Protein 3VC5 (pdb70)

Nearest PDB structures (foldseek):
  3vc6-assembly1_A  TM=1.002E+00  e=4.530E-94  Thermobispora bispora DSM 43833
  4dhg-assembly1_A  TM=9.905E-01  e=1.743E-84  Thermobispora bispora DSM 43833
  4dhg-assembly2_D  TM=9.927E-01  e=7.323E-84  Thermobispora bispora DSM 43833
  3va8-assembly1_A-2  TM=9.831E-01  e=6.714E-67  Fusarium graminearum
  3vdg-assembly1_A-2  TM=9.641E-01  e=3.375E-66  Mycolicibacterium smegmatis MC2 155

Sequence (419 aa):
MLIREVRVTPVAFRDPPLLNAAGVHQPWALRTIVEVVTDEGITGLGETYGDLAHLEQVRAAAARLPGLDVYALHRIYRRVADVVGANIVTDMHGLTGSSSSRVKTVDRVFAAFEVACLDIQGKAAGRPVADLLGGKVRDAVPYSAYLFYKWAGHPGKPEDRFGPALDPDGIVAQARLLIGEYGFRSIKLKGGVFPPEQEAEAIQALRDAFPGLPLRLDPNAAWTVETSIRVGRALDGVLEYLEDPTPGIDGMARVAAEVPMPLATNMCVVTPEEHLPAAVERRPIGVLLIDHHYWGGLVRSAHIATLCATFGIELSMHSNSHLGISLAAMTHLAAATPAITHACDTHTPWQDGQDVVAAPPGGALRFVDGAVPVPDGPGLGVELDRDALAVMHEQYERCGIRTRDDEGYMRSFDPSFSTRRGFW

Radius of gyration: 20.25 Å; Cα contacts (8 Å, |Δi|>4): 1000; chains: 1; bounding box: 43×58×45 Å

Solvent-accessible surface area: 15043 Å² total; per-residue (Å²): 69,76,3,106,62,23,90,30,25,2,0,0,0,135,6,11,1,0,8,5,0,0,1,0,11,26,20,48,16,19,4,0,2,0,8,0,4,0,79,153,38,50,32,0,5,0,7,1,24,1,16,69,49,0,0,92,23,0,105,45,0,5,82,119,0,60,47,6,42,0,123,29,31,155,127,0,46,140,64,0,37,98,22,0,34,80,74,86,12,93,30,106,17,20,7,4,13,79,38,29,97,49,4,2,7,0,14,0,7,3,1,0,2,3,0,0,5,0,0,18,0,66,49,58,51,125,29,0,1,51,59,28,76,16,109,79,59,104,31,2,68,1,0,0,2,0,0,2,0,60,27,11,14,63,93,103,125,131,43,124,17,23,75,1,80,72,32,118,16,0,17,59,6,0,139,46,0,33,67,89,39,23,2,155,11,0,0,0,13,0,0,32,48,41,5,111,71,0,17,96,0,0,71,28,0,56,108,31,23,102,74,36,50,0,0,0,1,0,1,1,0,0,51,24,136,6,0,33,133,9,0,134,74,2,92,76,19,15,43,0,0,0,1,0,4,52,38,42,76,8,0,9,124,0,30,84,85,16,72,12,65,1,0,0,2,18,16,0,0,3,39,137,43,4,98,42,1,39,143,102,99,0,7,27,2,0,0,0,2,3,10,0,0,0,0,0,48,72,1,23,124,15,1,92,57,0,56,104,87,55,2,89,0,0,1,10,3,22,14,4,4,2,0,1,8,0,1,3,0,0,0,1,0,5,7,93,24,6,92,32,11,1,0,0,7,28,0,3,4,68,72,29,45,0,11,36,128,66,38,25,142,36,64,89,2,12,0,34,17,9,140,23,67,0,0,17,13,124,20,55,124,114,24,23,62,89,9,57,90,18,8,101,142,17,72,24,80,44,52,31,0,31,28,36,20,103,82,83,55,113,98,14,49,32,50,103,29,110,62

CATH classification: 3.30.390.10 (+1 more: 3.20.20.120)

Foldseek 3Di:
DFWAAKDKFKFWAAFFQFQFLFFTFDRIAIKIKMWTAHPVGQIFIFIAHQFQVLSVLLVQLRVVRGPDALVPLVVSLVSSLVSCPPPWDAAARQLQAGIDSQLSSLLSQARSNLRSLLRVQVVVFHESLVVLPHFPDQWFFAAAEFGAHAQGQVPDDGDPQGGADALVSRLSSVCVVCVFFQHQAYEYRALGDPLVRVLVNLVSNCVSRPPRAYEYANSALAFLVVLLVSLQVCAPRHQEYENPHDELQSLLSSQVRGRHWYEYSYHDPEVVSVVVCLVSVSGQEYAHESSRHRHLVSSLVVLVVCVVSNRAYEHDEDADAVSSVLRVTSSCRNRVRHDDRYYYPVVRSPPQHQWDPDQFGRDNRITGNGGGGRSNTHGNVVSSVVRSVCVVPVPDNGTRSNVSSCVVVVPDRRRHNND

Secondary structure (DSSP, 8-state):
-BEEEEEEEEEEEE---BEETTEE--SEEEEEEEEEEETT--EEEEEEE--HHHHHHHHHHHHT-TTSBTT-HHHHHHHHHHHHTT-----SS-TT----HHHHHHHHHHHHHHHHHHHHHHHHTSBHHHHTT--SSSEEEB-EEEE-B-SB-TTSPBPTT--B-SHHHHHHHHHHHHHHH--SSEEEE-SSS-HHHHHHHHHHHHHHSTT--EEEE-TT-S-HHHHHHHHHHTTTT-SEEE--SSSHHHHHHHHTTSSS-EEESSS--SGGGHHHHHHH---SEEEE-HHHHTSHHHHHHHHHHHHHTT-EEEE---S--HHHHHHHHHHHHT-TTB-SPBP--GGGGTT--SB-TTS---BTTEEEPP-SSBTS--B-HHHHHHHHHHHHHS---S--HHHHHHHH-TT----SS--

InterPro domains:
  IPR013341 Mandelate racemase, N-terminal domain [PF02746] (5-133)
  IPR013342 Mandelate racemase, C-terminal domain [PF13378] (170-383)
  IPR013342 Mandelate racemase, C-terminal domain [SM00922] (167-261)
  IPR029017 Enolase-like, N-terminal [G3DSA:3.30.390.10] (3-391)
  IPR029017 Enolase-like, N-terminal [SSF54826] (1-133)
  IPR034593 D-galactonate dehydratase DgoD-like [PTHR48080] (3-390)
  IPR034598 D-Glucarate dehydratase-like [cd03323] (3-394)
  IPR036849 Enolase-like, C-terminal domain superfamily [G3DSA:3.20.20.120] (134-378)
  IPR036849 Enolase-like, C-terminal domain superfamily [SSF51604] (133-392)

Structure (mmCIF, N/CA/C/O backbone):
data_3VC5
#
_entry.id   3VC5
#
_cell.length_a   78.092
_cell.length_b   78.092
_cell.length_c   165.691
_cell.angle_alpha   90.00
_cell.angle_beta   90.00
_cell.angle_gamma   90.00
#
_symmetry.space_group_name_H-M   'P 41 21 2'
#
loop_
_entity.id
_entity.type
_entity.pdbx_description
1 polymer 'Mandelate racemase/muconate lactonizing protein'
2 non-polymer 'PHOSPHATE ION'
3 water water
#
loop_
_atom_site.group_PDB
_atom_site.id
_atom_site.type_symbol
_atom_site.label_atom_id
_atom_site.label_alt_id
_atom_site.label_comp_id
_atom_site.label_asym_id
_atom_site.label_entity_id
_atom_site.label_seq_id
_atom_site.pdbx_PDB_ins_code
_atom_site.Cartn_x
_atom_site.Cartn_y
_atom_site.Cartn_z
_atom_site.occupancy
_atom_site.B_iso_or_equiv
_atom_site.auth_seq_id
_atom_site.auth_comp_id
_atom_site.auth_asym_id
_atom_site.auth_atom_id
_atom_site.pdbx_PDB_model_num
ATOM 1 N N . MET A 1 23 ? 3.545 -6.244 74.117 1.00 47.77 1 MET A N 1
ATOM 2 C CA . MET A 1 23 ? 3.043 -5.022 73.400 1.00 42.05 1 MET A CA 1
ATOM 3 C C . MET A 1 23 ? 3.999 -4.575 72.309 1.00 36.02 1 MET A C 1
ATOM 4 O O . MET A 1 23 ? 4.455 -3.402 72.244 1.00 33.72 1 MET A O 1
ATOM 9 N N . LEU A 1 24 ? 4.275 -5.511 71.423 1.00 34.12 2 LEU A N 1
ATOM 10 C CA . LEU A 1 24 ? 5.169 -5.293 70.304 1.00 31.26 2 LEU A CA 1
ATOM 11 C C . LEU A 1 24 ? 4.426 -4.546 69.213 1.00 29.93 2 LEU A C 1
ATOM 12 O O . LEU A 1 24 ? 3.211 -4.749 69.006 1.00 32.55 2 LEU A O 1
ATOM 17 N N . ILE A 1 25 ? 5.149 -3.669 68.527 1.00 31.69 3 ILE A N 1
ATOM 18 C CA . ILE A 1 25 ? 4.607 -2.969 67.384 1.00 30.07 3 ILE A CA 1
ATOM 19 C C . ILE A 1 25 ? 4.444 -3.963 66.227 1.00 33.00 3 ILE A C 1
ATOM 20 O O . ILE A 1 25 ? 5.390 -4.648 65.855 1.00 34.10 3 ILE A O 1
ATOM 25 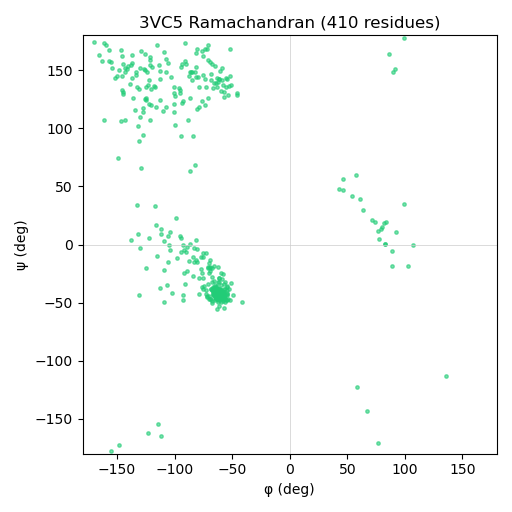N N . ARG A 1 26 ? 3.233 -4.029 65.670 1.00 30.08 4 ARG A N 1
ATOM 26 C CA . ARG A 1 26 ? 2.924 -4.860 64.504 1.00 30.20 4 ARG A CA 1
ATOM 27 C C . ARG A 1 26 ? 3.091 -4.059 63.216 1.00 30.21 4 ARG A C 1
ATOM 28 O O . ARG A 1 26 ? 3.656 -4.555 62.223 1.00 35.61 4 ARG A O 1
ATOM 36 N N . GLU A 1 27 ? 2.602 -2.815 63.219 1.00 32.04 5 GLU A N 1
ATOM 37 C CA . GLU A 1 27 ? 2.672 -1.998 62.004 1.00 32.12 5 GLU A CA 1
ATOM 38 C C . GLU A 1 27 ? 2.639 -0.517 62.374 1.00 28.37 5 GLU A C 1
ATOM 39 O O . GLU A 1 27 ? 2.168 -0.142 63.463 1.00 29.67 5 GLU A O 1
ATOM 45 N N . VAL A 1 28 ? 3.154 0.321 61.479 1.00 28.43 6 VAL A N 1
ATOM 46 C CA . VAL A 1 28 ? 3.180 1.761 61.720 1.00 26.22 6 VAL A CA 1
ATOM 47 C C . VAL A 1 28 ? 2.707 2.406 60.426 1.00 25.78 6 VAL A C 1
ATOM 48 O O . VAL A 1 28 ? 3.326 2.227 59.366 1.00 32.93 6 VAL A O 1
ATOM 52 N N . ARG A 1 29 ? 1.561 3.080 60.498 1.00 24.01 7 ARG A N 1
ATOM 53 C CA . ARG A 1 29 ? 0.958 3.689 59.326 1.00 23.54 7 ARG A CA 1
ATOM 54 C C . ARG A 1 29 ? 1.386 5.136 59.274 1.00 22.61 7 ARG A C 1
ATOM 55 O O . ARG A 1 29 ? 1.303 5.840 60.280 1.00 29.28 7 ARG A O 1
ATOM 63 N N . VAL A 1 30 ? 1.861 5.569 58.115 1.00 24.87 8 VAL A N 1
ATOM 64 C CA . VAL A 1 30 ? 2.357 6.925 57.955 1.00 21.50 8 VAL A CA 1
ATOM 65 C C . VAL A 1 30 ? 1.573 7.606 56.850 1.00 23.49 8 VAL A C 1
ATOM 66 O O . VAL A 1 30 ? 1.554 7.122 55.724 1.00 25.62 8 VAL A O 1
ATOM 70 N N . THR A 1 31 ? 0.910 8.721 57.188 1.00 23.06 9 THR A N 1
ATOM 71 C CA . THR A 1 31 ? 0.007 9.412 56.268 1.00 23.98 9 THR A CA 1
ATOM 72 C C . THR A 1 31 ? 0.277 10.908 56.167 1.00 23.83 9 THR A C 1
ATOM 73 O O . THR A 1 31 ? 0.002 11.652 57.118 1.00 24.10 9 THR A O 1
ATOM 77 N N . PRO A 1 32 ? 0.805 11.363 55.014 1.00 23.77 10 PRO A N 1
ATOM 78 C CA . PRO A 1 32 ? 0.982 12.812 54.890 1.00 23.44 10 PRO A CA 1
ATOM 79 C C . PRO A 1 32 ? -0.374 13.463 54.648 1.00 23.54 10 PRO A C 1
ATOM 80 O O . PRO A 1 32 ? -1.236 12.886 53.961 1.00 24.24 10 PRO A O 1
ATOM 84 N N . VAL A 1 33 ? -0.559 14.669 55.187 1.00 22.56 11 VAL A N 1
ATOM 85 C CA . VAL A 1 33 ? -1.841 15.395 55.069 1.00 22.52 11 VAL A CA 1
ATOM 86 C C . VAL A 1 33 ? -1.541 16.847 54.747 1.00 23.28 11 VAL A C 1
ATOM 87 O O . VAL A 1 33 ? -0.417 17.352 55.021 1.00 23.18 11 VAL A O 1
ATOM 91 N N . ALA A 1 34 ? -2.513 17.518 54.138 1.00 21.75 12 ALA A N 1
ATOM 92 C CA . ALA A 1 34 ? -2.406 18.969 53.920 1.00 21.54 12 ALA A CA 1
ATOM 93 C C . ALA A 1 34 ? -3.711 19.593 54.330 1.00 23.50 12 ALA A C 1
ATOM 94 O O . ALA A 1 34 ? -4.787 18.977 54.159 1.00 25.15 12 ALA A O 1
ATOM 96 N N . PHE A 1 35 ? -3.640 20.814 54.869 1.00 21.97 13 PHE A N 1
ATOM 97 C CA . PHE A 1 35 ? -4.869 21.509 55.273 1.00 23.54 13 PHE A CA 1
ATOM 98 C C . PHE A 1 35 ? -4.697 23.014 55.032 1.00 24.11 13 PHE A C 1
ATOM 99 O O . PHE A 1 35 ? -3.574 23.482 54.826 1.00 24.21 13 PHE A O 1
ATOM 107 N N . ARG A 1 36 ? -5.806 23.755 54.999 1.00 23.17 14 ARG A N 1
ATOM 108 C CA . ARG A 1 36 ? -5.792 25.162 54.601 1.00 22.42 14 ARG A CA 1
ATOM 109 C C . ARG A 1 36 ? -5.188 26.024 55.688 1.00 26.25 14 ARG A C 1
ATOM 110 O O . ARG A 1 36 ? -5.416 25.775 56.901 1.00 25.51 14 ARG A O 1
ATOM 118 N N . ASP A 1 37 ? -4.425 27.041 55.272 1.00 23.70 15 ASP A N 1
ATOM 119 C CA . ASP A 1 37 ? -3.799 27.961 56.206 1.00 22.21 15 ASP A CA 1
ATOM 120 C C . ASP A 1 37 ? -3.949 29.361 55.610 1.00 23.85 15 ASP A C 1
ATOM 121 O O . ASP A 1 37 ? -3.740 29.526 54.418 1.00 26.23 15 ASP A O 1
ATOM 126 N N . PRO A 1 38 ? -4.286 30.369 56.434 1.00 24.00 16 PRO A N 1
ATOM 127 C CA . PRO A 1 38 ? -4.367 31.751 55.896 1.00 25.27 16 PRO A CA 1
ATOM 128 C C . PRO A 1 38 ? -2.988 32.333 55.566 1.00 24.76 16 PRO A C 1
ATOM 129 O O . PRO A 1 38 ? -1.961 31.718 55.903 1.00 27.65 16 PRO A O 1
ATOM 133 N N . PRO A 1 39 ? -2.953 33.521 54.918 1.00 25.23 17 PRO A N 1
ATOM 134 C CA . PRO A 1 39 ? -1.691 34.161 54.496 1.00 25.98 17 PRO A CA 1
ATOM 135 C C . PRO A 1 39 ? -1.057 34.936 55.670 1.00 27.65 17 PRO A C 1
ATOM 136 O O . PRO A 1 39 ? -0.983 36.176 55.679 1.00 28.71 17 PRO A O 1
ATOM 140 N N . LEU A 1 40 ? -0.598 34.171 56.654 1.00 25.73 18 LEU A N 1
ATOM 141 C CA . LEU A 1 40 ? 0.034 34.702 57.843 1.00 23.54 18 LEU A CA 1
ATOM 142 C C . LEU A 1 40 ? 1.470 35.146 57.506 1.00 23.72 18 LEU A C 1
ATOM 143 O O . LEU A 1 40 ? 2.271 34.374 56.973 1.00 27.19 18 LEU A O 1
ATOM 148 N N . LEU A 1 41 ? 1.769 36.418 57.769 1.00 24.35 19 LEU A N 1
ATOM 149 C CA . LEU A 1 41 ? 3.060 36.992 57.427 1.00 24.27 19 LEU A CA 1
ATOM 150 C C . LEU A 1 41 ? 4.072 36.751 58.546 1.00 22.93 19 LEU A C 1
ATOM 151 O O . LEU A 1 41 ? 3.728 36.707 59.726 1.00 26.35 19 LEU A O 1
ATOM 156 N N . ASN A 1 42 ? 5.341 36.614 58.182 1.00 24.95 20 ASN A N 1
ATOM 157 C CA . ASN A 1 42 ? 6.366 36.444 59.195 1.00 24.92 20 ASN A CA 1
ATOM 158 C C . ASN A 1 42 ? 7.703 36.925 58.601 1.00 26.19 20 ASN A C 1
ATOM 159 O O . ASN A 1 42 ? 7.743 37.421 57.462 1.00 26.74 20 ASN A O 1
ATOM 164 N N . ALA A 1 43 ? 8.789 36.813 59.362 1.00 24.35 21 ALA A N 1
ATOM 165 C CA . ALA A 1 43 ? 10.089 37.260 58.873 1.00 25.04 21 ALA A CA 1
ATOM 166 C C . ALA A 1 43 ? 10.537 36.560 57.580 1.00 28.44 21 ALA A C 1
ATOM 167 O O . ALA A 1 43 ? 11.328 37.115 56.808 1.00 31.63 21 ALA A O 1
ATOM 169 N N . ALA A 1 44 ? 10.096 35.317 57.387 1.00 26.44 22 ALA A N 1
ATOM 170 C CA . ALA A 1 44 ? 10.494 34.509 56.229 1.00 25.23 22 ALA A CA 1
ATOM 171 C C . ALA A 1 44 ? 9.600 34.670 54.990 1.00 28.08 22 ALA A C 1
ATOM 172 O O . ALA A 1 44 ? 9.840 34.045 53.970 1.00 28.94 22 ALA A O 1
ATOM 174 N N . GLY A 1 45 ? 8.542 35.469 55.089 1.00 27.84 23 GLY A N 1
ATOM 175 C CA . GLY A 1 45 ? 7.662 35.714 53.948 1.00 25.56 23 GLY A CA 1
ATOM 176 C C . GLY A 1 45 ? 6.214 35.631 54.376 1.00 24.45 23 GLY A C 1
ATOM 177 O O . GLY A 1 45 ? 5.726 36.437 55.191 1.00 27.68 23 GLY A O 1
ATOM 178 N N . VAL A 1 46 ? 5.533 34.613 53.872 1.00 26.47 24 VAL A N 1
ATOM 179 C CA . VAL A 1 46 ? 4.106 34.438 54.186 1.00 25.60 24 VAL A CA 1
ATOM 180 C C . VAL A 1 46 ? 3.776 32.960 54.119 1.00 26.05 24 VAL A C 1
ATOM 181 O O . VAL A 1 46 ? 4.320 32.250 53.265 1.00 25.17 24 VAL A O 1
ATOM 185 N N . HIS A 1 47 ? 2.901 32.480 55.011 1.00 23.81 25 HIS A N 1
ATOM 186 C CA . HIS A 1 47 ? 2.487 31.076 54.963 1.00 22.11 25 HIS A CA 1
ATOM 187 C C . HIS A 1 47 ? 1.791 30.753 53.641 1.00 24.47 25 HIS A C 1
ATOM 188 O O . HIS A 1 47 ? 1.029 31.572 53.120 1.00 27.81 25 HIS A O 1
ATOM 195 N N . GLN A 1 48 ? 2.049 29.547 53.121 1.00 26.78 26 GLN A N 1
ATOM 196 C CA . GLN A 1 48 ? 1.428 29.085 51.891 1.00 24.30 26 GLN A CA 1
ATOM 197 C C . GLN A 1 48 ? -0.025 28.665 52.144 1.00 22.57 26 GLN A C 1
ATOM 198 O O . GLN A 1 48 ? -0.433 28.480 53.285 1.00 25.25 26 GLN A O 1
ATOM 204 N N . PRO A 1 49 ? -0.800 28.486 51.070 1.00 25.83 27 PRO A N 1
ATOM 205 C CA . PRO A 1 49 ? -2.225 28.189 51.284 1.00 24.48 27 PRO A CA 1
ATOM 206 C C . PRO A 1 49 ? -2.508 26.802 51.892 1.00 23.80 27 PRO A C 1
ATOM 207 O O . PRO A 1 49 ? -3.620 26.553 52.407 1.00 25.18 27 PRO A O 1
ATOM 211 N N . TRP A 1 50 ? -1.534 25.910 51.790 1.00 26.79 28 TRP A N 1
ATOM 212 C CA . TRP A 1 50 ? -1.605 24.585 52.425 1.00 23.43 28 TRP A CA 1
ATOM 213 C C . TRP A 1 50 ? -0.448 24.433 53.395 1.00 23.92 28 TRP A C 1
ATOM 214 O O . TRP A 1 50 ? 0.704 24.742 53.035 1.00 26.26 28 TRP A O 1
ATOM 225 N N . ALA A 1 51 ? -0.746 23.944 54.601 1.00 24.39 29 ALA A N 1
ATOM 226 C CA . ALA A 1 51 ? 0.269 23.526 55.559 1.00 21.07 29 ALA A CA 1
ATOM 227 C C . ALA A 1 51 ? 0.303 21.990 55.522 1.00 24.51 29 ALA A C 1
ATOM 228 O O . ALA A 1 51 ? -0.728 21.345 55.318 1.00 25.30 29 ALA A O 1
ATOM 230 N N . LEU A 1 52 ? 1.496 21.415 55.675 1.00 21.06 30 LEU A N 1
ATOM 231 C CA . LEU A 1 52 ? 1.687 19.964 55.581 1.00 20.27 30 LEU A CA 1
ATOM 232 C C . LEU A 1 52 ? 1.960 19.386 56.982 1.00 22.65 30 LEU A C 1
ATOM 233 O O . LEU A 1 52 ? 2.620 20.023 57.815 1.00 25.02 30 LEU A O 1
ATOM 238 N N . ARG A 1 53 ? 1.529 18.149 57.197 1.00 22.63 31 ARG A N 1
ATOM 239 C CA . ARG A 1 53 ? 1.856 17.387 58.409 1.00 21.11 31 ARG A CA 1
ATOM 240 C C . ARG A 1 53 ? 1.957 15.926 58.019 1.00 21.04 31 ARG A C 1
ATOM 241 O O . ARG A 1 53 ? 1.482 15.529 56.936 1.00 22.85 31 ARG A O 1
ATOM 249 N N . THR A 1 54 ? 2.507 15.123 58.925 1.00 21.35 32 THR A N 1
ATOM 250 C CA . THR A 1 54 ? 2.522 13.680 58.740 1.00 20.93 32 THR A CA 1
ATOM 251 C C . THR A 1 54 ? 1.868 13.092 59.977 1.00 24.64 32 THR A C 1
ATOM 252 O O . THR A 1 54 ? 2.234 13.422 61.131 1.00 23.19 32 THR A O 1
ATOM 256 N N . ILE A 1 55 ? 0.839 12.296 59.739 1.00 23.20 33 ILE A N 1
ATOM 257 C CA . ILE A 1 55 ? 0.185 11.575 60.812 1.00 22.09 33 ILE A CA 1
ATOM 258 C C . ILE A 1 55 ? 0.753 10.165 60.925 1.00 21.99 33 ILE A C 1
ATOM 259 O O . ILE A 1 55 ? 0.895 9.452 59.931 1.00 24.58 33 ILE A O 1
ATOM 264 N N . VAL A 1 56 ? 1.067 9.768 62.150 1.00 21.58 34 VAL A N 1
ATOM 265 C CA . VAL A 1 56 ? 1.570 8.422 62.387 1.00 22.15 34 VAL A CA 1
ATOM 266 C C . VAL A 1 56 ? 0.623 7.638 63.285 1.00 21.67 34 VAL A C 1
ATOM 267 O O . VAL A 1 56 ? 0.147 8.152 64.295 1.00 22.88 34 VAL A O 1
ATOM 271 N N . GLU A 1 57 ? 0.354 6.380 62.922 1.00 22.85 35 GLU A N 1
ATOM 272 C CA . GLU A 1 57 ? -0.454 5.533 63.777 1.00 24.28 35 GLU A CA 1
ATOM 273 C C . GLU A 1 57 ? 0.277 4.231 64.027 1.00 23.83 35 GLU A C 1
ATOM 274 O O . GLU A 1 57 ? 0.556 3.482 63.073 1.00 26.33 35 GLU A O 1
ATOM 280 N N . VAL A 1 58 ? 0.602 3.969 65.297 1.00 24.26 36 VAL A N 1
ATOM 281 C CA . VAL A 1 58 ? 1.319 2.766 65.686 1.00 24.68 36 VAL A CA 1
ATOM 282 C C . VAL A 1 58 ? 0.282 1.764 66.140 1.00 25.11 36 VAL A C 1
ATOM 283 O O . VAL A 1 58 ? -0.623 2.115 66.898 1.00 26.78 36 VAL A O 1
ATOM 287 N N . VAL A 1 59 ? 0.411 0.518 65.683 1.00 28.04 37 VAL A N 1
ATOM 288 C CA . VAL A 1 59 ? -0.536 -0.537 66.031 1.00 30.61 37 VAL A CA 1
ATOM 289 C C . VAL A 1 59 ? 0.240 -1.707 66.637 1.00 27.01 37 VAL A C 1
ATOM 290 O O . VAL A 1 59 ? 1.188 -2.210 66.027 1.00 29.63 37 VAL A O 1
ATOM 294 N N . THR A 1 60 ? -0.158 -2.124 67.829 1.00 29.54 38 THR A N 1
ATOM 295 C CA . THR A 1 60 ? 0.455 -3.278 68.480 1.00 30.54 38 THR A CA 1
ATOM 296 C C . THR A 1 60 ? -0.096 -4.600 67.965 1.00 34.62 38 THR A C 1
ATOM 297 O O . THR A 1 60 ? -1.138 -4.654 67.268 1.00 35.09 38 THR A O 1
ATOM 301 N N . ASP A 1 61 ? 0.597 -5.670 68.343 1.00 34.92 39 ASP A N 1
ATOM 302 C CA . ASP A 1 61 ? 0.193 -7.021 67.948 1.00 36.09 39 ASP A CA 1
ATOM 303 C C . ASP A 1 61 ? -1.238 -7.317 68.377 1.00 37.53 39 ASP A C 1
ATOM 304 O O . ASP A 1 61 ? -1.954 -8.063 67.710 1.00 49.02 39 ASP A O 1
ATOM 309 N N . GLU A 1 62 ? -1.664 -6.740 69.490 1.00 39.82 40 GLU A N 1
ATOM 310 C CA . GLU A 1 62 ? -3.013 -6.972 69.974 1.00 47.83 40 GLU A CA 1
ATOM 311 C C . GLU A 1 62 ? -4.023 -5.903 69.522 1.00 43.61 40 GLU A C 1
ATOM 312 O O . GLU A 1 62 ? -5.180 -5.916 69.947 1.00 49.46 40 GLU A O 1
ATOM 318 N N . GLY A 1 63 ? -3.587 -4.980 68.669 1.00 38.11 41 GLY A N 1
ATOM 319 C CA . GLY A 1 63 ? -4.516 -4.051 68.017 1.00 35.72 41 GLY A CA 1
ATOM 320 C C . GLY A 1 63 ? -4.733 -2.726 68.745 1.00 34.99 41 GLY A C 1
ATOM 321 O O . GLY A 1 63 ? -5.621 -1.955 68.393 1.00 39.67 41 GLY A O 1
ATOM 322 N N . ILE A 1 64 ? -3.928 -2.439 69.760 1.00 33.96 42 ILE A N 1
ATOM 323 C CA . ILE A 1 64 ? -4.030 -1.138 70.427 1.00 30.45 42 ILE A CA 1
ATOM 324 C C . ILE A 1 64 ? -3.317 -0.116 69.546 1.00 30.13 42 ILE A C 1
ATOM 325 O O . ILE A 1 64 ? -2.234 -0.386 69.035 1.00 29.42 42 ILE A O 1
ATOM 330 N N . THR A 1 65 ? -3.921 1.052 69.352 1.00 28.63 43 THR A N 1
ATOM 331 C CA . THR A 1 65 ? -3.336 2.067 68.468 1.00 29.52 43 THR A CA 1
ATOM 332 C C . THR A 1 65 ? -2.889 3.292 69.237 1.00 25.18 43 THR A C 1
ATOM 333 O O . THR A 1 65 ? -3.441 3.637 70.291 1.00 27.22 43 THR A O 1
ATOM 337 N N . GLY A 1 66 ? -1.856 3.925 68.711 1.00 24.68 44 GLY A N 1
ATOM 338 C CA . GLY A 1 66 ? -1.380 5.197 69.248 1.00 22.35 44 GLY A CA 1
ATOM 339 C C . GLY A 1 66 ? -1.145 6.163 68.095 1.00 20.51 44 GLY A C 1
ATOM 340 O O . GLY A 1 66 ? -0.778 5.740 66.975 1.00 24.56 44 GLY A O 1
ATOM 341 N N . LEU A 1 67 ? -1.345 7.456 68.368 1.00 22.93 45 LEU A N 1
ATOM 342 C CA . LEU A 1 67 ? -1.205 8.506 67.356 1.00 24.98 45 LEU A CA 1
ATOM 343 C C . LEU A 1 67 ? -0.014 9.433 67.620 1.00 23.90 45 LEU A C 1
ATOM 344 O O . LEU A 1 67 ? 0.269 9.806 68.783 1.00 23.59 45 LEU A O 1
ATOM 349 N N . GLY A 1 68 ? 0.649 9.831 66.546 1.00 22.50 46 GLY A N 1
ATOM 350 C CA . GLY A 1 68 ? 1.673 10.891 66.614 1.00 23.08 46 GLY A CA 1
ATOM 351 C C . GLY A 1 68 ? 1.485 11.813 65.430 1.00 22.94 46 GLY A C 1
ATOM 352 O O . GLY A 1 68 ? 0.791 11.479 64.465 1.00 23.42 46 GLY A O 1
ATOM 353 N N . GLU A 1 69 ? 2.080 12.989 65.508 1.00 21.35 47 GLU A N 1
ATOM 354 C CA . GLU A 1 69 ? 1.917 14.019 64.477 1.00 20.61 47 GLU A CA 1
ATOM 355 C C . GLU A 1 69 ? 3.221 14.790 64.355 1.00 21.38 47 GLU A C 1
ATOM 356 O O . GLU A 1 69 ? 3.808 15.184 65.361 1.00 21.85 47 GLU A O 1
ATOM 362 N N . THR A 1 70 ? 3.673 14.997 63.125 1.00 20.82 48 THR A N 1
ATOM 363 C CA . THR A 1 70 ? 4.953 15.660 62.907 1.00 19.78 48 THR A CA 1
ATOM 364 C C . THR A 1 70 ? 4.883 16.457 61.595 1.00 20.59 48 THR A C 1
ATOM 365 O O . THR A 1 70 ? 3.805 16.588 60.990 1.00 21.55 48 THR A O 1
ATOM 369 N N . TYR A 1 71 ? 6.012 17.005 61.157 1.00 20.85 49 TYR A N 1
ATOM 370 C CA . TYR A 1 71 ? 6.080 17.866 59.963 1.00 20.50 49 TYR A CA 1
ATOM 371 C C . TYR A 1 71 ? 5.784 17.062 58.715 1.00 20.30 49 TYR A C 1
ATOM 372 O O . TYR A 1 71 ? 5.975 15.827 58.708 1.00 21.15 49 TYR A O 1
ATOM 381 N N . GLY A 1 72 ? 5.313 17.759 57.669 1.00 21.03 50 GLY A N 1
ATOM 382 C CA . GLY A 1 72 ? 4.993 17.117 56.385 1.00 22.37 50 GLY A CA 1
ATOM 383 C C . GLY A 1 72 ? 5.991 17.345 55.260 1.00 21.96 50 GLY A C 1
ATOM 384 O O . GLY A 1 72 ? 5.810 16.800 54.160 1.00 24.52 50 GLY A O 1
ATOM 385 N N . ASP A 1 73 ? 7.062 18.113 55.526 1.00 22.85 51 ASP A N 1
ATOM 386 C CA . ASP A 1 73 ? 8.087 18.388 54.503 1.00 22.93 51 ASP A CA 1
ATOM 387 C C . ASP A 1 73 ? 8.611 17.062 53.938 1.00 24.68 51 ASP A C 1
ATOM 388 O O . ASP A 1 73 ? 8.848 16.110 54.689 1.00 23.81 51 ASP A O 1
ATOM 393 N N . LEU A 1 74 ? 8.878 17.034 52.633 1.00 23.51 52 LEU A N 1
ATOM 394 C CA . LEU A 1 74 ? 9.150 15.799 51.922 1.00 23.08 52 LEU A CA 1
ATOM 395 C C . LEU A 1 74 ? 10.347 15.046 52.522 1.00 23.32 52 LEU A C 1
ATOM 396 O O . LEU A 1 74 ? 10.265 13.816 52.749 1.00 25.54 52 LEU A O 1
ATOM 401 N N . ALA A 1 75 ? 11.470 15.746 52.746 1.00 26.46 53 ALA A N 1
ATOM 402 C CA . ALA A 1 75 ? 12.650 15.062 53.252 1.00 28.04 53 ALA A CA 1
ATOM 403 C C . ALA A 1 75 ? 12.387 14.435 54.621 1.00 27.06 53 ALA A C 1
ATOM 404 O O . ALA A 1 75 ? 12.856 13.313 54.929 1.00 26.84 53 ALA A O 1
ATOM 406 N N . HIS A 1 76 ? 11.630 15.140 55.447 1.00 23.38 54 HIS A N 1
ATOM 407 C CA . HIS A 1 76 ? 11.247 14.610 56.745 1.00 22.83 54 HIS A CA 1
ATOM 408 C C . HIS A 1 76 ? 10.299 13.425 56.601 1.00 23.78 54 HIS A C 1
ATOM 409 O O . HIS A 1 76 ? 10.493 12.395 57.263 1.00 22.40 54 HIS A O 1
ATOM 416 N N . LEU A 1 77 ? 9.243 13.599 55.800 1.00 23.81 55 LEU A N 1
ATOM 417 C CA . LEU A 1 77 ? 8.310 12.520 55.522 1.00 26.22 55 LEU A CA 1
ATOM 418 C C . LEU A 1 77 ? 9.057 11.238 55.105 1.00 26.17 55 LEU A C 1
ATOM 419 O O . LEU A 1 77 ? 8.722 10.123 55.550 1.00 25.57 55 LEU A O 1
ATOM 424 N N . GLU A 1 78 ? 10.062 11.382 54.241 1.00 24.39 56 GLU A N 1
ATOM 425 C CA . GLU A 1 78 ? 10.832 10.210 53.780 1.00 26.84 56 GLU A CA 1
ATOM 426 C C . GLU A 1 78 ? 11.549 9.490 54.927 1.00 25.88 56 GLU A C 1
ATOM 427 O O . GLU A 1 78 ? 11.592 8.247 54.981 1.00 25.14 56 GLU A O 1
ATOM 433 N N . GLN A 1 79 ? 12.099 10.264 55.852 1.00 24.77 57 GLN A N 1
ATOM 434 C CA . GLN A 1 79 ? 12.758 9.690 57.025 1.00 24.96 57 GLN A CA 1
ATOM 435 C C . GLN A 1 79 ? 11.766 9.027 57.961 1.00 25.00 57 GLN A C 1
ATOM 436 O O . GLN A 1 79 ? 12.059 7.950 58.510 1.00 24.11 57 GLN A O 1
ATOM 442 N N . VAL A 1 80 ? 10.581 9.625 58.124 1.00 22.81 58 VAL A N 1
ATOM 443 C CA . VAL A 1 80 ? 9.577 9.053 59.003 1.00 23.07 58 VAL A CA 1
ATOM 444 C C . VAL A 1 80 ? 9.107 7.717 58.403 1.00 23.33 58 VAL A C 1
ATOM 445 O O . VAL A 1 80 ? 8.947 6.732 59.137 1.00 24.37 58 VAL A O 1
ATOM 449 N N . ARG A 1 81 ? 8.893 7.665 57.088 1.00 22.41 59 ARG A N 1
ATOM 450 C CA . ARG A 1 81 ? 8.509 6.398 56.459 1.00 24.59 59 ARG A CA 1
ATOM 451 C C . ARG A 1 81 ? 9.596 5.343 56.640 1.00 26.15 59 ARG A C 1
ATOM 452 O O . ARG A 1 81 ? 9.310 4.193 56.984 1.00 28.46 59 ARG A O 1
ATOM 460 N N . ALA A 1 82 ? 10.847 5.720 56.398 1.00 26.57 60 ALA A N 1
ATOM 461 C CA . ALA A 1 82 ? 11.939 4.754 56.530 1.00 25.49 60 ALA A CA 1
ATOM 462 C C . ALA A 1 82 ? 12.054 4.219 57.970 1.00 25.79 60 ALA A C 1
ATOM 463 O O . ALA A 1 82 ? 12.207 3.005 58.198 1.00 28.38 60 ALA A O 1
ATOM 465 N N . ALA A 1 83 ? 11.966 5.115 58.949 1.00 25.84 61 ALA A N 1
ATOM 466 C CA . ALA A 1 83 ? 12.013 4.691 60.344 1.00 26.22 61 ALA A CA 1
ATOM 467 C C . ALA A 1 83 ? 10.804 3.814 60.704 1.00 25.55 61 ALA A C 1
ATOM 468 O O . ALA A 1 83 ? 10.949 2.773 61.373 1.00 28.00 61 ALA A O 1
ATOM 470 N N . ALA A 1 84 ? 9.613 4.204 60.234 1.00 24.91 62 ALA A N 1
ATOM 471 C CA . ALA A 1 84 ? 8.406 3.469 60.549 1.00 26.23 62 ALA A CA 1
ATOM 472 C C . ALA A 1 84 ? 8.533 2.015 60.112 1.00 29.83 62 ALA A C 1
ATOM 473 O O . ALA A 1 84 ? 8.118 1.111 60.834 1.00 31.33 62 ALA A O 1
ATOM 475 N N . ALA A 1 85 ? 9.121 1.801 58.932 1.00 28.60 63 ALA A N 1
ATOM 476 C CA . ALA A 1 85 ? 9.238 0.461 58.355 1.00 29.12 63 ALA A CA 1
ATOM 477 C C . ALA A 1 85 ? 10.144 -0.457 59.182 1.00 29.27 63 ALA A C 1
ATOM 478 O O . ALA A 1 85 ? 10.072 -1.695 59.044 1.00 32.69 63 ALA A O 1
ATOM 480 N N . ARG A 1 86 ? 10.976 0.142 60.044 1.00 29.79 64 ARG A N 1
ATOM 481 C CA . ARG A 1 86 ? 11.941 -0.602 60.835 1.00 28.30 64 ARG A CA 1
ATOM 482 C C . ARG A 1 86 ? 11.534 -0.729 62.319 1.00 29.88 64 ARG A C 1
ATOM 483 O O . ARG A 1 86 ? 12.321 -1.218 63.131 1.00 36.62 64 ARG A O 1
ATOM 491 N N . LEU A 1 87 ? 10.311 -0.305 62.680 1.00 28.75 65 LEU A N 1
ATOM 492 C CA . LEU A 1 87 ? 9.853 -0.420 64.072 1.00 29.77 65 LEU A CA 1
ATOM 493 C C . LEU A 1 87 ? 9.083 -1.701 64.449 1.00 29.99 65 LEU A C 1
ATOM 494 O O . LEU A 1 87 ? 9.064 -2.083 65.628 1.00 32.17 65 LEU A O 1
ATOM 499 N N . PRO A 1 88 ? 8.443 -2.370 63.467 1.00 32.14 66 PRO A N 1
ATOM 500 C CA . PRO A 1 88 ? 7.773 -3.599 63.893 1.00 32.12 66 PRO A CA 1
ATOM 501 C C . PRO A 1 88 ? 8.715 -4.542 64.646 1.00 31.69 66 PRO A C 1
ATOM 502 O O . PRO A 1 88 ? 9.885 -4.724 64.256 1.00 33.44 66 PRO A O 1
ATOM 506 N N . GLY A 1 89 ? 8.214 -5.108 65.735 1.00 32.42 67 GLY A N 1
ATOM 507 C CA . GLY A 1 89 ? 8.982 -6.091 66.520 1.00 33.80 67 GLY A CA 1
ATOM 508 C C . GLY A 1 89 ? 9.547 -5.466 67.786 1.00 32.91 67 GLY A C 1
ATOM 509 O O . GLY A 1 89 ? 9.941 -6.175 68.718 1.00 36.79 67 GLY A O 1
ATOM 510 N N . LEU A 1 90 ? 9.608 -4.129 67.809 1.00 32.34 68 LEU A N 1
ATOM 511 C CA . LEU A 1 90 ? 10.029 -3.415 69.016 1.00 31.82 68 LEU A CA 1
ATOM 512 C C . LEU A 1 90 ? 8.838 -3.185 69.939 1.00 30.11 68 LEU A C 1
ATOM 513 O O . LEU A 1 90 ? 7.686 -3.030 69.496 1.00 30.50 68 LEU A O 1
ATOM 518 N N . ASP A 1 91 ? 9.126 -3.170 71.229 1.00 30.33 69 ASP A N 1
ATOM 519 C CA . ASP A 1 91 ? 8.121 -2.987 72.255 1.00 27.53 69 ASP A CA 1
ATOM 520 C C . ASP A 1 91 ? 7.834 -1.491 72.494 1.00 26.82 69 ASP A C 1
ATOM 521 O O . ASP A 1 91 ? 8.755 -0.691 72.456 1.00 30.54 69 ASP A O 1
ATOM 526 N N . VAL A 1 92 ? 6.574 -1.121 72.732 1.00 26.61 70 VAL A N 1
ATOM 527 C CA . VAL A 1 92 ? 6.205 0.303 72.903 1.00 25.59 70 VAL A CA 1
ATOM 528 C C . VAL A 1 92 ? 6.728 0.956 74.199 1.00 23.78 70 VAL A C 1
ATOM 529 O O . VAL A 1 92 ? 6.675 2.187 74.340 1.00 26.70 70 VAL A O 1
ATOM 533 N N . TYR A 1 93 ? 7.219 0.158 75.158 1.00 24.82 71 TYR A N 1
ATOM 534 C CA . TYR A 1 93 ? 7.872 0.720 76.350 1.00 25.00 71 TYR A CA 1
ATOM 535 C C . TYR A 1 93 ? 9.347 0.938 76.072 1.00 25.68 71 TYR A C 1
ATOM 536 O O . TYR A 1 93 ? 10.029 1.627 76.848 1.00 27.05 71 TYR A O 1
ATOM 545 N N . ALA A 1 94 ? 9.847 0.346 74.991 1.00 23.21 72 ALA A N 1
ATOM 546 C CA . ALA A 1 94 ? 11.309 0.378 74.735 1.00 22.78 72 ALA A CA 1
ATOM 547 C C . ALA A 1 94 ? 11.723 1.638 73.985 1.00 25.68 72 ALA A C 1
ATOM 548 O O . ALA A 1 94 ? 12.242 1.565 72.862 1.00 24.51 72 ALA A O 1
ATOM 550 N N . LEU A 1 95 ? 11.511 2.792 74.630 1.00 22.50 73 LEU A N 1
ATOM 551 C CA . LEU A 1 95 ? 11.725 4.074 73.978 1.00 23.04 73 LEU A CA 1
ATOM 552 C C . LEU A 1 95 ? 13.193 4.308 73.667 1.00 22.50 73 LEU A C 1
ATOM 553 O O . LEU A 1 95 ? 13.496 4.885 72.628 1.00 23.80 73 LEU A O 1
ATOM 558 N N . HIS A 1 96 ? 14.098 3.877 74.547 1.00 23.74 74 HIS A N 1
ATOM 559 C CA . HIS A 1 96 ? 15.528 4.023 74.252 1.00 24.85 74 HIS A CA 1
ATOM 560 C C . HIS A 1 96 ? 15.911 3.219 73.013 1.00 25.75 74 HIS A C 1
ATOM 561 O O . HIS A 1 96 ? 16.661 3.693 72.159 1.00 25.64 74 HIS A O 1
ATOM 568 N N . ARG A 1 97 ? 15.395 1.995 72.912 1.00 23.98 75 ARG A N 1
ATOM 569 C CA . ARG A 1 97 ? 15.683 1.156 71.761 1.00 23.88 75 ARG A CA 1
ATOM 570 C C . ARG A 1 97 ? 15.081 1.738 70.472 1.00 23.70 75 ARG A C 1
ATOM 571 O O . ARG A 1 97 ? 15.709 1.716 69.414 1.00 25.69 75 ARG A O 1
ATOM 579 N N . ILE A 1 98 ? 13.844 2.222 70.552 1.00 24.01 76 ILE A N 1
ATOM 580 C CA . ILE A 1 98 ? 13.226 2.864 69.396 1.00 23.38 76 ILE A CA 1
ATOM 581 C C . ILE A 1 98 ? 14.027 4.106 68.969 1.00 21.51 76 ILE A C 1
ATOM 582 O O . ILE A 1 98 ? 14.258 4.346 67.777 1.00 22.27 76 ILE A O 1
ATOM 587 N N . TYR A 1 99 ? 14.470 4.888 69.943 1.00 23.42 77 TYR A N 1
ATOM 588 C CA . TYR A 1 99 ? 15.352 6.032 69.633 1.00 23.41 77 TYR A CA 1
ATOM 589 C C . TYR A 1 99 ? 16.625 5.610 68.875 1.00 24.04 77 TYR A C 1
ATOM 590 O O . TYR A 1 99 ? 16.981 6.222 67.863 1.00 23.02 77 TYR A O 1
ATOM 599 N N . ARG A 1 100 ? 17.296 4.547 69.338 1.00 24.10 78 ARG A N 1
ATOM 600 C CA . ARG A 1 100 ? 18.515 4.064 68.653 1.00 24.50 78 ARG A CA 1
ATOM 601 C C . ARG A 1 100 ? 18.195 3.567 67.239 1.00 25.11 78 ARG A C 1
ATOM 602 O O . ARG A 1 100 ? 18.968 3.812 66.316 1.00 24.65 78 ARG A O 1
ATOM 610 N N . ARG A 1 101 ? 17.033 2.928 67.050 1.00 24.34 79 ARG A N 1
ATOM 611 C CA . ARG A 1 101 ? 16.635 2.468 65.714 1.00 24.12 79 ARG A CA 1
ATOM 612 C C . ARG A 1 101 ? 16.398 3.660 64.773 1.00 25.47 79 ARG A C 1
ATOM 613 O O . ARG A 1 101 ? 16.836 3.656 63.613 1.00 25.79 79 ARG A O 1
ATOM 621 N N . VAL A 1 102 ? 15.735 4.696 65.279 1.00 24.31 80 VAL A N 1
ATOM 622 C CA . VAL A 1 102 ? 15.525 5.906 64.476 1.00 23.84 80 VAL A CA 1
ATOM 623 C C . VAL A 1 102 ? 16.892 6.525 64.112 1.00 23.28 80 VAL A C 1
ATOM 624 O O . VAL A 1 102 ? 17.120 6.939 62.957 1.00 25.10 80 VAL A O 1
ATOM 628 N N . ALA A 1 103 ? 17.789 6.606 65.095 1.00 22.36 81 ALA A N 1
ATOM 629 C CA . ALA A 1 103 ? 19.146 7.132 64.830 1.00 23.85 81 ALA A CA 1
ATOM 630 C C . ALA A 1 103 ? 19.875 6.329 63.759 1.00 24.51 81 ALA A C 1
ATOM 631 O O . ALA A 1 103 ? 20.533 6.894 62.885 1.00 27.01 81 ALA A O 1
ATOM 633 N N . ASP A 1 104 ? 19.742 5.003 63.805 1.00 22.97 82 ASP A N 1
ATOM 634 C CA . ASP A 1 104 ? 20.319 4.153 62.755 1.00 26.07 82 ASP A CA 1
ATOM 635 C C . ASP A 1 104 ? 19.735 4.470 61.373 1.00 25.80 82 ASP A C 1
ATOM 636 O O . ASP A 1 104 ? 20.442 4.494 60.356 1.00 29.89 82 ASP A O 1
ATOM 641 N N . VAL A 1 105 ? 18.427 4.681 61.313 1.00 27.62 83 VAL A N 1
ATOM 642 C CA . VAL A 1 105 ? 17.801 4.903 60.024 1.00 29.46 83 VAL A CA 1
ATOM 643 C C . VAL A 1 105 ? 18.206 6.261 59.463 1.00 29.17 83 VAL A C 1
ATOM 644 O O . VAL A 1 105 ? 18.532 6.382 58.286 1.00 33.56 83 VAL A O 1
ATOM 648 N N . VAL A 1 106 ? 18.183 7.280 60.310 1.00 27.73 84 VAL A N 1
ATOM 649 C CA . VAL A 1 106 ? 18.527 8.631 59.894 1.00 30.68 84 VAL A CA 1
ATOM 650 C C . VAL A 1 106 ? 19.971 8.648 59.445 1.00 32.41 84 VAL A C 1
ATOM 651 O O . VAL A 1 106 ? 20.312 9.319 58.482 1.00 33.62 84 VAL A O 1
ATOM 655 N N . GLY A 1 107 ? 20.809 7.893 60.150 1.00 30.83 85 GLY A N 1
ATOM 656 C CA . GLY A 1 107 ? 22.174 7.666 59.705 1.00 37.17 85 GLY A CA 1
ATOM 657 C C . GLY A 1 107 ? 22.827 9.019 59.596 1.00 41.93 85 GLY A C 1
ATOM 658 O O . GLY A 1 107 ? 22.860 9.787 60.572 1.00 39.25 85 GLY A O 1
ATOM 659 N N . ALA A 1 108 ? 23.325 9.318 58.395 1.00 40.55 86 ALA A N 1
ATOM 660 C CA . ALA A 1 108 ? 24.074 10.537 58.139 1.00 41.75 86 ALA A CA 1
ATOM 661 C C . ALA A 1 108 ? 23.215 11.718 57.666 1.00 41.89 86 ALA A C 1
ATOM 662 O O . ALA A 1 108 ? 23.698 12.858 57.470 1.00 42.79 86 ALA A O 1
ATOM 664 N N . ASN A 1 109 ? 21.942 11.451 57.453 1.00 34.77 87 ASN A N 1
ATOM 665 C CA . ASN A 1 109 ? 21.065 12.463 56.904 1.00 30.31 87 ASN A CA 1
ATOM 666 C C . ASN A 1 109 ? 20.916 13.593 57.942 1.00 34.61 87 ASN A C 1
ATOM 667 O O . ASN A 1 109 ? 20.801 13.322 59.154 1.00 37.19 87 ASN A O 1
ATOM 672 N N . ILE A 1 110 ? 21.016 14.841 57.500 1.00 28.77 88 ILE A N 1
ATOM 673 C CA . ILE A 1 110 ? 20.546 15.978 58.296 1.00 27.94 88 ILE A CA 1
ATOM 674 C C . ILE A 1 110 ? 19.464 16.703 57.479 1.00 31.81 88 ILE A C 1
ATOM 675 O O . ILE A 1 110 ? 19.719 17.169 56.365 1.00 34.56 88 ILE A O 1
ATOM 680 N N . VAL A 1 111 ? 18.250 16.782 58.024 1.00 28.90 89 VAL A N 1
ATOM 681 C CA . VAL A 1 111 ? 17.126 17.337 57.281 1.00 27.91 89 VAL A CA 1
ATOM 682 C C . VAL A 1 111 ? 17.063 18.818 57.621 1.00 29.12 89 VAL A C 1
ATOM 683 O O . VAL A 1 111 ? 16.984 19.197 58.807 1.00 30.13 89 VAL A O 1
ATOM 687 N N . THR A 1 112 ? 17.126 19.658 56.597 1.00 33.78 90 THR A N 1
ATOM 688 C CA . THR A 1 112 ? 17.085 21.094 56.802 1.00 33.58 90 THR A CA 1
ATOM 689 C C . THR A 1 112 ? 15.742 21.602 56.334 1.00 39.18 90 THR A C 1
ATOM 690 O O . THR A 1 112 ? 15.045 20.935 55.576 1.00 51.07 90 THR A O 1
ATOM 694 N N . ASP A 1 113 ? 15.357 22.776 56.797 1.00 35.03 91 ASP A N 1
ATOM 695 C CA . ASP A 1 113 ? 14.111 23.330 56.317 1.00 31.64 91 ASP A CA 1
ATOM 696 C C . ASP A 1 113 ? 14.428 24.606 55.547 1.00 36.09 91 ASP A C 1
ATOM 697 O O . ASP A 1 113 ? 15.571 25.035 55.511 1.00 39.02 91 ASP A O 1
ATOM 702 N N . MET A 1 114 ? 13.439 25.175 54.875 1.00 35.19 92 MET A N 1
ATOM 703 C CA . MET A 1 114 ? 13.709 26.319 53.999 1.00 36.15 92 MET A CA 1
ATOM 704 C C . MET A 1 114 ? 13.506 27.700 54.656 1.00 35.14 92 MET A C 1
ATOM 705 O O . MET A 1 114 ? 13.816 28.721 54.059 1.00 44.26 92 MET A O 1
ATOM 710 N N . HIS A 1 115 ? 12.996 27.730 55.884 1.00 43.38 93 HIS A N 1
ATOM 711 C CA . HIS A 1 115 ? 12.535 28.993 56.488 1.00 41.92 93 HIS A CA 1
ATOM 712 C C . HIS A 1 115 ? 13.431 29.371 57.641 1.00 37.43 93 HIS A C 1
ATOM 713 O O . HIS A 1 115 ? 13.662 30.547 57.903 1.00 43.06 93 HIS A O 1
ATOM 720 N N . GLY A 1 116 ? 13.871 28.358 58.378 1.00 33.72 94 GLY A N 1
ATOM 721 C CA . GLY A 1 116 ? 14.794 28.593 59.511 1.00 35.18 94 GLY A CA 1
ATOM 722 C C . GLY A 1 116 ? 14.144 29.086 60.788 1.00 37.49 94 GLY A C 1
ATOM 723 O O . GLY A 1 116 ? 14.868 29.526 61.756 1.00 36.44 94 GLY A O 1
ATOM 724 N N . LEU A 1 117 ? 12.801 28.989 60.860 1.00 28.18 95 LEU A N 1
ATOM 725 C CA . LEU A 1 117 ? 12.153 29.616 62.010 1.00 26.63 95 LEU A CA 1
ATOM 726 C C . LEU A 1 117 ? 12.202 28.776 63.288 1.00 24.91 95 LEU A C 1
ATOM 727 O O . LEU A 1 117 ? 11.720 29.220 64.349 1.00 27.47 95 LEU A O 1
ATOM 732 N N . THR A 1 118 ? 12.753 27.560 63.202 1.00 24.33 96 THR A N 1
ATOM 733 C CA . THR A 1 118 ? 13.071 26.823 64.417 1.00 22.60 96 THR A CA 1
ATOM 734 C C . THR A 1 118 ? 14.590 26.557 64.548 1.00 23.72 96 THR A C 1
ATOM 735 O O . THR A 1 118 ? 15.015 25.516 65.082 1.00 23.92 96 THR A O 1
ATOM 739 N N . GLY A 1 119 ? 15.391 27.499 64.063 1.00 22.69 97 GLY A N 1
ATOM 740 C CA . GLY A 1 119 ? 16.843 27.423 64.235 1.00 23.90 97 GLY A CA 1
ATOM 741 C C . GLY A 1 119 ? 17.518 26.437 63.301 1.00 22.20 97 GLY A C 1
ATOM 742 O O . GLY A 1 119 ? 16.899 25.895 62.369 1.00 25.84 97 GLY A O 1
ATOM 743 N N . SER A 1 120 ? 18.802 26.206 63.555 1.00 25.71 98 SER A N 1
ATOM 744 C CA A SER A 1 120 ? 19.611 25.368 62.684 0.50 22.50 98 SER A CA 1
ATOM 745 C CA B SER A 1 120 ? 19.618 25.377 62.690 0.50 21.96 98 SER A CA 1
ATOM 746 C C . SER A 1 120 ? 19.235 23.901 62.751 1.00 22.82 98 SER A C 1
ATOM 747 O O . SER A 1 120 ? 18.605 23.438 63.705 1.00 26.54 98 SER A O 1
ATOM 752 N N . SER A 1 121 ? 19.621 23.185 61.713 1.00 27.40 99 SER A N 1
ATOM 753 C CA . SER A 1 121 ? 19.485 21.738 61.644 1.00 26.79 99 SER A CA 1
ATOM 754 C C . SER A 1 121 ? 20.739 21.090 62.203 1.00 27.24 99 SER A C 1
ATOM 755 O O . SER A 1 121 ? 21.838 21.675 62.158 1.00 32.55 99 SER A O 1
ATOM 758 N N . SER A 1 122 ? 20.595 19.858 62.684 1.00 28.26 100 SER A N 1
ATOM 759 C CA . SER A 1 122 ? 21.734 19.116 63.186 1.00 27.00 100 SER A CA 1
ATOM 760 C C . SER A 1 122 ? 21.367 17.647 63.178 1.00 27.07 100 SER A C 1
ATOM 761 O O . SER A 1 122 ? 20.198 17.280 62.971 1.00 25.19 100 SER A O 1
ATOM 764 N N . ARG A 1 123 ? 22.349 16.804 63.449 1.00 26.98 101 ARG A N 1
ATOM 765 C CA . ARG A 1 123 ? 22.079 15.372 63.527 1.00 24.50 101 ARG A CA 1
ATOM 766 C C . ARG A 1 123 ? 21.103 15.036 64.640 1.00 27.35 101 ARG A C 1
ATOM 767 O O . ARG A 1 123 ? 20.122 14.311 64.401 1.00 26.40 101 ARG A O 1
ATOM 775 N N . VAL A 1 124 ? 21.347 15.542 65.847 1.00 23.95 102 VAL A N 1
ATOM 776 C CA . VAL A 1 124 ? 20.467 15.206 66.968 1.00 24.29 102 VAL A CA 1
ATOM 777 C C . VAL A 1 124 ? 19.080 15.772 66.716 1.00 23.09 102 VAL A C 1
ATOM 778 O O . VAL A 1 124 ? 18.103 15.104 66.970 1.00 23.84 102 VAL A O 1
ATOM 782 N N . LYS A 1 125 ? 18.977 17.018 66.247 1.00 22.48 103 LYS A N 1
ATOM 783 C CA . LYS A 1 125 ? 17.647 17.561 66.043 1.00 21.30 103 LYS A CA 1
ATOM 784 C C . LYS A 1 125 ? 16.896 16.757 64.980 1.00 21.45 103 LYS A C 1
ATOM 785 O O . LYS A 1 125 ? 15.660 16.590 65.064 1.00 21.49 103 LYS A O 1
ATOM 791 N N . THR A 1 126 ? 17.607 16.277 63.957 1.00 22.20 104 THR A N 1
ATOM 792 C CA . THR A 1 126 ? 16.961 15.482 62.903 1.00 22.18 104 THR A CA 1
ATOM 793 C C . THR A 1 126 ? 16.417 14.179 63.493 1.00 22.97 104 THR A C 1
ATOM 794 O O . THR A 1 126 ? 15.235 13.809 63.282 1.00 23.13 104 THR A O 1
ATOM 798 N N . VAL A 1 127 ? 17.250 13.513 64.281 1.00 23.21 105 VAL A N 1
ATOM 799 C CA . VAL A 1 127 ? 16.832 12.257 64.961 1.00 24.15 105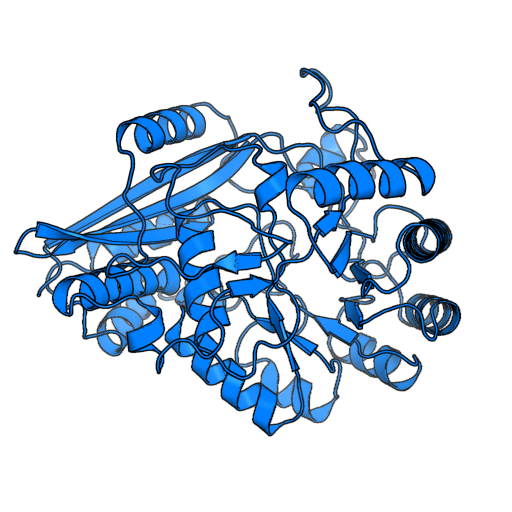 VAL A CA 1
ATOM 800 C C . VAL A 1 127 ? 15.649 12.538 65.897 1.00 22.34 105 VAL A C 1
ATOM 801 O O . VAL A 1 127 ? 14.657 11.804 65.896 1.00 22.55 105 VAL A O 1
ATOM 805 N N . ASP A 1 128 ? 15.726 13.641 66.655 1.00 20.73 106 ASP A N 1
ATOM 806 C CA . ASP A 1 128 ? 14.685 13.938 67.618 1.00 20.78 106 ASP A CA 1
ATOM 807 C C . ASP A 1 128 ? 13.381 14.239 66.878 1.00 19.57 106 ASP A C 1
ATOM 808 O O . ASP A 1 128 ? 12.289 13.883 67.352 1.00 21.68 106 ASP A O 1
ATOM 813 N N . ARG A 1 129 ? 13.477 14.970 65.755 1.00 20.33 107 ARG A N 1
ATOM 814 C CA . ARG A 1 129 ? 12.282 15.268 64.952 1.00 19.86 107 ARG A CA 1
ATOM 815 C C . ARG A 1 129 ? 11.611 13.986 64.431 1.00 18.42 107 ARG A C 1
ATOM 816 O O . ARG A 1 129 ? 10.363 13.835 64.471 1.00 20.76 107 ARG A O 1
ATOM 824 N N . VAL A 1 130 ? 12.423 13.033 63.982 1.00 21.28 108 VAL A N 1
ATOM 825 C CA . VAL A 1 130 ? 11.869 11.790 63.452 1.00 22.25 108 VAL A CA 1
ATOM 826 C C . VAL A 1 130 ? 11.314 10.923 64.591 1.00 20.69 108 VAL A C 1
ATOM 827 O O . VAL A 1 130 ? 10.192 10.405 64.527 1.00 22.97 108 VAL A O 1
ATOM 831 N N . PHE A 1 131 ? 12.056 10.849 65.673 1.00 21.43 109 PHE A N 1
ATOM 832 C CA . PHE A 1 131 ? 11.639 10.056 66.816 1.00 20.62 109 PHE A CA 1
ATOM 833 C C . PHE A 1 131 ? 10.324 10.527 67.443 1.00 20.74 109 PHE A C 1
ATOM 834 O O . PHE A 1 131 ? 9.526 9.715 67.877 1.00 22.07 109 PHE A O 1
ATOM 842 N N . ALA A 1 132 ? 10.128 11.847 67.564 1.00 19.30 110 ALA A N 1
ATOM 843 C CA . ALA A 1 132 ? 9.029 12.343 68.340 1.00 19.38 110 ALA A CA 1
ATOM 844 C C . ALA A 1 132 ? 7.682 11.832 67.863 1.00 20.85 110 ALA A C 1
ATOM 845 O O . ALA A 1 132 ? 6.818 11.605 68.704 1.00 23.34 110 ALA A O 1
ATOM 847 N N . ALA A 1 133 ? 7.464 11.696 66.553 1.00 24.01 111 ALA A N 1
ATOM 848 C CA . ALA A 1 133 ? 6.148 11.180 66.102 1.00 28.68 111 ALA A CA 1
ATOM 849 C C . ALA A 1 133 ? 5.861 9.781 66.688 1.00 27.54 111 ALA A C 1
ATOM 850 O O . ALA A 1 133 ? 4.721 9.450 67.105 1.00 29.61 111 ALA A O 1
ATOM 852 N N . PHE A 1 134 ? 6.894 8.956 66.732 1.00 21.67 112 PHE A N 1
ATOM 853 C CA . PHE A 1 134 ? 6.701 7.612 67.258 1.00 22.08 112 PHE A CA 1
ATOM 854 C C . PHE A 1 134 ? 6.575 7.607 68.786 1.00 23.40 112 PHE A C 1
ATOM 855 O O . PHE A 1 134 ? 5.805 6.824 69.360 1.00 21.98 112 PHE A O 1
ATOM 863 N N . GLU A 1 135 ? 7.353 8.454 69.463 1.00 22.11 113 GLU A N 1
ATOM 864 C CA . GLU A 1 135 ? 7.345 8.452 70.925 1.00 23.00 113 GLU A CA 1
ATOM 865 C C . GLU A 1 135 ? 5.956 8.830 71.450 1.00 22.38 113 GLU A C 1
ATOM 866 O O . GLU A 1 135 ? 5.448 8.212 72.383 1.00 23.34 113 GLU A O 1
ATOM 872 N N . VAL A 1 136 ? 5.379 9.893 70.889 1.00 19.53 114 VAL A N 1
ATOM 873 C CA . VAL A 1 136 ? 4.031 10.309 71.284 1.00 21.27 114 VAL A CA 1
ATOM 874 C C . VAL A 1 136 ? 3.034 9.162 71.086 1.00 22.32 114 VAL A C 1
ATOM 875 O O . VAL A 1 136 ? 2.190 8.900 71.980 1.00 21.41 114 VAL A O 1
ATOM 879 N N . ALA A 1 137 ? 3.125 8.465 69.956 1.00 21.39 115 ALA A N 1
ATOM 880 C CA . ALA A 1 137 ? 2.192 7.329 69.663 1.00 22.20 115 ALA A CA 1
ATOM 881 C C . ALA A 1 137 ? 2.400 6.175 70.668 1.00 22.42 115 ALA A C 1
ATOM 882 O O . ALA A 1 137 ? 1.436 5.550 71.141 1.00 22.64 115 ALA A O 1
ATOM 884 N N . CYS A 1 138 ? 3.648 5.925 71.041 1.00 22.16 116 CYS A N 1
ATOM 885 C CA . CYS A 1 138 ? 3.948 4.868 72.023 1.00 22.04 116 CYS A CA 1
ATOM 886 C C . CYS A 1 138 ? 3.397 5.267 73.402 1.00 22.63 116 CYS A C 1
ATOM 887 O O . CYS A 1 138 ? 2.895 4.424 74.148 1.00 24.34 116 CYS A O 1
ATOM 890 N N . LEU A 1 139 ? 3.505 6.547 73.777 1.00 22.29 117 LEU A N 1
ATOM 891 C CA . LEU A 1 139 ? 2.931 6.973 75.051 1.00 21.35 117 LEU A CA 1
ATOM 892 C C . LEU A 1 139 ? 1.407 6.877 75.017 1.00 22.78 117 LEU A C 1
ATOM 893 O O . LEU A 1 139 ? 0.775 6.523 76.034 1.00 24.35 117 LEU A O 1
ATOM 898 N N . ASP A 1 140 ? 0.809 7.208 73.870 1.00 22.15 118 ASP A N 1
ATOM 899 C CA . ASP A 1 140 ? -0.667 7.063 73.714 1.00 24.07 118 ASP A CA 1
ATOM 900 C C . ASP A 1 140 ? -1.042 5.606 74.037 1.00 23.94 118 ASP A C 1
ATOM 901 O O . ASP A 1 140 ? -1.945 5.340 74.840 1.00 26.41 118 ASP A O 1
ATOM 906 N N . ILE A 1 141 ? -0.311 4.664 73.453 1.00 22.67 119 ILE A N 1
ATOM 907 C CA . ILE A 1 141 ? -0.549 3.229 73.680 1.00 23.19 119 ILE A CA 1
ATOM 908 C C . ILE A 1 141 ? -0.295 2.816 75.140 1.00 27.61 119 ILE A C 1
ATOM 909 O O . ILE A 1 141 ? -1.096 2.077 75.734 1.00 27.17 119 ILE A O 1
ATOM 914 N N . GLN A 1 142 ? 0.816 3.266 75.726 1.00 23.69 120 GLN A N 1
ATOM 915 C CA . GLN A 1 142 ? 1.062 2.973 77.141 1.00 25.00 120 GLN A CA 1
ATOM 916 C C . GLN A 1 142 ? -0.074 3.479 78.031 1.00 24.24 120 GLN A C 1
ATOM 917 O O . GLN A 1 142 ? -0.495 2.793 78.967 1.00 27.82 120 GLN A O 1
ATOM 923 N N . GLY A 1 143 ? -0.545 4.702 77.781 1.00 23.86 121 GLY A N 1
ATOM 924 C CA . GLY A 1 143 ? -1.687 5.232 78.516 1.00 26.86 121 GLY A CA 1
ATOM 925 C C . GLY A 1 143 ? -2.934 4.369 78.328 1.00 28.02 121 GLY A C 1
ATOM 926 O O . GLY A 1 143 ? -3.655 4.073 79.297 1.00 28.27 121 GLY A O 1
ATOM 927 N N . LYS A 1 144 ? -3.220 3.973 77.091 1.00 27.10 122 LYS A N 1
ATOM 928 C CA . LYS A 1 144 ? -4.385 3.099 76.853 1.00 29.45 122 LYS A CA 1
ATOM 929 C C . LYS A 1 144 ? -4.247 1.767 77.597 1.00 30.58 122 LYS A C 1
ATOM 930 O O . LYS A 1 144 ? -5.227 1.240 78.161 1.00 33.39 122 LYS A O 1
ATOM 936 N N . ALA A 1 145 ? -3.038 1.216 77.602 1.00 29.89 123 ALA A N 1
ATOM 937 C CA . ALA A 1 145 ? -2.839 -0.071 78.273 1.00 30.19 123 ALA A CA 1
ATOM 938 C C . ALA A 1 145 ? -3.086 0.078 79.776 1.00 34.04 123 ALA A C 1
ATOM 939 O O . ALA A 1 145 ? -3.601 -0.837 80.414 1.00 39.45 123 ALA A O 1
ATOM 941 N N . ALA A 1 146 ? -2.717 1.237 80.333 1.00 32.56 124 ALA A N 1
ATOM 942 C CA . ALA A 1 146 ? -2.803 1.473 81.771 1.00 30.73 124 ALA A CA 1
ATOM 943 C C . ALA A 1 146 ? -4.163 2.075 82.145 1.00 32.13 124 ALA A C 1
ATOM 944 O O . ALA A 1 146 ? -4.485 2.217 83.342 1.00 33.41 124 ALA A O 1
ATOM 946 N N . GLY A 1 147 ? -4.974 2.403 81.128 1.00 31.62 125 GLY A N 1
ATOM 947 C CA . GLY A 1 147 ? -6.234 3.136 81.356 1.00 32.34 125 GLY A CA 1
ATOM 948 C C . GLY A 1 147 ? -6.004 4.533 81.936 1.00 32.94 125 GLY A C 1
ATOM 949 O O . GLY A 1 147 ? -6.837 5.045 82.660 1.00 35.43 125 GLY A O 1
ATOM 950 N N . ARG A 1 148 ? -4.870 5.151 81.620 1.00 33.13 126 ARG A N 1
ATOM 951 C CA . ARG A 1 148 ? -4.509 6.452 82.213 1.00 30.74 126 ARG A CA 1
ATOM 952 C C . ARG A 1 148 ? -4.190 7.474 81.125 1.00 27.73 126 ARG A C 1
ATOM 953 O O . ARG A 1 148 ? -3.713 7.096 80.052 1.00 27.67 126 ARG A O 1
ATOM 961 N N . PRO A 1 149 ? -4.425 8.770 81.396 1.00 28.07 127 PRO A N 1
ATOM 962 C CA . PRO A 1 149 ? -3.993 9.798 80.445 1.00 26.93 127 PRO A CA 1
ATOM 963 C C . PRO A 1 149 ? -2.477 9.827 80.347 1.00 25.42 127 PRO A C 1
ATOM 964 O O . PRO A 1 149 ? -1.774 9.446 81.302 1.00 25.00 127 PRO A O 1
ATOM 968 N N . VAL A 1 150 ? -1.960 10.276 79.214 1.00 24.36 128 VAL A N 1
ATOM 969 C CA . VAL A 1 150 ? -0.498 10.414 79.046 1.00 22.22 128 VAL A CA 1
ATOM 970 C C . VAL A 1 150 ? 0.095 11.275 80.181 1.00 21.76 128 VAL A C 1
ATOM 971 O O . VAL A 1 150 ? 1.216 11.014 80.626 1.00 23.78 128 VAL A O 1
ATOM 975 N N . ALA A 1 151 ? -0.625 12.303 80.647 1.00 24.13 129 ALA A N 1
ATOM 976 C CA . ALA A 1 151 ? -0.120 13.111 81.782 1.00 26.20 129 ALA A CA 1
ATOM 977 C C . ALA A 1 151 ? 0.309 12.254 82.982 1.00 25.53 129 ALA A C 1
ATOM 978 O O . ALA A 1 151 ? 1.260 12.603 83.695 1.00 25.32 129 ALA A O 1
ATOM 980 N N . ASP A 1 152 ? -0.370 11.134 83.207 1.00 24.56 130 ASP A N 1
ATOM 981 C CA . ASP A 1 152 ? -0.024 10.229 84.325 1.00 25.80 130 ASP A CA 1
ATOM 982 C C . ASP A 1 152 ? 1.315 9.491 84.115 1.00 28.31 130 ASP A C 1
ATOM 983 O O . ASP A 1 152 ? 1.953 9.062 85.097 1.00 36.28 130 ASP A O 1
ATOM 988 N N . LEU A 1 153 ? 1.730 9.321 82.852 1.00 26.66 131 LEU A N 1
ATOM 989 C CA . LEU A 1 153 ? 3.039 8.742 82.521 1.00 28.89 131 LEU A CA 1
ATOM 990 C C . LEU A 1 153 ? 4.164 9.741 82.754 1.00 30.85 131 LEU A C 1
ATOM 991 O O . LEU A 1 153 ? 5.331 9.385 82.695 1.00 33.81 131 LEU A O 1
ATOM 996 N N . LEU A 1 154 ? 3.800 10.995 82.985 1.00 26.67 132 LEU A N 1
ATOM 997 C CA . LEU A 1 154 ? 4.767 12.070 83.146 1.00 26.02 132 LEU A CA 1
ATOM 998 C C . LEU A 1 154 ? 4.688 12.649 84.550 1.00 27.66 132 LEU A C 1
ATOM 999 O O . LEU A 1 154 ? 5.179 13.763 84.791 1.00 27.91 132 LEU A O 1
ATOM 1004 N N . GLY A 1 155 ? 4.064 11.912 85.478 1.00 27.57 133 GLY A N 1
ATOM 1005 C CA . GLY A 1 155 ? 4.026 12.342 86.874 1.00 26.61 133 GLY A CA 1
ATOM 1006 C C . GLY A 1 155 ? 2.676 12.859 87.364 1.00 26.66 133 GLY A C 1
ATOM 1007 O O . GLY A 1 155 ? 2.543 13.241 88.549 1.00 25.89 133 GLY A O 1
ATOM 1008 N N . GLY A 1 156 ? 1.681 12.873 86.467 1.00 25.36 134 GLY A N 1
ATOM 1009 C CA . GLY A 1 156 ? 0.328 13.349 86.810 1.00 28.16 134 GLY A CA 1
ATOM 1010 C C . GLY A 1 156 ? 0.179 14.848 86.562 1.00 26.96 134 GLY A C 1
ATOM 1011 O O . GLY A 1 156 ? 1.155 15.598 86.651 1.00 29.75 134 GLY A O 1
ATOM 1012 N N . LYS A 1 157 ? -1.023 15.286 86.193 1.00 26.89 135 LYS A N 1
ATOM 1013 C CA . LYS A 1 157 ? -1.234 16.696 85.914 1.00 25.85 135 LYS A CA 1
ATOM 1014 C C . LYS A 1 157 ? -1.063 17.519 87.174 1.00 28.90 135 LYS A C 1
ATOM 1015 O O . LYS A 1 157 ? -1.529 17.132 88.266 1.00 29.53 135 LYS A O 1
ATOM 1021 N N . VAL A 1 158 ? -0.414 18.669 87.020 1.00 27.62 136 VAL A N 1
ATOM 1022 C CA . VAL A 1 158 ? -0.279 19.620 88.118 1.00 30.74 136 VAL A CA 1
ATOM 1023 C C . VAL A 1 158 ? -1.203 20.794 87.948 1.00 31.22 136 VAL A C 1
ATOM 1024 O O . VAL A 1 158 ? -1.262 21.679 88.817 1.00 33.73 136 VAL A O 1
ATOM 1028 N N . ARG A 1 159 ? -1.901 20.813 86.812 1.00 29.70 137 ARG A N 1
ATOM 1029 C CA . ARG A 1 159 ? -2.921 21.812 86.543 1.00 33.02 137 ARG A CA 1
ATOM 1030 C C . ARG A 1 159 ? -4.006 21.132 85.720 1.00 31.86 137 ARG A C 1
ATOM 1031 O O . ARG A 1 159 ? -3.713 20.229 84.925 1.00 33.04 137 ARG A O 1
ATOM 1039 N N . ASP A 1 160 ? -5.262 21.518 85.937 1.00 30.93 138 ASP A N 1
ATOM 1040 C CA . ASP A 1 160 ? -6.377 20.862 85.258 1.00 33.15 138 ASP A CA 1
ATOM 1041 C C . ASP A 1 160 ? -6.518 21.282 83.796 1.00 31.83 138 ASP A C 1
ATOM 1042 O O . ASP A 1 160 ? -7.074 20.526 82.990 1.00 34.36 138 ASP A O 1
ATOM 1047 N N . ALA A 1 161 ? -6.014 22.477 83.458 1.00 28.42 139 ALA A N 1
ATOM 1048 C CA . ALA A 1 161 ? -6.117 23.016 82.112 1.00 26.21 139 ALA A CA 1
ATOM 1049 C C . ALA A 1 161 ? -4.830 23.776 81.786 1.00 29.05 139 ALA A C 1
ATOM 1050 O O . ALA A 1 161 ? -4.178 24.288 82.695 1.00 30.34 139 ALA A O 1
ATOM 1052 N N . VAL A 1 162 ? -4.472 23.838 80.505 1.00 26.16 140 VAL A N 1
ATOM 1053 C CA . VAL A 1 162 ? -3.220 24.451 80.061 1.00 25.33 140 VAL A CA 1
ATOM 1054 C C . VAL A 1 162 ? -3.549 25.728 79.323 1.00 25.25 140 VAL A C 1
ATOM 1055 O O . VAL A 1 162 ? -4.201 25.694 78.270 1.00 25.65 140 VAL A O 1
ATOM 1059 N N . PRO A 1 163 ? -3.138 26.871 79.879 1.00 23.66 141 PRO A N 1
ATOM 1060 C CA . PRO A 1 163 ? -3.390 28.125 79.167 1.00 24.29 141 PRO A CA 1
ATOM 1061 C C . PRO A 1 163 ? -2.572 28.251 77.886 1.00 23.56 141 PRO A C 1
ATOM 1062 O O . PRO A 1 163 ? -1.396 27.879 77.854 1.00 23.77 141 PRO A O 1
ATOM 1066 N N . TYR A 1 164 ? -3.219 28.813 76.862 1.00 24.31 142 TYR A N 1
ATOM 1067 C CA . TYR A 1 164 ? -2.636 29.113 75.569 1.00 22.31 142 TYR A CA 1
ATOM 1068 C C . TYR A 1 164 ? -2.760 30.609 75.297 1.00 25.92 142 TYR A C 1
ATOM 1069 O O . TYR A 1 164 ? -3.685 31.265 75.784 1.00 28.47 142 TYR A O 1
ATOM 1078 N N . SER A 1 165 ? -1.858 31.126 74.472 1.00 22.09 143 SER A N 1
ATOM 1079 C CA . SER A 1 165 ? -1.887 32.515 74.008 1.00 22.80 143 SER A CA 1
ATOM 1080 C C . SER A 1 165 ? -2.673 32.654 72.707 1.00 23.81 143 SER A C 1
ATOM 1081 O O . SER A 1 165 ? -2.860 31.685 71.945 1.00 25.68 143 SER A O 1
ATOM 1084 N N . ALA A 1 166 ? -3.135 33.877 72.459 1.00 24.76 144 ALA A N 1
ATOM 1085 C CA . ALA A 1 166 ? -3.670 34.270 71.174 1.00 24.05 144 ALA A CA 1
ATOM 1086 C C . ALA A 1 166 ? -2.488 34.582 70.259 1.00 23.99 144 ALA A C 1
ATOM 1087 O O . ALA A 1 166 ? -1.736 35.531 70.529 1.00 27.69 144 ALA A O 1
ATOM 1089 N N . TYR A 1 167 ? -2.339 33.803 69.192 1.00 23.86 145 TYR A N 1
ATOM 1090 C CA . TYR A 1 167 ? -1.185 33.919 68.285 1.00 21.73 145 TYR A CA 1
ATOM 1091 C C . TYR A 1 167 ? -1.597 34.840 67.133 1.00 24.00 145 TYR A C 1
ATOM 1092 O O . TYR A 1 167 ? -2.217 34.415 66.168 1.00 25.47 145 TYR A O 1
ATOM 1101 N N . LEU A 1 168 ? -1.301 36.126 67.283 1.00 23.38 146 LEU A N 1
ATOM 1102 C CA . LEU A 1 168 ? -1.683 37.110 66.286 1.00 25.43 146 LEU A CA 1
ATOM 1103 C C . LEU A 1 168 ? -0.613 37.239 65.202 1.00 23.56 146 LEU A C 1
ATOM 1104 O O . LEU A 1 168 ? 0.628 37.184 65.471 1.00 24.36 146 LEU A O 1
ATOM 1109 N N . PHE A 1 169 ? -1.098 37.485 63.992 1.00 26.18 147 PHE A N 1
ATOM 1110 C CA . PHE A 1 169 ? -0.253 37.689 62.835 1.00 25.56 147 PHE A CA 1
ATOM 1111 C C . PHE A 1 169 ? -0.768 38.848 62.027 1.00 27.49 147 PHE A C 1
ATOM 1112 O O . PHE A 1 169 ? -1.981 38.982 61.842 1.00 28.87 147 PHE A O 1
ATOM 1120 N N . TYR A 1 170 ? 0.147 39.625 61.466 1.00 27.04 148 TYR A N 1
ATOM 1121 C CA . TYR A 1 170 ? -0.215 40.436 60.317 1.00 27.35 148 TYR A CA 1
ATOM 1122 C C . TYR A 1 170 ? -0.572 39.478 59.184 1.00 26.66 148 TYR A C 1
ATOM 1123 O O . TYR A 1 170 ? 0.039 38.415 59.045 1.00 27.66 148 TYR A O 1
ATOM 1132 N N . LYS A 1 171 ? -1.624 39.794 58.434 1.00 28.08 149 LYS A N 1
ATOM 1133 C CA . LYS A 1 171 ? -2.024 38.926 57.336 1.00 28.10 149 LYS A CA 1
ATOM 1134 C C . LYS A 1 171 ? -2.774 39.659 56.248 1.00 29.79 149 LYS A C 1
ATOM 1135 O O . LYS A 1 171 ? -3.414 40.682 56.506 1.00 30.06 149 LYS A O 1
ATOM 1141 N N . TRP A 1 172 ? -2.670 39.149 55.025 1.00 29.73 150 TRP A N 1
ATOM 1142 C CA . TRP A 1 172 ? -3.492 39.653 53.931 1.00 30.40 150 TRP A CA 1
ATOM 1143 C C . TRP A 1 172 ? -4.925 39.179 54.160 1.00 29.54 150 TRP A C 1
ATOM 1144 O O . TRP A 1 172 ? -5.157 38.303 55.003 1.00 30.93 150 TRP A O 1
ATOM 1155 N N . ALA A 1 173 ? -5.880 39.731 53.407 1.00 29.66 151 ALA A N 1
ATOM 1156 C CA . ALA A 1 173 ? -7.281 39.346 53.551 1.00 28.56 151 ALA A CA 1
ATOM 1157 C C . ALA A 1 173 ? -7.475 37.901 53.076 1.00 27.06 151 ALA A C 1
ATOM 1158 O O . ALA A 1 173 ? -8.385 37.197 53.537 1.00 32.68 151 ALA A O 1
ATOM 1160 N N . GLY A 1 174 ? -6.621 37.463 52.152 1.00 28.58 152 GLY A N 1
ATOM 1161 C CA . GLY A 1 174 ? -6.704 36.094 51.602 1.00 28.48 152 GLY A CA 1
ATOM 1162 C C . GLY A 1 174 ? -5.465 35.849 50.771 1.00 28.95 152 GLY A C 1
ATOM 1163 O O . GLY A 1 174 ? -4.664 36.776 50.567 1.00 32.33 152 GLY A O 1
ATOM 1164 N N . HIS A 1 175 ? -5.294 34.619 50.285 1.00 28.76 153 HIS A N 1
ATOM 1165 C CA . HIS A 1 175 ? -4.211 34.316 49.346 1.00 29.90 153 HIS A CA 1
ATOM 1166 C C . HIS A 1 175 ? -4.556 34.921 48.005 1.00 35.83 153 HIS A C 1
ATOM 1167 O O . HIS A 1 175 ? -5.701 34.822 47.590 1.00 35.81 153 HIS A O 1
ATOM 1174 N N . PRO A 1 176 ? -3.583 35.577 47.340 1.00 32.84 154 PRO A N 1
ATOM 1175 C CA . PRO A 1 176 ? -3.891 36.222 46.059 1.00 34.87 154 PRO A CA 1
ATOM 1176 C C . PRO A 1 176 ? -4.475 35.187 45.124 1.00 35.38 154 PRO A C 1
ATOM 1177 O O . PRO A 1 176 ? -3.978 34.061 45.067 1.00 36.05 154 PRO A O 1
ATOM 1181 N N . GLY A 1 177 ? -5.544 35.546 44.416 1.00 36.74 155 GLY A N 1
ATOM 1182 C CA . GLY A 1 177 ? -6.148 34.613 43.485 1.00 33.86 155 GLY A CA 1
ATOM 1183 C C . GLY A 1 177 ? -7.114 33.619 44.102 1.00 38.52 155 GLY A C 1
ATOM 1184 O O . GLY A 1 177 ? -7.670 32.797 43.385 1.00 40.63 155 GLY A O 1
ATOM 1185 N N . LYS A 1 178 ? -7.332 33.696 45.421 1.00 39.71 156 LYS A N 1
ATOM 1186 C CA . LYS A 1 178 ? -8.183 32.739 46.162 1.00 35.47 156 LYS A CA 1
ATOM 1187 C C . LYS A 1 178 ? -9.235 33.461 47.045 1.00 33.87 156 LYS A C 1
ATOM 1188 O O . LYS A 1 178 ? -9.126 34.664 47.268 1.00 33.91 156 LYS A O 1
ATOM 1194 N N . PRO A 1 179 ? -10.253 32.732 47.559 1.00 33.83 157 PRO A N 1
ATOM 1195 C CA . PRO A 1 179 ? -11.258 33.399 48.398 1.00 35.50 157 PRO A CA 1
ATOM 1196 C C . PRO A 1 179 ? -10.659 34.005 49.663 1.00 34.25 157 PRO A C 1
ATOM 1197 O O . PRO A 1 179 ? -9.762 33.414 50.267 1.00 39.92 157 PRO A O 1
ATOM 1201 N N . GLU A 1 180 ? -11.158 35.177 50.062 1.00 33.26 158 GLU A N 1
ATOM 1202 C CA . GLU A 1 180 ? -10.770 35.776 51.332 1.00 33.15 158 GLU A CA 1
ATOM 1203 C C . GLU A 1 180 ? -11.316 34.968 52.506 1.00 35.38 158 GLU A C 1
ATOM 1204 O O . GLU A 1 180 ? -12.393 34.368 52.420 1.00 35.86 158 GLU A O 1
ATOM 1210 N N . ASP A 1 181 ? -10.566 34.924 53.600 1.00 32.64 159 ASP A N 1
ATOM 1211 C CA . ASP A 1 181 ? -10.990 34.134 54.728 1.00 29.31 159 ASP A CA 1
ATOM 1212 C C . ASP A 1 181 ? -11.824 34.953 55.698 1.00 30.71 159 ASP A C 1
ATOM 1213 O O . ASP A 1 181 ? -11.977 36.171 55.530 1.00 31.25 159 ASP A O 1
ATOM 1218 N N . ARG A 1 182 ? -12.382 34.285 56.707 1.00 29.87 160 ARG A N 1
ATOM 1219 C CA . ARG A 1 182 ? -13.271 34.965 57.647 1.00 29.51 160 ARG A CA 1
ATOM 1220 C C . ARG A 1 182 ? -12.561 35.857 58.663 1.00 26.68 160 ARG A C 1
ATOM 1221 O O . ARG A 1 182 ? -13.229 36.557 59.424 1.00 30.62 160 ARG A O 1
ATOM 1229 N N . PHE A 1 183 ? -11.226 35.826 58.698 1.00 28.33 161 PHE A N 1
ATOM 1230 C CA . PHE A 1 183 ? -10.495 36.553 59.747 1.00 27.31 161 PHE A CA 1
ATOM 1231 C C . PHE A 1 183 ? -10.277 38.028 59.425 1.00 26.49 161 PHE A C 1
ATOM 1232 O O . PHE A 1 183 ? -10.159 38.860 60.343 1.00 32.86 161 PHE A O 1
ATOM 1240 N N . GLY A 1 184 ? -10.233 38.358 58.134 1.00 29.29 162 GLY A N 1
ATOM 1241 C CA . GLY A 1 184 ? -9.964 39.731 57.691 1.00 31.04 162 GLY A CA 1
ATOM 1242 C C . GLY A 1 184 ? -8.468 39.963 57.598 1.00 30.29 162 GLY A C 1
ATOM 1243 O O . GLY A 1 184 ? -7.654 39.188 58.154 1.00 32.11 162 GLY A O 1
ATOM 1244 N N . PRO A 1 185 ? -8.084 41.030 56.894 1.00 29.61 163 PRO A N 1
ATOM 1245 C CA . PRO A 1 185 ? -6.684 41.460 56.862 1.00 28.76 163 PRO A CA 1
ATOM 1246 C C . PRO A 1 185 ? -6.297 42.057 58.215 1.00 29.14 163 PRO A C 1
ATOM 1247 O O . PRO A 1 185 ? -7.179 42.494 58.977 1.00 31.52 163 PRO A O 1
ATOM 1251 N N . ALA A 1 186 ? -4.995 42.097 58.507 1.00 29.51 164 ALA A N 1
ATOM 1252 C CA . ALA A 1 186 ? -4.473 42.836 59.664 1.00 29.06 164 ALA A CA 1
ATOM 1253 C C . ALA A 1 186 ? -3.099 43.363 59.264 1.00 29.71 164 ALA A C 1
ATOM 1254 O O . ALA A 1 186 ? -2.133 42.606 59.152 1.00 32.65 164 ALA A O 1
ATOM 1256 N N . LEU A 1 187 ? -3.013 44.662 59.023 1.00 29.74 165 LEU A N 1
ATOM 1257 C CA . LEU A 1 187 ? -1.776 45.241 58.493 1.00 32.61 165 LEU A CA 1
ATOM 1258 C C . LEU A 1 187 ? -1.329 46.488 59.270 1.00 33.66 165 LEU A C 1
ATOM 1259 O O . LEU A 1 187 ? -0.383 47.180 58.868 1.00 38.82 165 LEU A O 1
ATOM 1264 N N . ASP A 1 188 ? -1.991 46.746 60.396 1.00 33.48 166 ASP A N 1
ATOM 1265 C CA . ASP A 1 188 ? -1.730 47.933 61.214 1.00 28.92 166 ASP A CA 1
ATOM 1266 C C . ASP A 1 188 ? -2.295 47.691 62.615 1.00 30.44 166 ASP A C 1
ATOM 1267 O O . ASP A 1 188 ? -2.922 46.648 62.855 1.00 31.55 166 ASP A O 1
ATOM 1272 N N . PRO A 1 189 ? -2.036 48.613 63.555 1.00 33.32 167 PRO A N 1
ATOM 1273 C CA . PRO A 1 189 ? -2.459 48.385 64.928 1.00 32.45 167 PRO A CA 1
ATOM 1274 C C . PRO A 1 189 ? -3.959 48.127 65.073 1.00 33.52 167 PRO A C 1
ATOM 1275 O O . PRO A 1 189 ? -4.339 47.222 65.827 1.00 34.32 167 PRO A O 1
ATOM 1279 N N . ASP A 1 190 ? -4.796 48.901 64.375 1.00 36.71 168 ASP A N 1
ATOM 1280 C CA . ASP A 1 190 ? -6.239 48.688 64.418 1.00 33.76 168 ASP A CA 1
ATOM 1281 C C . ASP A 1 190 ? -6.617 47.271 63.987 1.00 34.58 168 ASP A C 1
ATOM 1282 O O . ASP A 1 190 ? -7.455 46.606 64.621 1.00 34.70 168 ASP A O 1
ATOM 1287 N N . GLY A 1 191 ? -6.029 46.828 62.882 1.00 34.96 169 GLY A N 1
ATOM 1288 C CA . GLY A 1 191 ? -6.319 45.507 62.350 1.00 31.52 169 GLY A CA 1
ATOM 1289 C C . GLY A 1 191 ? -5.888 44.392 63.295 1.00 31.68 169 GLY A C 1
ATOM 1290 O O . GLY A 1 191 ? -6.583 43.407 63.438 1.00 33.01 169 GLY A O 1
ATOM 1291 N N . ILE A 1 192 ? -4.729 44.546 63.933 1.00 30.27 170 ILE A N 1
ATOM 1292 C CA . ILE A 1 192 ? -4.237 43.584 64.916 1.00 30.03 170 ILE A CA 1
ATOM 1293 C C . ILE A 1 192 ? -5.114 43.561 66.173 1.00 31.41 170 ILE A C 1
ATOM 1294 O O . ILE A 1 192 ? -5.457 42.487 66.695 1.00 30.68 170 ILE A O 1
ATOM 1299 N N . VAL A 1 193 ? -5.504 44.737 66.658 1.00 32.06 171 VAL A N 1
ATOM 1300 C CA . VAL A 1 193 ? -6.418 44.779 67.781 1.00 31.49 171 VAL A CA 1
ATOM 1301 C C . VAL A 1 193 ? -7.747 44.100 67.402 1.00 32.69 171 VAL A C 1
ATOM 1302 O O . VAL A 1 193 ? -8.310 43.372 68.214 1.00 33.05 171 VAL A O 1
ATOM 1306 N N . ALA A 1 194 ? -8.250 44.322 66.191 1.00 33.69 172 ALA A N 1
ATOM 1307 C CA . ALA A 1 194 ? -9.522 43.699 65.808 1.00 32.68 172 ALA A CA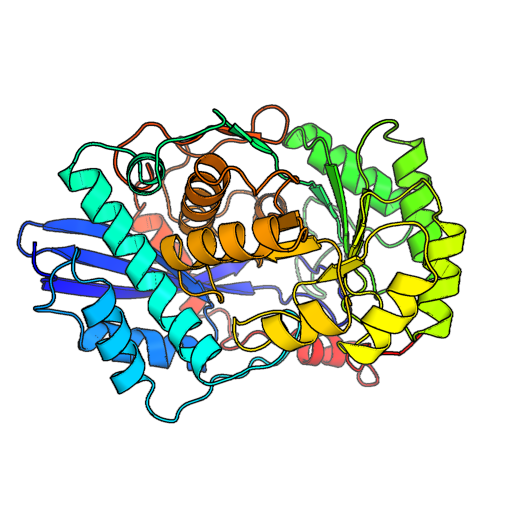 1
ATOM 1308 C C . ALA A 1 194 ? -9.378 42.173 65.778 1.00 31.91 172 ALA A C 1
ATOM 1309 O O . ALA A 1 194 ? -10.283 41.442 66.211 1.00 30.59 172 ALA A O 1
ATOM 1311 N N . GLN A 1 195 ? -8.239 41.705 65.256 1.00 30.69 173 GLN A N 1
ATOM 1312 C CA . GLN A 1 195 ? -7.961 40.274 65.197 1.00 27.67 173 GLN A CA 1
ATOM 1313 C C . GLN A 1 195 ? -7.915 39.675 66.612 1.00 29.84 173 GLN A C 1
ATOM 1314 O O . GLN A 1 195 ? -8.458 38.587 66.865 1.00 30.23 173 GLN A O 1
ATOM 1320 N N . ALA A 1 196 ? -7.242 40.372 67.524 1.00 28.77 174 ALA A N 1
ATOM 1321 C CA . ALA A 1 196 ? -7.225 39.995 68.934 1.00 28.42 174 ALA A CA 1
ATOM 1322 C C . ALA A 1 196 ? -8.652 39.856 69.517 1.00 32.68 174 ALA A C 1
ATOM 1323 O O . ALA A 1 196 ? -8.948 38.883 70.223 1.00 29.80 174 ALA A O 1
ATOM 1325 N N . ARG A 1 197 ? -9.510 40.846 69.264 1.00 32.99 175 ARG A N 1
ATOM 1326 C CA . ARG A 1 197 ? -10.891 40.798 69.769 1.00 32.69 175 ARG A CA 1
ATOM 1327 C C . ARG A 1 197 ? -11.595 39.550 69.257 1.00 32.94 175 ARG A C 1
ATOM 1328 O O . ARG A 1 197 ? -12.335 38.888 69.993 1.00 32.94 175 ARG A O 1
ATOM 1336 N N . LEU A 1 198 ? -11.370 39.249 67.984 1.00 31.57 176 LEU A N 1
ATOM 1337 C CA . LEU A 1 198 ? -11.978 38.091 67.353 1.00 32.16 176 LEU A CA 1
ATOM 1338 C C . LEU A 1 198 ? -11.499 36.787 68.035 1.00 32.12 176 LEU A C 1
ATOM 1339 O O . LEU A 1 198 ? -12.319 35.999 68.512 1.00 34.05 176 LEU A O 1
ATOM 1344 N N . LEU A 1 199 ? -10.181 36.576 68.112 1.00 28.81 177 LEU A N 1
ATOM 1345 C CA . LEU A 1 199 ? -9.658 35.340 68.695 1.00 25.45 177 LEU A CA 1
ATOM 1346 C C . LEU A 1 199 ? -9.979 35.220 70.182 1.00 26.95 177 LEU A C 1
ATOM 1347 O O . LEU A 1 199 ? -10.308 34.135 70.660 1.00 28.20 177 LEU A O 1
ATOM 1352 N N . ILE A 1 200 ? -9.822 36.310 70.932 1.00 28.58 178 ILE A N 1
ATOM 1353 C CA . ILE A 1 200 ? -10.110 36.278 72.362 1.00 27.24 178 ILE A CA 1
ATOM 1354 C C . ILE A 1 200 ? -11.593 36.031 72.608 1.00 29.16 178 ILE A C 1
ATOM 1355 O O . ILE A 1 200 ? -11.963 35.275 73.510 1.00 30.75 178 ILE A O 1
ATOM 1360 N N . GLY A 1 201 ? -12.438 36.606 71.759 1.00 29.01 179 GLY A N 1
ATOM 1361 C CA . GLY A 1 201 ? -13.889 36.393 71.893 1.00 29.85 179 GLY A CA 1
ATOM 1362 C C . GLY A 1 201 ? -14.230 34.922 71.730 1.00 32.96 179 GLY A C 1
ATOM 1363 O O . GLY A 1 201 ? -15.059 34.389 72.465 1.00 35.61 179 GLY A O 1
ATOM 1364 N N . GLU A 1 202 ? -13.576 34.264 70.773 1.00 28.82 180 GLU A N 1
ATOM 1365 C CA . GLU A 1 202 ? -13.864 32.862 70.460 1.00 27.41 180 GLU A CA 1
ATOM 1366 C C . GLU A 1 202 ? -13.251 31.862 71.423 1.00 30.08 180 GLU A C 1
ATOM 1367 O O . GLU A 1 202 ? -13.903 30.879 71.797 1.00 30.64 180 GLU A O 1
ATOM 1373 N N . TYR A 1 203 ? -11.998 32.093 71.813 1.00 27.10 181 TYR A N 1
ATOM 1374 C CA . TYR A 1 203 ? -11.239 31.090 72.565 1.00 25.61 181 TYR A CA 1
ATOM 1375 C C . TYR A 1 203 ? -11.005 31.460 74.044 1.00 26.58 181 TYR A C 1
ATOM 1376 O O . TYR A 1 203 ? -10.711 30.584 74.865 1.00 26.93 181 TYR A O 1
ATOM 1385 N N . GLY A 1 204 ? -11.078 32.753 74.363 1.00 26.79 182 GLY A N 1
ATOM 1386 C CA . GLY A 1 204 ? -10.891 33.217 75.748 1.00 28.97 182 GLY A CA 1
ATOM 1387 C C . GLY A 1 204 ? -9.434 33.376 76.189 1.00 24.91 182 GLY A C 1
ATOM 1388 O O . GLY A 1 204 ? -9.137 33.421 77.393 1.00 27.59 182 GLY A O 1
ATOM 1389 N N . PHE A 1 205 ? -8.522 33.453 75.221 1.00 28.76 183 PHE A N 1
ATOM 1390 C CA . PHE A 1 205 ? -7.085 33.579 75.516 1.00 27.02 183 PHE A CA 1
ATOM 1391 C C . PHE A 1 205 ? -6.824 34.711 76.504 1.00 28.65 183 PHE A C 1
ATOM 1392 O O . PHE A 1 205 ? -7.398 35.801 76.382 1.00 29.46 183 PHE A O 1
ATOM 1400 N N . ARG A 1 206 ? -5.948 34.454 77.472 1.00 27.99 184 ARG A N 1
ATOM 1401 C CA . ARG A 1 206 ? -5.616 35.437 78.505 1.00 30.23 184 ARG A CA 1
ATOM 1402 C C . ARG A 1 206 ? -4.174 35.967 78.395 1.00 30.24 184 ARG A C 1
ATOM 1403 O O . ARG A 1 206 ? -3.684 36.659 79.310 1.00 31.79 184 ARG A O 1
ATOM 1411 N N . SER A 1 207 ? -3.506 35.621 77.294 1.00 30.25 185 SER A N 1
ATOM 1412 C CA . SER A 1 207 ? -2.154 36.055 76.953 1.00 29.63 185 SER A CA 1
ATOM 1413 C C . SER A 1 207 ? -2.198 36.300 75.447 1.00 29.34 185 SER A C 1
ATOM 1414 O O . SER A 1 207 ? -2.983 35.652 74.727 1.00 28.49 185 SER A O 1
ATOM 1417 N N . ILE A 1 208 ? -1.362 37.216 74.969 1.00 29.00 186 ILE A N 1
ATOM 1418 C CA . ILE A 1 208 ? -1.333 37.608 73.555 1.00 24.38 186 ILE A CA 1
ATOM 1419 C C . ILE A 1 208 ? 0.094 37.623 73.034 1.00 24.79 186 ILE A C 1
ATOM 1420 O O . ILE A 1 208 ? 0.983 38.144 73.711 1.00 28.02 186 ILE A O 1
ATOM 1425 N N . LYS A 1 209 ? 0.293 37.069 71.837 1.00 23.98 187 LYS A N 1
ATOM 1426 C CA . LYS A 1 209 ? 1.574 37.103 71.152 1.00 24.04 187 LYS A CA 1
ATOM 1427 C C . LYS A 1 209 ? 1.370 37.751 69.795 1.00 28.19 187 LYS A C 1
ATOM 1428 O O . LYS A 1 209 ? 0.391 37.472 69.109 1.00 29.29 187 LYS A O 1
ATOM 1434 N N . LEU A 1 210 ? 2.289 38.622 69.400 1.00 25.66 188 LEU A N 1
ATOM 1435 C CA . LEU A 1 210 ? 2.268 39.167 68.056 1.00 23.81 188 LEU A CA 1
ATOM 1436 C C . LEU A 1 210 ? 3.462 38.678 67.293 1.00 24.06 188 LEU A C 1
ATOM 1437 O O . LEU A 1 210 ? 4.617 38.899 67.728 1.00 26.58 188 LEU A O 1
ATOM 1442 N N . LYS A 1 211 ? 3.203 38.050 66.141 1.00 24.49 189 LYS A N 1
ATOM 1443 C CA . LYS A 1 211 ? 4.264 37.693 65.199 1.00 23.03 189 LYS A CA 1
ATOM 1444 C C . LYS A 1 211 ? 4.749 38.956 64.511 1.00 24.76 189 LYS A C 1
ATOM 1445 O O . LYS A 1 211 ? 3.972 39.608 63.817 1.00 26.74 189 LYS A O 1
ATOM 1451 N N . GLY A 1 212 ? 6.041 39.273 64.666 1.00 25.41 190 GLY A N 1
ATOM 1452 C CA . GLY A 1 212 ? 6.611 40.470 64.024 1.00 26.71 190 GLY A CA 1
ATOM 1453 C C . GLY A 1 212 ? 7.656 40.150 62.948 1.00 26.92 190 GLY A C 1
ATOM 1454 O O . GLY A 1 212 ? 7.639 39.053 62.343 1.00 28.30 190 GLY A O 1
ATOM 1455 N N . GLY A 1 213 ? 8.564 41.097 62.704 1.00 27.08 191 GLY A N 1
ATOM 1456 C CA . GLY A 1 213 ? 9.575 40.975 61.653 1.00 27.72 191 GLY A CA 1
ATOM 1457 C C . GLY A 1 213 ? 8.968 41.172 60.270 1.00 30.75 191 GLY A C 1
ATOM 1458 O O . GLY A 1 213 ? 9.532 40.757 59.256 1.00 28.51 191 GLY A O 1
ATOM 1459 N N . VAL A 1 214 ? 7.794 41.796 60.233 1.00 29.03 192 VAL A N 1
ATOM 1460 C CA . VAL A 1 214 ? 7.050 41.982 59.003 1.00 28.81 192 VAL A CA 1
ATOM 1461 C C . VAL A 1 214 ? 7.066 43.451 58.591 1.00 28.83 192 VAL A C 1
ATOM 1462 O O . VAL A 1 214 ? 7.366 43.776 57.435 1.00 30.49 192 VAL A O 1
ATOM 1466 N N . PHE A 1 215 ? 6.745 44.327 59.543 1.00 29.29 193 PHE A N 1
ATOM 1467 C CA . PHE A 1 215 ? 6.749 45.776 59.306 1.00 32.43 193 PHE A CA 1
ATOM 1468 C C . PHE A 1 215 ? 7.899 46.414 60.053 1.00 33.44 193 PHE A C 1
ATOM 1469 O O . PHE A 1 215 ? 8.477 45.792 60.942 1.00 31.43 193 PHE A O 1
ATOM 1477 N N . PRO A 1 216 ? 8.230 47.667 59.719 1.00 36.01 194 PRO A N 1
ATOM 1478 C CA . PRO A 1 216 ? 9.292 48.307 60.488 1.00 33.51 194 PRO A CA 1
ATOM 1479 C C . PRO A 1 216 ? 9.016 48.203 61.987 1.00 33.25 194 PRO A C 1
ATOM 1480 O O . PRO A 1 216 ? 7.858 48.248 62.414 1.00 32.64 194 PRO A O 1
ATOM 1484 N N . PRO A 1 217 ? 10.072 48.050 62.791 1.00 32.88 195 PRO A N 1
ATOM 1485 C CA . PRO A 1 217 ? 9.837 47.784 64.215 1.00 33.50 195 PRO A CA 1
ATOM 1486 C C . PRO A 1 217 ? 8.932 48.840 64.884 1.00 34.29 195 PRO A C 1
ATOM 1487 O O . PRO A 1 217 ? 8.138 48.497 65.765 1.00 36.23 195 PRO A O 1
ATOM 1491 N N . GLU A 1 218 ? 9.054 50.116 64.509 1.00 38.29 196 GLU A N 1
ATOM 1492 C CA . GLU A 1 218 ? 8.244 51.118 65.209 1.00 39.17 196 GLU A CA 1
ATOM 1493 C C . GLU A 1 218 ? 6.744 50.848 65.017 1.00 34.83 196 GLU A C 1
ATOM 1494 O O . GLU A 1 218 ? 5.946 51.099 65.916 1.00 34.93 196 GLU A O 1
ATOM 1500 N N . GLN A 1 219 ? 6.370 50.301 63.866 1.00 34.00 197 GLN A N 1
ATOM 1501 C CA . GLN A 1 219 ? 4.963 49.989 63.614 1.00 35.54 197 GLN A CA 1
ATOM 1502 C C . GLN A 1 219 ? 4.481 48.795 64.454 1.00 36.35 197 GLN A C 1
ATOM 1503 O O . GLN A 1 219 ? 3.310 48.726 64.867 1.00 35.86 197 GLN A O 1
ATOM 1509 N N . GLU A 1 220 ? 5.380 47.845 64.692 1.00 31.39 198 GLU A N 1
ATOM 1510 C CA . GLU A 1 220 ? 5.044 46.670 65.479 1.00 30.31 198 GLU A CA 1
ATOM 1511 C C . GLU A 1 220 ? 4.992 47.032 66.945 1.00 32.14 198 GLU A C 1
ATOM 1512 O O . GLU A 1 220 ? 4.136 46.533 67.677 1.00 33.12 198 GLU A O 1
ATOM 1518 N N . ALA A 1 221 ? 5.887 47.920 67.376 1.00 31.55 199 ALA A N 1
ATOM 1519 C CA . ALA A 1 221 ? 5.796 48.465 68.731 1.00 33.68 199 ALA A CA 1
ATOM 1520 C C . ALA A 1 221 ? 4.451 49.183 68.939 1.00 34.71 199 ALA A C 1
ATOM 1521 O O . ALA A 1 221 ? 3.833 49.058 70.000 1.00 35.08 199 ALA A O 1
ATOM 1523 N N . GLU A 1 222 ? 4.011 49.936 67.931 1.00 33.81 200 GLU A N 1
ATOM 1524 C CA . GLU A 1 222 ? 2.727 50.627 67.993 1.00 36.18 200 GLU A CA 1
ATOM 1525 C C . GLU A 1 222 ? 1.574 49.642 68.199 1.00 37.57 200 GLU A C 1
ATOM 1526 O O . GLU A 1 222 ? 0.658 49.908 68.995 1.00 35.13 200 GLU A O 1
ATOM 1532 N N . ALA A 1 223 ? 1.613 48.519 67.464 1.00 34.34 201 ALA A N 1
ATOM 1533 C CA . ALA A 1 223 ? 0.591 47.475 67.586 1.00 33.44 201 ALA A CA 1
ATOM 1534 C C . ALA A 1 223 ? 0.595 46.879 68.995 1.00 33.91 201 ALA A C 1
ATOM 1535 O O . ALA A 1 223 ? -0.459 46.641 69.599 1.00 33.27 201 ALA A O 1
ATOM 1537 N N . ILE A 1 224 ? 1.787 46.599 69.512 1.00 31.12 202 ILE A N 1
ATOM 1538 C CA . ILE A 1 224 ? 1.899 46.121 70.893 1.00 30.81 202 ILE A CA 1
ATOM 1539 C C . ILE A 1 224 ? 1.277 47.117 71.876 1.00 32.43 202 ILE A C 1
ATOM 1540 O O . ILE A 1 224 ? 0.530 46.736 72.780 1.00 34.68 202 ILE A O 1
ATOM 1545 N N . GLN A 1 225 ? 1.570 48.400 71.707 1.00 33.75 203 GLN A N 1
ATOM 1546 C CA . GLN A 1 225 ? 0.981 49.389 72.591 1.00 36.81 203 GLN A CA 1
ATOM 1547 C C . GLN A 1 225 ? -0.538 49.452 72.479 1.00 34.89 203 GLN A C 1
ATOM 1548 O O . GLN A 1 225 ? -1.244 49.639 73.476 1.00 38.83 203 GLN A O 1
ATOM 1554 N N . ALA A 1 226 ? -1.038 49.315 71.261 1.00 34.27 204 ALA A N 1
ATOM 1555 C CA . ALA A 1 226 ? -2.478 49.303 71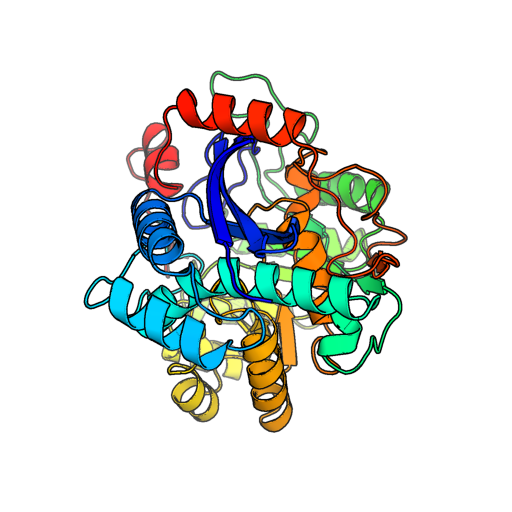.040 1.00 35.31 204 ALA A CA 1
ATOM 1556 C C . ALA A 1 226 ? -3.128 48.096 71.701 1.00 38.19 204 ALA A C 1
ATOM 1557 O O . ALA A 1 226 ? -4.275 48.180 72.175 1.00 40.40 204 ALA A O 1
ATOM 1559 N N . LEU A 1 227 ? -2.425 46.960 71.686 1.00 36.78 205 LEU A N 1
ATOM 1560 C CA . LEU A 1 227 ? -2.920 45.759 72.342 1.00 33.56 205 LEU A CA 1
ATOM 1561 C C . LEU A 1 227 ? -2.956 45.959 73.856 1.00 33.59 205 LEU A C 1
ATOM 1562 O O . LEU A 1 227 ? -3.929 45.573 74.520 1.00 36.41 205 LEU A O 1
ATOM 1567 N N . ARG A 1 228 ? -1.930 46.578 74.400 1.00 36.02 206 ARG A N 1
ATOM 1568 C CA . ARG A 1 228 ? -1.886 46.880 75.820 1.00 40.06 206 ARG A CA 1
ATOM 1569 C C . ARG A 1 228 ? -3.034 47.774 76.261 1.00 40.25 206 ARG A C 1
ATOM 1570 O O . ARG A 1 228 ? -3.580 47.585 77.305 1.00 44.39 206 ARG A O 1
ATOM 1578 N N . ASP A 1 229 ? -3.381 48.730 75.440 1.00 40.46 207 ASP A N 1
ATOM 1579 C CA . ASP A 1 229 ? -4.460 49.652 75.799 1.00 43.70 207 ASP A CA 1
ATOM 1580 C C . ASP A 1 229 ? -5.816 48.985 75.672 1.00 45.44 207 ASP A C 1
ATOM 1581 O O . ASP A 1 229 ? -6.707 49.251 76.464 1.00 48.30 207 ASP A O 1
ATOM 1586 N N . ALA A 1 230 ? -5.965 48.111 74.676 1.00 42.82 208 ALA A N 1
ATOM 1587 C CA . ALA A 1 230 ? -7.238 47.443 74.432 1.00 39.27 208 ALA A CA 1
ATOM 1588 C C . ALA A 1 230 ? -7.470 46.283 75.397 1.00 39.89 208 ALA A C 1
ATOM 1589 O O . ALA A 1 230 ? -8.616 45.975 75.724 1.00 42.95 208 ALA A O 1
ATOM 1591 N N . PHE A 1 231 ? -6.383 45.665 75.866 1.00 41.08 209 PHE A N 1
ATOM 1592 C CA . PHE A 1 231 ? -6.459 44.487 76.727 1.00 42.36 209 PHE A CA 1
ATOM 1593 C C . PHE A 1 231 ? -5.619 44.622 78.000 1.00 47.02 209 PHE A C 1
ATOM 1594 O O . PHE A 1 231 ? -4.641 43.887 78.192 1.00 47.54 209 PHE A O 1
ATOM 1602 N N . PRO A 1 232 ? -6.001 45.556 78.889 1.00 49.76 210 PRO A N 1
ATOM 1603 C CA . PRO A 1 232 ? -5.230 45.722 80.116 1.00 50.21 210 PRO A CA 1
ATOM 1604 C C . PRO A 1 232 ? -5.125 44.404 80.885 1.00 49.39 210 PRO A C 1
ATOM 1605 O O . PRO A 1 232 ? -6.079 43.624 80.915 1.00 53.83 210 PRO A O 1
ATOM 1609 N N . GLY A 1 233 ? -3.977 44.163 81.505 1.00 48.18 211 GLY A N 1
ATOM 1610 C CA . GLY A 1 233 ? -3.790 42.976 82.336 1.00 48.07 211 GLY A CA 1
ATOM 1611 C C . GLY A 1 233 ? -3.296 41.724 81.626 1.00 45.89 211 GLY A C 1
ATOM 1612 O O . GLY A 1 233 ? -2.794 40.803 82.275 1.00 49.43 211 GLY A O 1
ATOM 1613 N N . LEU A 1 234 ? -3.432 41.670 80.303 1.00 37.66 212 LEU A N 1
ATOM 1614 C CA . LEU A 1 234 ? -3.029 40.462 79.556 1.00 34.62 212 LEU A CA 1
ATOM 1615 C C . LEU A 1 234 ? -1.550 40.513 79.191 1.00 34.88 212 LEU A C 1
ATOM 1616 O O . LEU A 1 234 ? -1.101 41.487 78.585 1.00 38.26 212 LEU A O 1
ATOM 1621 N N . PRO A 1 235 ? -0.789 39.467 79.561 1.00 31.84 213 PRO A N 1
ATOM 1622 C CA . PRO A 1 235 ? 0.622 39.454 79.188 1.00 32.47 213 PRO A CA 1
ATOM 1623 C C . PRO A 1 235 ? 0.774 39.520 77.668 1.00 31.82 213 PRO A C 1
ATOM 1624 O O . PRO A 1 235 ? -0.016 38.900 76.939 1.00 34.58 213 PRO A O 1
ATOM 1628 N N . LEU A 1 236 ? 1.784 40.256 77.201 1.00 28.54 214 LEU A N 1
ATOM 1629 C CA . LEU A 1 236 ? 2.018 40.462 75.770 1.00 27.07 214 LEU A CA 1
ATOM 1630 C C . LEU A 1 236 ? 3.399 40.001 75.373 1.00 28.80 214 LEU A C 1
ATOM 1631 O O . LEU A 1 236 ? 4.349 40.205 76.130 1.00 30.52 214 LEU A O 1
ATOM 1636 N N . ARG A 1 237 ? 3.519 39.393 74.188 1.00 26.48 215 ARG A N 1
ATOM 1637 C CA . ARG A 1 237 ? 4.833 38.974 73.675 1.00 25.01 215 ARG A CA 1
ATOM 1638 C C . ARG A 1 237 ? 4.960 39.488 72.265 1.00 23.43 215 ARG A C 1
ATOM 1639 O O . ARG A 1 237 ? 3.963 39.633 71.588 1.00 26.41 215 ARG A O 1
ATOM 1647 N N . LEU A 1 238 ? 6.194 39.736 71.814 1.00 26.73 216 LEU A N 1
ATOM 1648 C CA . LEU A 1 238 ? 6.454 40.161 70.447 1.00 26.11 216 LEU A CA 1
ATOM 1649 C C . LEU A 1 238 ? 7.563 39.279 69.901 1.00 24.54 216 LEU A C 1
ATOM 1650 O O . LEU A 1 238 ? 8.576 39.084 70.587 1.00 25.83 216 LEU A O 1
ATOM 1655 N N . ASP A 1 239 ? 7.378 38.763 68.677 1.00 25.40 217 ASP A N 1
ATOM 1656 C CA . ASP A 1 239 ? 8.265 37.733 68.121 1.00 23.89 217 ASP A CA 1
ATOM 1657 C C . ASP A 1 239 ? 8.734 38.081 66.694 1.00 25.62 217 ASP A C 1
ATOM 1658 O O . ASP A 1 239 ? 8.103 37.681 65.721 1.00 24.91 217 ASP A O 1
ATOM 1663 N N . PRO A 1 240 ? 9.860 38.815 66.563 1.00 27.48 218 PRO A N 1
ATOM 1664 C CA . PRO A 1 240 ? 10.339 39.168 65.226 1.00 28.02 218 PRO A CA 1
ATOM 1665 C C . PRO A 1 240 ? 11.156 38.081 64.482 1.00 24.75 218 PRO A C 1
ATOM 1666 O O . PRO A 1 240 ? 11.629 38.339 63.376 1.00 25.16 218 PRO A O 1
ATOM 1670 N N . ASN A 1 241 ? 11.307 36.885 65.063 1.00 24.17 219 ASN A N 1
ATOM 1671 C CA . ASN A 1 241 ? 12.080 35.813 64.430 1.00 24.03 219 ASN A CA 1
ATOM 1672 C C . ASN A 1 241 ? 13.436 36.288 63.879 1.00 23.22 219 ASN A C 1
ATOM 1673 O O . ASN A 1 241 ? 13.799 35.974 62.737 1.00 24.13 219 ASN A O 1
ATOM 1678 N N . ALA A 1 242 ? 14.148 37.049 64.705 1.00 23.47 220 ALA A N 1
ATOM 1679 C CA . ALA A 1 242 ? 15.535 37.459 64.439 1.00 23.23 220 ALA A CA 1
ATOM 1680 C C . ALA A 1 242 ? 15.668 38.500 63.317 1.00 24.30 220 ALA A C 1
ATOM 1681 O O . ALA A 1 242 ? 16.732 38.632 62.699 1.00 26.21 220 ALA A O 1
ATOM 1683 N N . ALA A 1 243 ? 14.582 39.213 63.034 1.00 25.34 221 ALA A N 1
ATOM 1684 C CA . ALA A 1 243 ? 14.579 40.227 61.967 1.00 25.15 221 ALA A CA 1
ATOM 1685 C C . ALA A 1 243 ? 15.355 41.509 62.297 1.00 25.13 221 ALA A C 1
ATOM 1686 O O . ALA A 1 243 ? 15.524 42.344 61.417 1.00 29.16 221 ALA A O 1
ATOM 1688 N N . TRP A 1 244 ? 15.821 41.673 63.537 1.00 25.82 222 TRP A N 1
ATOM 1689 C CA . TRP A 1 244 ? 16.401 42.966 63.944 1.00 25.94 222 TRP A CA 1
ATOM 1690 C C . TRP A 1 244 ? 17.892 42.865 64.242 1.00 26.02 222 TRP A C 1
ATOM 1691 O O . TRP A 1 244 ? 18.381 41.795 64.645 1.00 27.60 222 TRP A O 1
ATOM 1702 N N . THR A 1 245 ? 18.588 43.992 64.094 1.00 29.11 223 THR A N 1
ATOM 1703 C CA . THR A 1 245 ? 19.959 44.118 64.548 1.00 29.17 223 THR A CA 1
ATOM 1704 C C . THR A 1 245 ? 19.969 44.214 66.066 1.00 26.58 223 THR A C 1
ATOM 1705 O O . THR A 1 245 ? 18.927 44.422 66.707 1.00 28.49 223 THR A O 1
ATOM 1709 N N . VAL A 1 246 ? 21.150 44.086 66.653 1.00 28.49 224 VAL A N 1
ATOM 1710 C CA . VAL A 1 246 ? 21.285 44.249 68.088 1.00 27.87 224 VAL A CA 1
ATOM 1711 C C . VAL A 1 246 ? 20.853 45.665 68.533 1.00 28.94 224 VAL A C 1
ATOM 1712 O O . VAL A 1 246 ? 20.067 45.827 69.492 1.00 30.32 224 VAL A O 1
ATOM 1716 N N . GLU A 1 247 ? 21.343 46.671 67.830 1.00 31.20 225 GLU A N 1
ATOM 1717 C CA . GLU A 1 247 ? 21.041 48.062 68.129 1.00 34.62 225 GLU A CA 1
ATOM 1718 C C . GLU A 1 247 ? 19.544 48.317 68.124 1.00 33.66 225 GLU A C 1
ATOM 1719 O O . GLU A 1 247 ? 19.025 48.854 69.040 1.00 32.60 225 GLU A O 1
ATOM 1725 N N . THR A 1 248 ? 18.867 47.886 67.079 1.00 31.10 226 THR A N 1
ATOM 1726 C CA . THR A 1 248 ? 17.416 48.055 66.982 1.00 29.95 226 THR A CA 1
ATOM 1727 C C . THR A 1 248 ? 16.676 47.320 68.083 1.00 29.96 226 THR A C 1
ATOM 1728 O O . THR A 1 248 ? 15.697 47.840 68.650 1.00 31.53 226 THR A O 1
ATOM 1732 N N . SER A 1 249 ? 17.119 46.096 68.363 1.00 30.07 227 SER A N 1
ATOM 1733 C CA . SER A 1 249 ? 16.485 45.306 69.401 1.00 28.76 227 SER A CA 1
ATOM 1734 C C . SER A 1 249 ? 16.521 46.010 70.743 1.00 25.92 227 SER A C 1
ATOM 1735 O O . SER A 1 249 ? 15.551 45.956 71.504 1.00 30.71 227 SER A O 1
ATOM 1738 N N . ILE A 1 250 ? 17.662 46.618 71.061 1.00 29.22 228 ILE A N 1
ATOM 1739 C CA . ILE A 1 250 ? 17.813 47.278 72.342 1.00 31.24 228 ILE A CA 1
ATOM 1740 C C . ILE A 1 250 ? 16.885 48.500 72.406 1.00 33.68 228 ILE A C 1
ATOM 1741 O O . ILE A 1 250 ? 16.249 48.770 73.438 1.00 33.20 228 ILE A O 1
ATOM 1746 N N . ARG A 1 251 ? 16.788 49.222 71.294 1.00 33.83 229 ARG A N 1
ATOM 1747 C CA . ARG A 1 251 ? 15.974 50.431 71.259 1.00 37.05 229 ARG A CA 1
ATOM 1748 C C . ARG A 1 251 ? 14.514 50.027 71.454 1.00 36.87 229 ARG A C 1
ATOM 1749 O O . ARG A 1 251 ? 13.793 50.650 72.230 1.00 39.13 229 ARG A O 1
ATOM 1757 N N . VAL A 1 252 ? 14.084 48.952 70.789 1.00 36.08 230 VAL A N 1
ATOM 1758 C CA . VAL A 1 252 ? 12.688 48.516 70.926 1.00 35.01 230 VAL A CA 1
ATOM 1759 C C . VAL A 1 252 ? 12.375 47.962 72.319 1.00 35.85 230 VAL A C 1
ATOM 1760 O O . VAL A 1 252 ? 11.338 48.305 72.911 1.00 34.01 230 VAL A O 1
ATOM 1764 N N . GLY A 1 253 ? 13.246 47.088 72.832 1.00 32.20 231 GLY A N 1
ATOM 1765 C CA . GLY A 1 253 ? 13.086 46.552 74.182 1.00 34.21 231 GLY A CA 1
ATOM 1766 C C . GLY A 1 253 ? 12.956 47.664 75.217 1.00 37.17 231 GLY A C 1
ATOM 1767 O O . GLY A 1 253 ? 12.093 47.628 76.097 1.00 37.30 231 GLY A O 1
ATOM 1768 N N . ARG A 1 254 ? 13.829 48.659 75.135 1.00 39.61 232 ARG A N 1
ATOM 1769 C CA . ARG A 1 254 ? 13.744 49.795 76.054 1.00 41.14 232 ARG A CA 1
ATOM 1770 C C . ARG A 1 254 ? 12.447 50.581 75.872 1.00 37.44 232 ARG A C 1
ATOM 1771 O O . ARG A 1 254 ? 11.807 50.977 76.852 1.00 42.69 232 ARG A O 1
ATOM 1779 N N . ALA A 1 255 ? 12.043 50.792 74.624 1.00 36.65 233 ALA A N 1
ATOM 1780 C CA . ALA A 1 255 ? 10.774 51.477 74.377 1.00 40.24 233 ALA A CA 1
ATOM 1781 C C . ALA A 1 255 ? 9.577 50.719 74.952 1.00 39.15 233 ALA A C 1
ATOM 1782 O O . ALA A 1 255 ? 8.581 51.342 75.319 1.00 43.91 233 ALA A O 1
ATOM 1784 N N . LEU A 1 256 ? 9.669 49.391 75.043 1.00 38.11 234 LEU A N 1
ATOM 1785 C CA . LEU A 1 256 ? 8.554 48.570 75.534 1.00 33.09 234 LEU A CA 1
ATOM 1786 C C . LEU A 1 256 ? 8.708 48.170 77.023 1.00 38.60 234 LEU A C 1
ATOM 1787 O O . LEU A 1 256 ? 8.119 47.181 77.484 1.00 40.17 234 LEU A O 1
ATOM 1792 N N . ASP A 1 257 ? 9.492 48.942 77.774 1.00 33.93 235 ASP A N 1
ATOM 1793 C CA . ASP A 1 257 ? 9.742 48.660 79.186 1.00 37.80 235 ASP A CA 1
ATOM 1794 C C . ASP A 1 257 ? 8.401 48.518 79.906 1.00 40.30 235 ASP A C 1
ATOM 1795 O O . ASP A 1 257 ? 7.548 49.381 79.775 1.00 45.38 235 ASP A O 1
ATOM 1800 N N . GLY A 1 258 ? 8.223 47.426 80.653 1.00 38.42 236 GLY A N 1
ATOM 1801 C CA . GLY A 1 258 ? 7.016 47.223 81.448 1.00 38.50 236 GLY A CA 1
ATOM 1802 C C . GLY A 1 258 ? 5.798 46.770 80.653 1.00 40.33 236 GLY A C 1
ATOM 1803 O O . GLY A 1 258 ? 4.708 46.638 81.212 1.00 45.63 236 GLY A O 1
ATOM 1804 N N . VAL A 1 259 ? 5.973 46.521 79.355 1.00 39.35 237 VAL A N 1
ATOM 1805 C CA . VAL A 1 259 ? 4.848 46.136 78.486 1.00 39.72 237 VAL A CA 1
ATOM 1806 C C . VAL A 1 259 ? 4.861 44.648 78.088 1.00 38.66 237 VAL A C 1
ATOM 1807 O O . VAL A 1 259 ? 3.796 44.038 77.951 1.00 38.13 237 VAL A O 1
ATOM 1811 N N . LEU A 1 260 ? 6.047 44.063 77.906 1.00 37.73 238 LEU A N 1
ATOM 1812 C CA . LEU A 1 260 ? 6.166 42.657 77.433 1.00 32.93 238 LEU A CA 1
ATOM 1813 C C . LEU A 1 260 ? 6.451 41.633 78.548 1.00 32.95 238 LEU A C 1
ATOM 1814 O O . LEU A 1 260 ? 7.297 41.870 79.418 1.00 38.44 238 LEU A O 1
ATOM 1819 N N . GLU A 1 261 ? 5.750 40.502 78.509 1.00 31.63 239 GLU A N 1
ATOM 1820 C CA . GLU A 1 261 ? 6.067 39.321 79.316 1.00 32.07 239 GLU A CA 1
ATOM 1821 C C . GLU A 1 261 ? 7.495 38.895 78.936 1.00 32.36 239 GLU A C 1
ATOM 1822 O O . GLU A 1 261 ? 8.320 38.569 79.800 1.00 35.35 239 GLU A O 1
ATOM 1828 N N . TYR A 1 262 ? 7.771 38.895 77.629 1.00 28.05 240 TYR A N 1
ATOM 1829 C CA . TYR A 1 262 ? 9.110 38.622 77.097 1.00 24.98 240 TYR A CA 1
ATOM 1830 C C . TYR A 1 262 ? 9.227 39.087 75.643 1.00 25.53 240 TYR A C 1
ATOM 1831 O O . TYR A 1 262 ? 8.204 39.263 74.947 1.00 28.36 240 TYR A O 1
ATOM 1840 N N . LEU A 1 263 ? 10.463 39.321 75.197 1.00 26.65 241 LEU A N 1
ATOM 1841 C CA . LEU A 1 263 ? 10.735 39.700 73.814 1.00 25.04 241 LEU A CA 1
ATOM 1842 C C . LEU A 1 263 ? 11.386 38.460 73.167 1.00 24.91 241 LEU A C 1
ATOM 1843 O O . LEU A 1 263 ? 12.453 38.026 73.579 1.00 25.33 241 LEU A O 1
ATOM 1848 N N . GLU A 1 264 ? 10.745 37.903 72.153 1.00 23.80 242 GLU A N 1
ATOM 1849 C CA . GLU A 1 264 ? 11.120 36.591 71.632 1.00 21.52 242 GLU A CA 1
ATOM 1850 C C . GLU A 1 264 ? 11.956 36.740 70.364 1.00 22.73 242 GLU A C 1
ATOM 1851 O O . GLU A 1 264 ? 11.510 37.354 69.393 1.00 25.25 242 GLU A O 1
ATOM 1857 N N . ASP A 1 265 ? 13.189 36.218 70.378 1.00 23.59 243 ASP A N 1
ATOM 1858 C CA . ASP A 1 265 ? 14.042 36.251 69.173 1.00 23.13 243 ASP A CA 1
ATOM 1859 C C . ASP A 1 265 ? 14.100 37.585 68.441 1.00 22.56 243 ASP A C 1
ATOM 1860 O O . ASP A 1 265 ? 13.817 37.666 67.246 1.00 23.95 243 ASP A O 1
ATOM 1865 N N . PRO A 1 266 ? 14.490 38.654 69.157 1.00 21.40 244 PRO A N 1
ATOM 1866 C CA . PRO A 1 266 ? 14.618 39.912 68.401 1.00 23.12 244 PRO A CA 1
ATOM 1867 C C . PRO A 1 266 ? 15.748 39.885 67.339 1.00 24.13 244 PRO A C 1
ATOM 1868 O O . PRO A 1 266 ? 15.633 40.533 66.300 1.00 24.84 244 PRO A O 1
ATOM 1872 N N . THR A 1 267 ? 16.818 39.136 67.586 1.00 23.94 245 THR A N 1
ATOM 1873 C CA . THR A 1 267 ? 18.022 39.278 66.782 1.00 22.82 245 THR A CA 1
ATOM 1874 C C . THR A 1 267 ? 18.672 37.895 66.615 1.00 22.57 245 THR A C 1
ATOM 1875 O O . THR A 1 267 ? 18.471 37.012 67.463 1.00 25.25 245 THR A O 1
ATOM 1879 N N . PRO A 1 268 ? 19.465 37.700 65.549 1.00 25.54 246 PRO A N 1
ATOM 1880 C CA . PRO A 1 268 ? 19.975 36.347 65.334 1.00 24.35 246 PRO A CA 1
ATOM 1881 C C . PRO A 1 268 ? 21.187 35.991 66.163 1.00 22.99 246 PRO A C 1
ATOM 1882 O O . PRO A 1 268 ? 22.068 36.840 66.396 1.00 27.58 246 PRO A O 1
ATOM 1886 N N . GLY A 1 269 ? 21.254 34.731 66.583 1.00 23.31 247 GLY A N 1
ATOM 1887 C CA . GLY A 1 269 ? 22.470 34.193 67.219 1.00 23.81 247 GLY A CA 1
ATOM 1888 C C . GLY A 1 269 ? 22.529 34.307 68.726 1.00 25.36 247 GLY A C 1
ATOM 1889 O O . GLY A 1 269 ? 22.001 35.254 69.320 1.00 23.32 247 GLY A O 1
ATOM 1890 N N . ILE A 1 270 ? 23.229 33.367 69.354 1.00 22.50 248 ILE A N 1
ATOM 1891 C CA . ILE A 1 270 ? 23.450 33.431 70.784 1.00 23.12 248 ILE A CA 1
ATOM 1892 C C . ILE A 1 270 ? 24.159 34.746 71.227 1.00 23.78 248 ILE A C 1
ATOM 1893 O O . ILE A 1 270 ? 23.782 35.378 72.230 1.00 23.94 248 ILE A O 1
ATOM 1898 N N . ASP A 1 271 ? 25.222 35.107 70.514 1.00 23.28 249 ASP A N 1
ATOM 1899 C CA . ASP A 1 271 ? 25.993 36.308 70.836 1.00 25.46 249 ASP A CA 1
ATOM 1900 C C . ASP A 1 271 ? 25.116 37.566 70.835 1.00 26.67 249 ASP A C 1
ATOM 1901 O O . ASP A 1 271 ? 25.072 38.306 71.831 1.00 25.82 249 ASP A O 1
ATOM 1906 N N . GLY A 1 272 ? 24.424 37.799 69.722 1.00 25.08 250 GLY A N 1
ATOM 1907 C CA . GLY A 1 272 ? 23.576 38.999 69.559 1.00 27.26 250 GLY A CA 1
ATOM 1908 C C . GLY A 1 272 ? 22.445 38.988 70.584 1.00 23.72 250 GLY A C 1
ATOM 1909 O O . GLY A 1 272 ? 22.140 40.008 71.220 1.00 26.29 250 GLY A O 1
ATOM 1910 N N . MET A 1 273 ? 21.829 37.827 70.792 1.00 23.16 251 MET A N 1
ATOM 1911 C CA . MET A 1 273 ? 20.774 37.719 71.793 1.00 21.71 251 MET A CA 1
ATOM 1912 C C . MET A 1 273 ? 21.290 38.047 73.195 1.00 24.29 251 MET A C 1
ATOM 1913 O O . MET A 1 273 ? 20.621 38.748 73.968 1.00 25.21 251 MET A O 1
ATOM 1918 N N . ALA A 1 274 ? 22.489 37.565 73.520 1.00 26.14 252 ALA A N 1
ATOM 1919 C CA . ALA A 1 274 ? 23.066 37.826 74.851 1.00 25.75 252 ALA A CA 1
ATOM 1920 C C . ALA A 1 274 ? 23.338 39.329 75.034 1.00 24.40 252 ALA A C 1
ATOM 1921 O O . ALA A 1 274 ? 23.113 39.874 76.101 1.00 27.07 252 ALA A O 1
ATOM 1923 N N . ARG A 1 275 ? 23.818 39.980 73.996 1.00 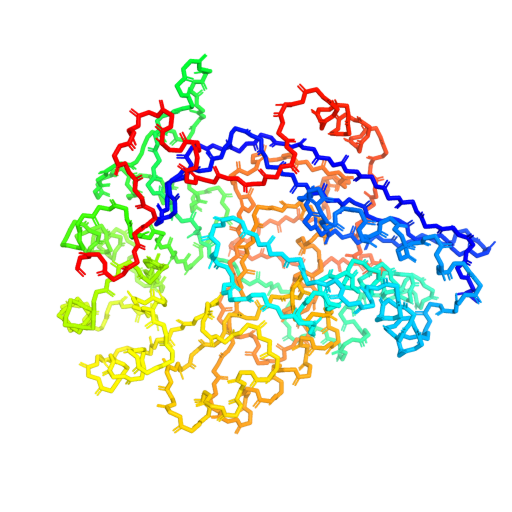25.31 253 ARG A N 1
ATOM 1924 C CA . ARG A 1 275 ? 24.076 41.410 74.047 1.00 26.39 253 ARG A CA 1
ATOM 1925 C C . ARG A 1 275 ? 22.821 42.208 74.202 1.00 27.94 253 ARG A C 1
ATOM 1926 O O . ARG A 1 275 ? 22.804 43.148 74.940 1.00 29.53 253 ARG A O 1
ATOM 1934 N N . VAL A 1 276 ? 21.767 41.820 73.502 1.00 26.35 254 VAL A N 1
ATOM 1935 C CA . VAL A 1 276 ? 20.464 42.482 73.686 1.00 26.86 254 VAL A CA 1
ATOM 1936 C C . VAL A 1 276 ? 19.928 42.249 75.100 1.00 27.92 254 VAL A C 1
ATOM 1937 O O . VAL A 1 276 ? 19.461 43.192 75.773 1.00 29.81 254 VAL A O 1
ATOM 1941 N N . ALA A 1 277 ? 20.003 41.003 75.571 1.00 26.49 255 ALA A N 1
ATOM 1942 C CA . ALA A 1 277 ? 19.378 40.657 76.844 1.00 25.62 255 ALA A CA 1
ATOM 1943 C C . ALA A 1 277 ? 19.936 41.485 77.997 1.00 26.58 255 ALA A C 1
ATOM 1944 O O . ALA A 1 277 ? 19.224 41.830 78.944 1.00 29.21 255 ALA A O 1
ATOM 1946 N N . ALA A 1 278 ? 21.225 41.788 77.916 1.00 28.29 256 ALA A N 1
ATOM 1947 C CA . ALA A 1 278 ? 21.920 42.539 78.951 1.00 31.55 256 ALA A CA 1
ATOM 1948 C C . ALA A 1 278 ? 21.479 44.001 78.992 1.00 32.08 256 ALA A C 1
ATOM 1949 O O . ALA A 1 278 ? 21.745 44.714 79.977 1.00 37.45 256 ALA A O 1
ATOM 1951 N N . GLU A 1 279 ? 20.812 44.459 77.933 1.00 31.13 257 GLU A N 1
ATOM 1952 C CA . GLU A 1 279 ? 20.515 45.913 77.794 1.00 30.53 257 GLU A CA 1
ATOM 1953 C C . GLU A 1 279 ? 19.015 46.253 77.671 1.00 30.42 257 GLU A C 1
ATOM 1954 O O . GLU A 1 279 ? 18.643 47.423 77.454 1.00 36.17 257 GLU A O 1
ATOM 1960 N N . VAL A 1 280 ? 18.157 45.241 77.811 1.00 30.94 258 VAL A N 1
ATOM 1961 C CA . VAL A 1 280 ? 16.696 45.460 77.778 1.00 30.06 258 VAL A CA 1
ATOM 1962 C C . VAL A 1 280 ? 16.058 45.015 79.085 1.00 32.69 258 VAL A C 1
ATOM 1963 O O . VAL A 1 280 ? 16.602 44.150 79.774 1.00 33.33 258 VAL A O 1
ATOM 1967 N N . PRO A 1 281 ? 14.917 45.632 79.451 1.00 33.03 259 PRO A N 1
ATOM 1968 C CA . PRO A 1 281 ? 14.362 45.380 80.796 1.00 35.39 259 PRO A CA 1
ATOM 1969 C C . PRO A 1 281 ? 13.514 44.126 80.953 1.00 34.84 259 PRO A C 1
ATOM 1970 O O . PRO A 1 281 ? 13.256 43.703 82.089 1.00 37.11 259 PRO A O 1
ATOM 1974 N N . MET A 1 282 ? 13.083 43.534 79.843 1.00 34.84 260 MET A N 1
ATOM 1975 C CA . MET A 1 282 ? 12.303 42.308 79.923 1.00 31.51 260 MET A CA 1
ATOM 1976 C C . MET A 1 282 ? 13.177 41.110 79.510 1.00 27.90 260 MET A C 1
ATOM 1977 O O . MET A 1 282 ? 14.164 41.289 78.798 1.00 28.86 260 MET A O 1
ATOM 1982 N N . PRO A 1 283 ? 12.825 39.894 79.976 1.00 29.27 261 PRO A N 1
ATOM 1983 C CA . PRO A 1 283 ? 13.528 38.684 79.519 1.00 30.93 261 PRO A CA 1
ATOM 1984 C C . PRO A 1 283 ? 13.399 38.468 78.006 1.00 27.07 261 PRO A C 1
ATOM 1985 O O . PRO A 1 283 ? 12.383 38.864 77.404 1.00 26.14 261 PRO A O 1
ATOM 1989 N N . LEU A 1 284 ? 14.416 37.859 77.396 1.00 26.19 262 LEU A N 1
ATOM 1990 C CA . LEU A 1 284 ? 14.319 37.391 76.012 1.00 23.03 262 LEU A CA 1
ATOM 1991 C C . LEU A 1 284 ? 13.912 35.917 76.033 1.00 23.29 262 LEU A C 1
ATOM 1992 O O . LEU A 1 284 ? 14.197 35.191 77.005 1.00 24.57 262 LEU A O 1
ATOM 1997 N N . ALA A 1 285 ? 13.240 35.487 74.958 1.00 22.45 263 ALA A N 1
ATOM 1998 C CA . ALA A 1 285 ? 12.879 34.094 74.772 1.00 20.53 263 ALA A CA 1
ATOM 1999 C C . ALA A 1 285 ? 13.411 33.640 73.428 1.00 20.51 263 ALA A C 1
ATOM 2000 O O . ALA A 1 285 ? 13.708 34.463 72.559 1.00 23.78 263 ALA A O 1
ATOM 2002 N N . THR A 1 286 ? 13.470 32.323 73.209 1.00 21.38 264 THR A N 1
ATOM 2003 C CA . THR A 1 286 ? 13.868 31.857 71.884 1.00 20.58 264 THR A CA 1
ATOM 2004 C C . THR A 1 286 ? 13.202 30.535 71.510 1.00 20.53 264 THR A C 1
ATOM 2005 O O . THR A 1 286 ? 12.921 29.682 72.398 1.00 22.47 264 THR A O 1
ATOM 2009 N N . ASN A 1 287 ? 12.997 30.358 70.202 1.00 19.09 265 ASN A N 1
ATOM 2010 C CA . ASN A 1 287 ? 12.917 29.013 69.610 1.00 19.87 265 ASN A CA 1
ATOM 2011 C C . ASN A 1 287 ? 13.790 28.957 68.357 1.00 19.80 265 ASN A C 1
ATOM 2012 O O . ASN A 1 287 ? 13.472 28.237 67.399 1.00 20.82 265 ASN A O 1
ATOM 2017 N N . MET A 1 288 ? 14.911 29.702 68.383 1.00 19.91 266 MET A N 1
ATOM 2018 C CA . MET A 1 288 ? 15.820 29.788 67.224 1.00 19.01 266 MET A CA 1
ATOM 2019 C C . MET A 1 288 ? 17.258 29.565 67.572 1.00 20.42 266 MET A C 1
ATOM 2020 O O . MET A 1 288 ? 17.922 28.864 66.825 1.00 24.12 266 MET A O 1
ATOM 2025 N N . CYS A 1 289 ? 17.750 30.143 68.671 1.00 20.18 267 CYS A N 1
ATOM 2026 C CA . CYS A 1 289 ? 19.184 30.000 68.976 1.00 20.85 267 CYS A CA 1
ATOM 2027 C C . CYS A 1 289 ? 19.441 28.883 69.993 1.00 21.10 267 CYS A C 1
ATOM 2028 O O . CYS A 1 289 ? 20.579 28.539 70.257 1.00 22.09 267 CYS A O 1
ATOM 2031 N N . VAL A 1 290 ? 18.376 28.382 70.626 1.00 19.53 268 VAL A N 1
ATOM 2032 C CA . VAL A 1 290 ? 18.464 27.188 71.488 1.00 19.70 268 VAL A CA 1
ATOM 2033 C C . VAL A 1 290 ? 17.344 26.246 71.088 1.00 20.17 268 VAL A C 1
ATOM 2034 O O . VAL A 1 290 ? 16.163 26.509 71.432 1.00 20.90 268 VAL A O 1
ATOM 2038 N N . VAL A 1 291 ? 17.685 25.202 70.325 1.00 21.83 269 VAL A N 1
ATOM 2039 C CA . VAL A 1 291 ? 16.648 24.345 69.732 1.00 19.69 269 VAL A CA 1
ATOM 2040 C C . VAL A 1 291 ? 17.009 22.860 69.826 1.00 20.25 269 VAL A C 1
ATOM 2041 O O . VAL A 1 291 ? 16.320 22.014 69.268 1.00 22.11 269 VAL A O 1
ATOM 2045 N N . THR A 1 292 ? 18.133 22.557 70.483 1.00 19.98 270 THR A N 1
ATOM 2046 C CA . THR A 1 292 ? 18.526 21.157 70.644 1.00 20.08 270 THR A CA 1
ATOM 2047 C C . THR A 1 292 ? 19.462 21.116 71.867 1.00 20.69 270 THR A C 1
ATOM 2048 O O . THR A 1 292 ? 19.993 22.152 72.257 1.00 20.87 270 THR A O 1
ATOM 2052 N N . PRO A 1 293 ? 19.619 19.964 72.523 1.00 20.22 271 PRO A N 1
ATOM 2053 C CA . PRO A 1 293 ? 20.345 20.043 73.796 1.00 20.23 271 PRO A CA 1
ATOM 2054 C C . PRO A 1 293 ? 21.786 20.538 73.712 1.00 21.39 271 PRO A C 1
ATOM 2055 O O . PRO A 1 293 ? 22.268 21.175 74.661 1.00 22.42 271 PRO A O 1
ATOM 2059 N N . GLU A 1 294 ? 22.457 20.316 72.594 1.00 21.36 272 GLU A N 1
ATOM 2060 C CA A GLU A 1 294 ? 23.853 20.737 72.419 0.50 20.54 272 GLU A CA 1
ATOM 2061 C CA B GLU A 1 294 ? 23.846 20.753 72.557 0.50 20.70 272 GLU A CA 1
ATOM 2062 C C . GLU A 1 294 ? 23.994 22.262 72.534 1.00 20.30 272 GLU A C 1
ATOM 2063 O O . GLU A 1 294 ? 25.087 22.769 72.718 1.00 21.87 272 GLU A O 1
ATOM 2074 N N . HIS A 1 295 ? 22.902 22.982 72.376 1.00 21.56 273 HIS A N 1
ATOM 2075 C CA . HIS A 1 295 ? 22.947 24.454 72.464 1.00 19.46 273 HIS A CA 1
ATOM 2076 C C . HIS A 1 295 ? 22.946 24.962 73.906 1.00 21.60 273 HIS A C 1
ATOM 2077 O O . HIS A 1 295 ? 23.176 26.151 74.162 1.00 22.21 273 HIS A O 1
ATOM 2084 N N . LEU A 1 296 ? 22.606 24.097 74.856 1.00 22.52 274 LEU A N 1
ATOM 2085 C CA . LEU A 1 296 ? 22.322 24.594 76.204 1.00 19.75 274 LEU A CA 1
ATOM 2086 C C . LEU A 1 296 ? 23.570 25.043 76.982 1.00 21.54 274 LEU A C 1
ATOM 2087 O O . LEU A 1 296 ? 23.511 26.062 77.664 1.00 22.90 274 LEU A O 1
ATOM 2092 N N . PRO A 1 297 ? 24.701 24.320 76.857 1.00 20.31 275 PRO A N 1
ATOM 2093 C CA . PRO A 1 297 ? 25.851 24.835 77.626 1.00 22.67 275 PRO A CA 1
ATOM 2094 C C . PRO A 1 297 ? 26.280 26.246 77.191 1.00 24.45 275 PRO A C 1
ATOM 2095 O O . PRO A 1 297 ? 26.559 27.092 78.061 1.00 23.39 275 PRO A O 1
ATOM 2099 N N . ALA A 1 298 ? 26.345 26.510 75.880 1.00 21.89 276 ALA A N 1
ATOM 2100 C CA . ALA A 1 298 ? 26.614 27.882 75.425 1.00 24.56 276 ALA A CA 1
ATOM 2101 C C . ALA A 1 298 ? 25.579 28.871 75.899 1.00 25.65 276 ALA A C 1
ATOM 2102 O O . ALA A 1 298 ? 25.924 30.031 76.209 1.00 28.49 276 ALA A O 1
ATOM 2104 N N . ALA A 1 299 ? 24.308 28.464 75.905 1.00 24.47 277 ALA A N 1
ATOM 2105 C CA . ALA A 1 299 ? 23.235 29.357 76.395 1.00 25.49 277 ALA A CA 1
ATOM 2106 C C . ALA A 1 299 ? 23.365 29.672 77.886 1.00 24.39 277 ALA A C 1
ATOM 2107 O O . ALA A 1 299 ? 23.102 30.796 78.328 1.00 30.35 277 ALA A O 1
ATOM 2109 N N . VAL A 1 300 ? 23.741 28.685 78.676 1.00 25.22 278 VAL A N 1
ATOM 2110 C CA . VAL A 1 300 ? 23.905 28.923 80.096 1.00 25.18 278 VAL A CA 1
ATOM 2111 C C . VAL A 1 300 ? 25.079 29.895 80.337 1.00 27.33 278 VAL A C 1
ATOM 2112 O O . VAL A 1 300 ? 25.033 30.757 81.211 1.00 30.22 278 VAL A O 1
ATOM 2116 N N . GLU A 1 301 ? 26.130 29.762 79.543 1.00 26.38 279 GLU A N 1
ATOM 2117 C CA . GLU A 1 301 ? 27.299 30.612 79.697 1.00 27.99 279 GLU A CA 1
ATOM 2118 C C . GLU A 1 301 ? 27.025 32.052 79.280 1.00 29.60 279 GLU A C 1
ATOM 2119 O O . GLU A 1 301 ? 27.352 32.971 80.029 1.00 32.65 279 GLU A O 1
ATOM 2125 N N . ARG A 1 302 ? 26.399 32.259 78.117 1.00 26.92 280 ARG A N 1
ATOM 2126 C CA . ARG A 1 302 ? 26.194 33.638 77.606 1.00 27.05 280 ARG A CA 1
ATOM 2127 C C . ARG A 1 302 ? 24.894 34.299 78.059 1.00 26.99 280 ARG A C 1
ATOM 2128 O O . ARG A 1 302 ? 24.761 35.543 78.041 1.00 27.78 280 ARG A O 1
ATOM 2136 N N . ARG A 1 303 ? 23.925 33.477 78.432 1.00 26.96 281 ARG A N 1
ATOM 2137 C CA . ARG A 1 303 ? 22.595 33.959 78.830 1.00 25.83 281 ARG A CA 1
ATOM 2138 C C . ARG A 1 303 ? 21.907 34.796 77.737 1.00 24.91 281 ARG A C 1
ATOM 2139 O O . ARG A 1 303 ? 21.547 35.955 77.948 1.00 26.70 281 ARG A O 1
ATOM 2147 N N . PRO A 1 304 ? 21.692 34.190 76.561 1.00 23.87 282 PRO A N 1
ATOM 2148 C CA . PRO A 1 304 ? 20.910 34.861 75.516 1.00 25.19 282 PRO A CA 1
ATOM 2149 C C . PRO A 1 304 ? 19.423 34.929 75.890 1.00 23.30 282 PRO A C 1
ATOM 2150 O O . PRO A 1 304 ? 18.676 35.711 75.305 1.00 25.20 282 PRO A O 1
ATOM 2154 N N . ILE A 1 305 ? 18.989 34.090 76.822 1.00 23.84 283 ILE A N 1
ATOM 2155 C CA . ILE A 1 305 ? 17.548 33.997 77.113 1.00 24.21 283 ILE A CA 1
ATOM 2156 C C . ILE A 1 305 ? 17.261 33.849 78.590 1.00 25.86 283 ILE A C 1
ATOM 2157 O O . ILE A 1 305 ? 18.073 33.325 79.355 1.00 28.48 283 ILE A O 1
ATOM 2162 N N . GLY A 1 306 ? 16.067 34.306 78.968 1.00 26.21 284 GLY A N 1
ATOM 2163 C CA . GLY A 1 306 ? 15.497 34.010 80.245 1.00 28.37 284 GLY A CA 1
ATOM 2164 C C . GLY A 1 306 ? 14.371 32.995 80.098 1.00 26.50 284 GLY A C 1
ATOM 2165 O O . GLY A 1 306 ? 13.936 32.420 81.106 1.00 29.06 284 GLY A O 1
ATOM 2166 N N . VAL A 1 307 ? 13.881 32.787 78.864 1.00 24.64 285 VAL A N 1
ATOM 2167 C CA . VAL A 1 307 ? 12.743 31.894 78.595 1.00 25.29 285 VAL A CA 1
ATOM 2168 C C . VAL A 1 307 ? 13.043 31.027 77.366 1.00 22.22 285 VAL A C 1
ATOM 2169 O O . VAL A 1 307 ? 13.379 31.557 76.299 1.00 23.74 285 VAL A O 1
ATOM 2173 N N . LEU A 1 308 ? 12.933 29.706 77.515 1.00 20.22 286 LEU A N 1
ATOM 2174 C CA . LEU A 1 308 ? 13.048 28.779 76.382 1.00 22.00 286 LEU A CA 1
ATOM 2175 C C . LEU A 1 308 ? 11.625 28.359 75.965 1.00 20.97 286 LEU A C 1
ATOM 2176 O O . LEU A 1 308 ? 10.842 27.938 76.825 1.00 21.79 286 LEU A O 1
ATOM 2181 N N . LEU A 1 309 ? 11.303 28.448 74.674 1.00 21.26 287 LEU A N 1
ATOM 2182 C CA . LEU A 1 309 ? 10.058 27.842 74.168 1.00 22.21 287 LEU A CA 1
ATOM 2183 C C . LEU A 1 309 ? 10.444 26.411 73.815 1.00 22.49 287 LEU A C 1
ATOM 2184 O O . LEU A 1 309 ? 11.180 26.175 72.856 1.00 23.26 287 LEU A O 1
ATOM 2189 N N . ILE A 1 310 ? 9.996 25.465 74.622 1.00 20.76 288 ILE A N 1
ATOM 2190 C CA . ILE A 1 310 ? 10.213 24.050 74.337 1.00 20.22 288 ILE A CA 1
ATOM 2191 C C . ILE A 1 310 ? 9.242 23.649 73.204 1.00 20.85 288 ILE A C 1
ATOM 2192 O O . ILE A 1 310 ? 8.239 24.339 72.927 1.00 22.43 288 ILE A O 1
ATOM 2197 N N . ASP A 1 311 ? 9.527 22.530 72.552 1.00 19.26 289 ASP A N 1
ATOM 2198 C CA . ASP A 1 311 ? 8.664 22.059 71.471 1.00 19.35 289 ASP A CA 1
ATOM 2199 C C . ASP A 1 311 ? 8.983 20.595 71.263 1.00 19.59 289 ASP A C 1
ATOM 2200 O O . ASP A 1 311 ? 10.094 20.265 70.807 1.00 19.58 289 ASP A O 1
ATOM 2205 N N . HIS A 1 312 ? 8.073 19.721 71.676 1.00 18.63 290 HIS A N 1
ATOM 2206 C CA . HIS A 1 312 ? 8.366 18.277 71.630 1.00 18.84 290 HIS A CA 1
ATOM 2207 C C . HIS A 1 312 ? 8.601 17.792 70.221 1.00 19.03 290 HIS A C 1
ATOM 2208 O O . HIS A 1 312 ? 9.185 16.701 70.032 1.00 20.22 290 HIS A O 1
ATOM 2215 N N . HIS A 1 313 ? 8.137 18.557 69.216 1.00 20.15 291 HIS A N 1
ATOM 2216 C CA . HIS A 1 313 ? 8.282 18.093 67.828 1.00 18.68 291 HIS A CA 1
ATOM 2217 C C . HIS A 1 313 ? 9.723 18.144 67.350 1.00 20.38 291 HIS A C 1
ATOM 2218 O O . HIS A 1 313 ? 10.067 17.484 66.369 1.00 20.88 291 HIS A O 1
ATOM 2225 N N . TYR A 1 314 ? 10.567 18.944 68.004 1.00 19.30 292 TYR A N 1
ATOM 2226 C CA . TYR A 1 314 ? 11.994 18.906 67.605 1.00 17.15 292 TYR A CA 1
ATOM 2227 C C . TYR A 1 314 ? 12.941 18.729 68.786 1.00 17.55 292 TYR A C 1
ATOM 2228 O O . TYR A 1 314 ? 14.150 18.594 68.558 1.00 20.34 292 TYR A O 1
ATOM 2237 N N . TRP A 1 315 ? 12.416 18.685 70.025 1.00 19.70 293 TRP A N 1
ATOM 2238 C CA . TRP A 1 315 ? 13.264 18.338 71.190 1.00 19.75 293 TRP A CA 1
ATOM 2239 C C . TRP A 1 315 ? 13.205 16.829 71.493 1.00 20.37 293 TRP A C 1
ATOM 2240 O O . TRP A 1 315 ? 13.823 16.363 72.431 1.00 22.98 293 TRP A O 1
ATOM 2251 N N . GLY A 1 316 ? 12.428 16.077 70.716 1.00 21.40 294 GLY A N 1
ATOM 2252 C CA . GLY A 1 316 ? 12.490 14.616 70.792 1.00 21.80 294 GLY A CA 1
ATOM 2253 C C . GLY A 1 316 ? 11.419 13.946 71.622 1.00 23.23 294 GLY A C 1
ATOM 2254 O O . GLY A 1 316 ? 11.662 12.866 72.200 1.00 22.28 294 GLY A O 1
ATOM 2255 N N . GLY A 1 317 ? 10.210 14.502 71.619 1.00 20.99 295 GLY A N 1
ATOM 2256 C CA . GLY A 1 317 ? 9.112 13.832 72.299 1.00 21.12 295 GLY A CA 1
ATOM 2257 C C . GLY A 1 317 ? 8.803 14.378 73.678 1.00 22.14 295 GLY A C 1
ATOM 2258 O O . GLY A 1 317 ? 9.492 15.296 74.187 1.00 21.42 295 GLY A O 1
ATOM 2259 N N . LEU A 1 318 ? 7.770 13.814 74.312 1.00 21.07 296 LEU A N 1
ATOM 2260 C CA . LEU A 1 318 ? 7.331 14.355 75.583 1.00 20.97 296 LEU A CA 1
ATOM 2261 C C . LEU A 1 318 ? 8.317 14.130 76.744 1.00 20.17 296 LEU A C 1
ATOM 2262 O O . LEU A 1 318 ? 8.570 15.035 77.552 1.00 21.94 296 LEU A O 1
ATOM 2267 N N . VAL A 1 319 ? 8.818 12.909 76.878 1.00 21.30 297 VAL A N 1
ATOM 2268 C CA . VAL A 1 319 ? 9.744 12.635 77.970 1.00 23.68 297 VAL A CA 1
ATOM 2269 C C . VAL A 1 319 ? 11.026 13.460 77.861 1.00 22.97 297 VAL A C 1
ATOM 2270 O O . VAL A 1 319 ? 11.425 14.099 78.863 1.00 22.57 297 VAL A O 1
ATOM 2274 N N . ARG A 1 320 ? 11.644 13.503 76.676 1.00 21.33 298 ARG A N 1
ATOM 2275 C CA . ARG A 1 320 ? 12.866 14.314 76.521 1.00 20.74 298 ARG A CA 1
ATOM 2276 C C . ARG A 1 320 ? 12.569 15.792 76.817 1.00 21.83 298 ARG A C 1
ATOM 2277 O O . ARG A 1 320 ? 13.370 16.482 77.463 1.00 21.68 298 ARG A O 1
ATOM 2285 N N . SER A 1 321 ? 11.402 16.254 76.383 1.00 20.22 299 SER A N 1
ATOM 2286 C CA . SER A 1 321 ? 11.009 17.651 76.648 1.00 19.48 299 SER A CA 1
ATOM 2287 C C . SER A 1 321 ? 10.898 17.876 78.154 1.00 22.88 299 SER A C 1
ATOM 2288 O O . SER A 1 321 ? 11.320 18.931 78.661 1.00 22.02 299 SER A O 1
ATOM 2291 N N . ALA A 1 322 ? 10.264 16.925 78.862 1.00 22.30 300 ALA A N 1
ATOM 2292 C CA . ALA A 1 322 ? 10.175 17.034 80.325 1.00 21.44 300 ALA A CA 1
ATOM 2293 C C . ALA A 1 322 ? 11.566 17.108 80.980 1.00 21.79 300 ALA A C 1
ATOM 2294 O O . ALA A 1 322 ? 11.767 17.880 81.924 1.00 23.94 300 ALA A O 1
ATOM 2296 N N . HIS A 1 323 ? 12.507 16.295 80.498 1.00 21.21 301 HIS A N 1
ATOM 2297 C CA . HIS A 1 323 ? 13.899 16.329 81.027 1.00 22.95 301 HIS A CA 1
ATOM 2298 C C . HIS A 1 323 ? 14.508 17.701 80.810 1.00 21.90 301 HIS A C 1
ATOM 2299 O O . HIS A 1 323 ? 15.181 18.249 81.704 1.00 22.36 301 HIS A O 1
ATOM 2306 N N . ILE A 1 324 ? 14.339 18.240 79.610 1.00 22.61 302 ILE A N 1
ATOM 2307 C CA . ILE A 1 324 ? 14.831 19.605 79.325 1.00 22.07 302 ILE A CA 1
ATOM 2308 C C . ILE A 1 324 ? 14.185 20.665 80.201 1.00 23.28 302 ILE A C 1
ATOM 2309 O O . ILE A 1 324 ? 14.847 21.626 80.614 1.00 23.04 302 ILE A O 1
ATOM 2314 N N . ALA A 1 325 ? 12.889 20.523 80.487 1.00 21.75 303 ALA A N 1
ATOM 2315 C CA . ALA A 1 325 ? 12.242 21.460 81.384 1.00 21.69 303 ALA A CA 1
ATOM 2316 C C . ALA A 1 325 ? 12.945 21.445 82.752 1.00 22.70 303 ALA A C 1
ATOM 2317 O O . ALA A 1 325 ? 13.174 22.510 83.353 1.00 24.37 303 ALA A O 1
ATOM 2319 N N . THR A 1 326 ? 13.270 20.267 83.270 1.00 22.56 304 THR A N 1
ATOM 2320 C CA . THR A 1 326 ? 13.971 20.179 84.570 1.00 22.87 304 THR A CA 1
ATOM 2321 C C . THR A 1 326 ? 15.326 20.896 84.484 1.00 22.33 304 THR A C 1
ATOM 2322 O O . THR A 1 326 ? 15.739 21.629 85.420 1.00 24.48 304 THR A O 1
ATOM 2326 N N . LEU A 1 327 ? 15.993 20.712 83.346 1.00 23.17 305 LEU A N 1
ATOM 2327 C CA . LEU A 1 327 ? 17.332 21.280 83.169 1.00 22.28 305 LEU A CA 1
ATOM 2328 C C . LEU A 1 327 ? 17.192 22.805 83.188 1.00 24.22 305 LEU A C 1
ATOM 2329 O O . LEU A 1 327 ? 17.885 23.502 83.939 1.00 26.10 305 LEU A O 1
ATOM 2334 N N . CYS A 1 328 ? 16.237 23.320 82.421 1.00 24.51 306 CYS A N 1
ATOM 2335 C CA . CYS A 1 328 ? 16.042 24.770 82.376 1.00 25.08 306 CYS A CA 1
ATOM 2336 C C . CYS A 1 328 ? 15.717 25.344 83.752 1.00 28.13 306 CYS A C 1
ATOM 2337 O O . CYS A 1 328 ? 16.331 26.327 84.179 1.00 28.71 306 CYS A O 1
ATOM 2340 N N . ALA A 1 329 ? 14.752 24.747 84.448 1.00 25.47 307 ALA A N 1
ATOM 2341 C CA . ALA A 1 329 ? 14.366 25.234 85.772 1.00 26.58 307 ALA A CA 1
ATOM 2342 C C . ALA A 1 329 ? 15.579 25.319 86.703 1.00 26.60 307 ALA A C 1
ATOM 2343 O O . ALA A 1 329 ? 15.731 26.297 87.450 1.00 27.85 307 ALA A O 1
ATOM 2345 N N . THR A 1 330 ? 16.425 24.294 86.657 1.00 25.89 308 THR A N 1
ATOM 2346 C CA . THR A 1 330 ? 17.662 24.237 87.462 1.00 26.76 308 THR A CA 1
ATOM 2347 C C . THR A 1 330 ? 18.549 25.465 87.242 1.00 29.19 308 THR A C 1
ATOM 2348 O O . THR A 1 330 ? 19.143 25.997 88.189 1.00 29.40 308 THR A O 1
ATOM 2352 N N . PHE A 1 331 ? 18.625 25.914 85.996 1.00 26.22 309 PHE A N 1
ATOM 2353 C CA . PHE A 1 331 ? 19.473 27.046 85.632 1.00 25.28 309 PHE A CA 1
ATOM 2354 C C . PHE A 1 331 ? 18.744 28.362 85.608 1.00 26.65 309 PHE A C 1
ATOM 2355 O O . PHE A 1 331 ? 19.311 29.372 85.218 1.00 26.65 309 PHE A O 1
ATOM 2363 N N . GLY A 1 332 ? 17.489 28.360 86.051 1.00 24.93 310 GLY A N 1
ATOM 2364 C CA . GLY A 1 332 ? 16.712 29.606 86.134 1.00 26.88 310 GLY A CA 1
ATOM 2365 C C . GLY A 1 332 ? 16.119 30.064 84.807 1.00 25.62 310 GLY A C 1
ATOM 2366 O O . GLY A 1 332 ? 15.690 31.219 84.676 1.00 31.29 310 GLY A O 1
ATOM 2367 N N . ILE A 1 333 ? 16.096 29.181 83.814 1.00 23.73 311 ILE A N 1
ATOM 2368 C CA . ILE A 1 333 ? 15.498 29.511 82.525 1.00 25.48 311 ILE A CA 1
ATOM 2369 C C . ILE A 1 333 ? 14.063 29.020 82.585 1.00 24.61 311 ILE A C 1
ATOM 2370 O O . ILE A 1 333 ? 13.816 27.847 82.850 1.00 27.78 311 ILE A O 1
ATOM 2375 N N . GLU A 1 334 ? 13.124 29.920 82.392 1.00 24.88 312 GLU A N 1
ATOM 2376 C CA . GLU A 1 334 ? 11.700 29.524 82.443 1.00 27.88 312 GLU A CA 1
ATOM 2377 C C . GLU A 1 334 ? 11.244 28.917 81.123 1.00 27.37 312 GLU A C 1
ATOM 2378 O O . GLU A 1 334 ? 11.936 29.046 80.125 1.00 27.38 312 GLU A O 1
ATOM 2384 N N . LEU A 1 335 ? 10.088 28.247 81.129 1.00 26.81 313 LEU A N 1
ATOM 2385 C CA . LEU A 1 335 ? 9.612 27.568 79.930 1.00 24.55 313 LEU A CA 1
ATOM 2386 C C . LEU A 1 335 ? 8.311 28.081 79.411 1.00 25.23 313 LEU A C 1
ATOM 2387 O O . LEU A 1 335 ? 7.356 28.315 80.186 1.00 27.56 313 LEU A O 1
ATOM 2392 N N . SER A 1 336 ? 8.280 28.244 78.092 1.00 23.23 314 SER A N 1
ATOM 2393 C CA . SER A 1 336 ? 7.037 28.423 77.372 1.00 22.87 314 SER A CA 1
ATOM 2394 C C . SER A 1 336 ? 6.999 27.307 76.317 1.00 22.55 314 SER A C 1
ATOM 2395 O O . SER A 1 336 ? 7.738 26.318 76.438 1.00 22.82 314 SER A O 1
ATOM 2398 N N . MET A 1 337 ? 6.162 27.444 75.288 1.00 21.38 3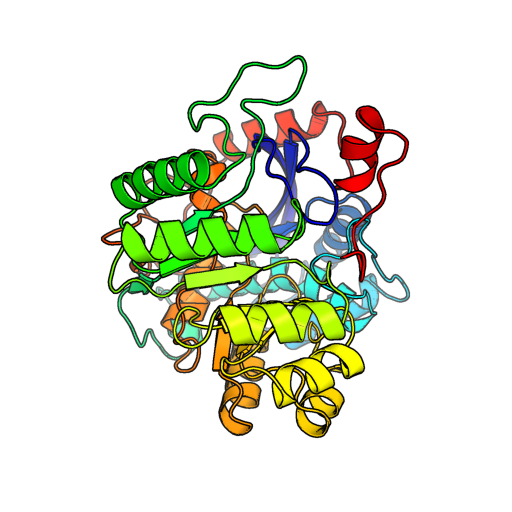15 MET A N 1
ATOM 2399 C CA . MET A 1 337 ? 6.092 26.382 74.284 1.00 20.85 315 MET A CA 1
ATOM 2400 C C . MET A 1 337 ? 5.848 26.994 72.922 1.00 20.99 315 MET A C 1
ATOM 2401 O O . MET A 1 337 ? 4.925 27.779 72.755 1.00 22.83 315 MET A O 1
ATOM 2406 N N . HIS A 1 338 ? 6.667 26.601 71.953 1.00 20.15 316 HIS A N 1
ATOM 2407 C CA . HIS A 1 338 ? 6.574 27.024 70.564 1.00 18.47 316 HIS A CA 1
ATOM 2408 C C . HIS A 1 338 ? 5.579 26.123 69.820 1.00 20.05 316 HIS A C 1
ATOM 2409 O O . HIS A 1 338 ? 5.475 24.899 70.093 1.00 21.46 316 HIS A O 1
ATOM 2416 N N . SER A 1 339 ? 4.921 26.722 68.830 1.00 21.45 317 SER A N 1
ATOM 2417 C CA . SER A 1 339 ? 3.952 26.032 67.993 1.00 19.83 317 SER A CA 1
ATOM 2418 C C . SER A 1 339 ? 4.342 26.161 66.499 1.00 20.21 317 SER A C 1
ATOM 2419 O O . SER A 1 339 ? 4.921 27.187 66.091 1.00 21.96 317 SER A O 1
ATOM 2422 N N . ASN A 1 340 ? 4.012 25.143 65.692 1.00 20.48 318 ASN A N 1
ATOM 2423 C CA . ASN A 1 340 ? 3.880 25.298 64.235 1.00 20.80 318 ASN A CA 1
ATOM 2424 C C . ASN A 1 340 ? 2.441 24.876 63.871 1.00 19.35 318 ASN A C 1
ATOM 2425 O O . ASN A 1 340 ? 1.781 24.153 64.663 1.00 21.70 318 ASN A O 1
ATOM 2430 N N . SER A 1 341 ? 1.956 25.282 62.695 1.00 21.10 319 SER A N 1
ATOM 2431 C CA . SER A 1 341 ? 0.593 24.902 62.273 1.00 21.03 319 SER A CA 1
ATOM 2432 C C . SER A 1 341 ? 0.391 23.427 62.546 1.00 20.35 319 SER A C 1
ATOM 2433 O O . SER A 1 341 ? 1.199 22.606 62.073 1.00 22.45 319 SER A O 1
ATOM 2436 N N . HIS A 1 342 ? -0.692 23.065 63.240 1.00 19.39 320 HIS A N 1
ATOM 2437 C CA . HIS A 1 342 ? -0.791 21.682 63.723 1.00 18.64 320 HIS A CA 1
ATOM 2438 C C . HIS A 1 342 ? -2.238 21.284 63.977 1.00 18.49 320 HIS A C 1
ATOM 2439 O O . HIS A 1 342 ? -3.157 22.124 63.984 1.00 24.48 320 HIS A O 1
ATOM 2446 N N . LEU A 1 343 ? -2.444 19.985 64.170 1.00 18.51 321 LEU A N 1
ATOM 2447 C CA . LEU A 1 343 ? -3.782 19.438 64.366 1.00 19.38 321 LEU A CA 1
ATOM 2448 C C . LEU A 1 343 ? -3.965 18.917 65.801 1.00 22.21 321 LEU A C 1
ATOM 2449 O O . LEU A 1 343 ? -3.193 19.277 66.721 1.00 22.22 321 LEU A O 1
ATOM 2454 N N . GLY A 1 344 ? -5.005 18.118 66.022 1.00 20.88 322 GLY A N 1
ATOM 2455 C CA . GLY A 1 344 ? -5.407 17.780 67.376 1.00 22.07 322 GLY A CA 1
ATOM 2456 C C . GLY A 1 344 ? -4.539 16.728 68.070 1.00 21.35 322 GLY A C 1
ATOM 2457 O O . GLY A 1 344 ? -4.538 16.631 69.292 1.00 23.22 322 GLY A O 1
ATOM 2458 N N . ILE A 1 345 ? -3.807 15.926 67.300 1.00 22.34 323 ILE A N 1
ATOM 2459 C CA . ILE A 1 345 ? -2.891 14.957 67.920 1.00 22.61 323 ILE A CA 1
ATOM 2460 C C . ILE A 1 345 ? -1.773 15.750 68.596 1.00 23.37 323 ILE A C 1
ATOM 2461 O O . ILE A 1 345 ? -1.480 15.554 69.785 1.00 22.62 323 ILE A O 1
ATOM 2466 N N . SER A 1 346 ? -1.198 16.691 67.854 1.00 20.45 324 SER A N 1
ATOM 2467 C CA . SER A 1 346 ? -0.173 17.602 68.420 1.00 22.44 324 SER A CA 1
ATOM 2468 C C . SER A 1 346 ? -0.770 18.402 69.583 1.00 21.86 324 SER A C 1
ATOM 2469 O O . SER A 1 346 ? -0.129 18.550 70.615 1.00 21.61 324 SER A O 1
ATOM 2472 N N . LEU A 1 347 ? -2.002 18.898 69.436 1.00 20.71 325 LEU A N 1
ATOM 2473 C CA . LEU A 1 347 ? -2.600 19.692 70.541 1.00 22.00 325 LEU A CA 1
ATOM 2474 C C . LEU A 1 347 ? -2.767 18.839 71.798 1.00 17.83 325 LEU A C 1
ATOM 2475 O O . LEU A 1 347 ? -2.456 19.304 72.917 1.00 21.23 325 LEU A O 1
ATOM 2480 N N . ALA A 1 348 ? -3.181 17.575 71.637 1.00 21.28 326 ALA A N 1
ATOM 2481 C CA . ALA A 1 348 ? -3.348 16.685 72.809 1.00 21.99 326 ALA A CA 1
ATOM 2482 C C . ALA A 1 348 ? -1.962 16.479 73.451 1.00 21.60 326 ALA A C 1
ATOM 2483 O O . ALA A 1 348 ? -1.809 16.575 74.670 1.00 22.12 326 ALA A O 1
ATOM 2485 N N . ALA A 1 349 ? -0.955 16.211 72.609 1.00 20.41 327 ALA A N 1
ATOM 2486 C CA . ALA A 1 349 ? 0.394 15.951 73.131 1.00 20.86 327 ALA A CA 1
ATOM 2487 C C . ALA A 1 349 ? 0.962 17.181 73.863 1.00 19.99 327 ALA A C 1
ATOM 2488 O O . ALA A 1 349 ? 1.517 17.056 74.958 1.00 22.38 327 ALA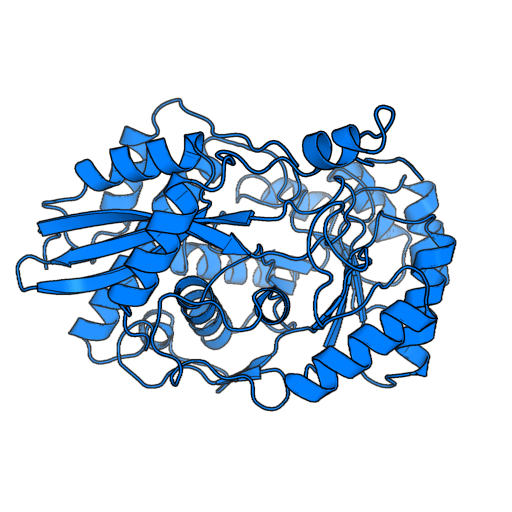 A O 1
ATOM 2490 N N . MET A 1 350 ? 0.806 18.356 73.252 1.00 20.26 328 MET A N 1
ATOM 2491 C CA . MET A 1 350 ? 1.208 19.615 73.868 1.00 20.83 328 MET A CA 1
ATOM 2492 C C . MET A 1 350 ? 0.582 19.796 75.224 1.00 20.78 328 MET A C 1
ATOM 2493 O O . MET A 1 350 ? 1.225 20.249 76.185 1.00 22.55 328 MET A O 1
ATOM 2498 N N . THR A 1 351 ? -0.700 19.469 75.292 1.00 21.29 329 THR A N 1
ATOM 2499 C CA . THR A 1 351 ? -1.484 19.705 76.490 1.00 21.40 329 THR A CA 1
ATOM 2500 C C . THR A 1 351 ? -1.106 18.746 77.628 1.00 20.38 329 THR A C 1
ATOM 2501 O O . THR A 1 351 ? -0.946 19.174 78.767 1.00 24.00 329 THR A O 1
ATOM 2505 N N . HIS A 1 352 ? -0.940 17.459 77.325 1.00 23.21 330 HIS A N 1
ATOM 2506 C CA . HIS A 1 352 ? -0.498 16.527 78.359 1.00 21.53 330 HIS A CA 1
ATOM 2507 C C . HIS A 1 352 ? 0.892 16.900 78.857 1.00 21.68 330 HIS A C 1
ATOM 2508 O O . HIS A 1 352 ? 1.156 16.840 80.070 1.00 24.08 330 HIS A O 1
ATOM 2515 N N . LEU A 1 353 ? 1.783 17.265 77.932 1.00 21.92 331 LEU A N 1
ATOM 2516 C CA . LEU A 1 353 ? 3.146 17.633 78.342 1.00 22.49 331 LEU A CA 1
ATOM 2517 C C . LEU A 1 353 ? 3.094 18.857 79.270 1.00 22.15 331 LEU A C 1
ATOM 2518 O O . LEU A 1 353 ? 3.665 18.860 80.381 1.00 24.09 331 LEU A O 1
ATOM 2523 N N . ALA A 1 354 ? 2.426 19.922 78.825 1.00 22.53 332 ALA A N 1
ATOM 2524 C CA . ALA A 1 354 ? 2.369 21.133 79.665 1.00 22.74 332 ALA A CA 1
ATOM 2525 C C . ALA A 1 354 ? 1.647 20.879 81.001 1.00 23.48 332 ALA A C 1
ATOM 2526 O O . ALA A 1 354 ? 2.054 21.418 82.037 1.00 25.50 332 ALA A O 1
ATOM 2528 N N . ALA A 1 355 ? 0.561 20.096 80.983 1.00 23.73 333 ALA A N 1
ATOM 2529 C CA . ALA A 1 355 ? -0.196 19.860 82.216 1.00 25.00 333 ALA A CA 1
ATOM 2530 C C . ALA A 1 355 ? 0.627 19.147 83.288 1.00 24.65 333 ALA A C 1
ATOM 2531 O O . ALA A 1 355 ? 0.410 19.357 84.490 1.00 24.87 333 ALA A O 1
ATOM 2533 N N . ALA A 1 356 ? 1.542 18.286 82.850 1.00 25.62 334 ALA A N 1
ATOM 2534 C CA . ALA A 1 356 ? 2.264 17.386 83.753 1.00 22.19 334 ALA A CA 1
ATOM 2535 C C . ALA A 1 356 ? 3.685 17.857 84.002 1.00 25.83 334 ALA A C 1
ATOM 2536 O O . ALA A 1 356 ? 4.469 17.111 84.595 1.00 29.02 334 ALA A O 1
ATOM 2538 N N . THR A 1 357 ? 4.029 19.080 83.582 1.00 24.96 335 THR A N 1
ATOM 2539 C CA . THR A 1 357 ? 5.416 19.524 83.729 1.00 26.48 335 THR A CA 1
ATOM 2540 C C . THR A 1 357 ? 5.383 20.778 84.578 1.00 28.66 335 THR A C 1
ATOM 2541 O O . THR A 1 357 ? 4.968 21.850 84.120 1.00 30.95 335 THR A O 1
ATOM 2545 N N . PRO A 1 358 ? 5.827 20.656 85.842 1.00 31.51 336 PRO A N 1
ATOM 2546 C CA . PRO A 1 358 ? 5.706 21.808 86.726 1.00 32.41 336 PRO A CA 1
ATOM 2547 C C . PRO A 1 358 ? 6.313 23.104 86.153 1.00 32.81 336 PRO A C 1
ATOM 2548 O O . PRO A 1 358 ? 5.745 24.164 86.345 1.00 31.62 336 PRO A O 1
ATOM 2552 N N . ALA A 1 359 ? 7.450 23.028 85.460 1.00 32.23 337 ALA A N 1
ATOM 2553 C CA . ALA A 1 359 ? 8.128 24.246 85.007 1.00 34.64 337 ALA A CA 1
ATOM 2554 C C . ALA A 1 359 ? 7.518 24.945 83.781 1.00 33.99 337 ALA A C 1
ATOM 2555 O O . ALA A 1 359 ? 7.914 26.074 83.457 1.00 34.74 337 ALA A O 1
ATOM 2557 N N . ILE A 1 360 ? 6.570 24.306 83.092 1.00 32.39 338 ILE A N 1
ATOM 2558 C CA . ILE A 1 360 ? 5.960 24.982 81.957 1.00 28.33 338 ILE A CA 1
ATOM 2559 C C . ILE A 1 360 ? 4.864 25.845 82.560 1.00 33.89 338 ILE A C 1
ATOM 2560 O O . ILE A 1 360 ? 3.736 25.389 82.778 1.00 34.22 338 ILE A O 1
ATOM 2565 N N . THR A 1 361 ? 5.227 27.093 82.841 1.00 34.54 339 THR A N 1
ATOM 2566 C CA . THR A 1 361 ? 4.395 28.001 83.640 1.00 32.79 339 THR A CA 1
ATOM 2567 C C . THR A 1 361 ? 3.894 29.215 82.855 1.00 32.86 339 THR A C 1
ATOM 2568 O O . THR A 1 361 ? 3.046 29.962 83.331 1.00 39.52 339 THR A O 1
ATOM 2572 N N . HIS A 1 362 ? 4.419 29.413 81.648 1.00 31.82 340 HIS A N 1
ATOM 2573 C CA . HIS A 1 362 ? 3.945 30.474 80.771 1.00 31.65 340 HIS A CA 1
ATOM 2574 C C . HIS A 1 362 ? 2.885 29.889 79.844 1.00 29.00 340 HIS A C 1
ATOM 2575 O O . HIS A 1 362 ? 2.892 28.677 79.587 1.00 29.60 340 HIS A O 1
ATOM 2582 N N . ALA A 1 363 ? 1.984 30.725 79.333 1.00 27.41 341 ALA A N 1
ATOM 2583 C CA . ALA A 1 363 ? 0.962 30.253 78.370 1.00 26.07 341 ALA A CA 1
ATOM 2584 C C . ALA A 1 363 ? 1.675 29.638 77.173 1.00 24.37 341 ALA A C 1
ATOM 2585 O O . ALA A 1 363 ? 2.687 30.176 76.709 1.00 27.89 341 ALA A O 1
ATOM 2587 N N . CYS A 1 364 ? 1.189 28.494 76.688 1.00 23.42 342 CYS A N 1
ATOM 2588 C CA . CYS A 1 364 ? 1.782 27.892 75.499 1.00 23.25 342 CYS A CA 1
ATOM 2589 C C . CYS A 1 364 ? 1.257 28.539 74.234 1.00 21.31 342 CYS A C 1
ATOM 2590 O O . CYS A 1 364 ? 0.105 29.003 74.178 1.00 23.56 342 CYS A O 1
ATOM 2593 N N . ASP A 1 365 ? 2.069 28.507 73.175 1.00 22.07 343 ASP A N 1
ATOM 2594 C CA . ASP A 1 365 ? 1.600 28.986 71.868 1.00 21.27 343 ASP A CA 1
ATOM 2595 C C . ASP A 1 365 ? 0.807 27.900 71.163 1.00 21.64 343 ASP A C 1
ATOM 2596 O O . ASP A 1 365 ? 1.074 26.720 71.352 1.00 22.37 343 ASP A O 1
ATOM 2601 N N . THR A 1 366 ? -0.178 28.307 70.361 1.00 22.60 344 THR A N 1
ATOM 2602 C CA . THR A 1 366 ? -0.806 27.381 69.415 1.00 22.27 344 THR A CA 1
ATOM 2603 C C . THR A 1 366 ? -1.319 28.126 68.180 1.00 21.45 344 THR A C 1
ATOM 2604 O O . THR A 1 366 ? -1.768 29.286 68.283 1.00 22.68 344 THR A O 1
ATOM 2608 N N . HIS A 1 367 ? -1.236 27.482 67.014 1.00 21.50 345 HIS A N 1
ATOM 2609 C CA . HIS A 1 367 ? -1.826 28.013 65.778 1.00 22.31 345 HIS A CA 1
ATOM 2610 C C . HIS A 1 367 ? -3.291 27.611 65.637 1.00 22.61 345 HIS A C 1
ATOM 2611 O O . HIS A 1 367 ? -3.931 27.950 64.653 1.00 23.99 345 HIS A O 1
ATOM 2618 N N . THR A 1 368 ? -3.816 26.883 66.614 1.00 22.40 346 THR A N 1
ATOM 2619 C CA . THR A 1 368 ? -5.151 26.282 66.464 1.00 22.66 346 THR A CA 1
ATOM 2620 C C . THR A 1 368 ? -6.219 27.180 65.802 1.00 25.91 346 THR A C 1
ATOM 2621 O O . THR A 1 368 ? -6.868 26.747 64.868 1.00 24.78 346 THR A O 1
ATOM 2625 N N . PRO A 1 369 ? -6.381 28.444 66.252 1.00 25.54 347 PRO A N 1
ATOM 2626 C CA . PRO A 1 369 ? -7.509 29.225 65.660 1.00 23.58 347 PRO A CA 1
ATOM 2627 C C . PRO A 1 369 ? -7.409 29.329 64.127 1.00 21.52 347 PRO A C 1
ATOM 2628 O O . PRO A 1 369 ? -8.429 29.364 63.429 1.00 24.85 347 PRO A O 1
ATOM 2632 N N . TRP A 1 370 ? -6.179 29.397 63.604 1.00 22.38 348 TRP A N 1
ATOM 2633 C CA . TRP A 1 370 ? -5.938 29.650 62.184 1.00 22.56 348 TRP A CA 1
ATOM 2634 C C . TRP A 1 370 ? -6.357 28.472 61.330 1.00 22.09 348 TRP A C 1
ATOM 2635 O O . TRP A 1 370 ? -6.594 28.631 60.116 1.00 25.78 348 TRP A O 1
ATOM 2646 N N . GLN A 1 371 ? -6.407 27.284 61.950 1.00 23.44 349 GLN A N 1
ATOM 2647 C CA . GLN A 1 371 ? -6.815 26.094 61.206 1.00 24.97 349 GLN A CA 1
ATOM 2648 C C . GLN A 1 371 ? -8.343 25.979 61.142 1.00 24.23 349 GLN A C 1
ATOM 2649 O O . GLN A 1 371 ? -8.870 25.098 60.476 1.00 24.10 349 GLN A O 1
ATOM 2655 N N . ASP A 1 372 ? -9.023 26.885 61.793 1.00 27.11 350 ASP A N 1
ATOM 2656 C CA . ASP A 1 372 ? -10.482 27.014 61.699 1.00 30.11 350 ASP A CA 1
ATOM 2657 C C . ASP A 1 372 ? -11.269 25.707 61.738 1.00 31.03 350 ASP A C 1
ATOM 2658 O O . ASP A 1 372 ? -12.159 25.493 60.955 1.00 30.64 350 ASP A O 1
ATOM 2663 N N . GLY A 1 373 ? -10.934 24.873 62.693 1.00 26.38 351 GLY A N 1
ATOM 2664 C CA . GLY A 1 373 ? -11.688 23.662 62.988 1.00 27.35 351 GLY A CA 1
ATOM 2665 C C . GLY A 1 373 ? -11.253 22.442 62.213 1.00 24.15 351 GLY A C 1
ATOM 2666 O O . GLY A 1 373 ? -11.739 21.339 62.496 1.00 29.35 351 GLY A O 1
ATOM 2667 N N . GLN A 1 374 ? -10.319 22.598 61.264 1.00 23.17 352 GLN A N 1
ATOM 2668 C CA . GLN A 1 374 ? -9.829 21.411 60.524 1.00 24.73 352 GLN A CA 1
ATOM 2669 C C . GLN A 1 374 ? -9.132 20.447 61.489 1.00 24.63 352 GLN A C 1
ATOM 2670 O O . GLN A 1 374 ? -8.306 20.870 62.303 1.00 25.36 352 GLN A O 1
ATOM 2676 N N . ASP A 1 375 ? -9.406 19.150 61.384 1.00 23.85 353 ASP A N 1
ATOM 2677 C CA . ASP A 1 375 ? -8.735 18.215 62.269 1.00 22.52 353 ASP A CA 1
ATOM 2678 C C . ASP A 1 375 ? -8.901 16.793 61.772 1.00 24.38 353 ASP A C 1
ATOM 2679 O O . ASP A 1 375 ? -9.754 16.539 60.908 1.00 26.08 353 ASP A O 1
ATOM 2684 N N . VAL A 1 376 ? -8.049 15.895 62.279 1.00 22.41 354 VAL A N 1
ATOM 2685 C CA . VAL A 1 376 ? -8.169 14.469 61.989 1.00 21.82 354 VAL A CA 1
ATOM 2686 C C . VAL A 1 376 ? -8.628 1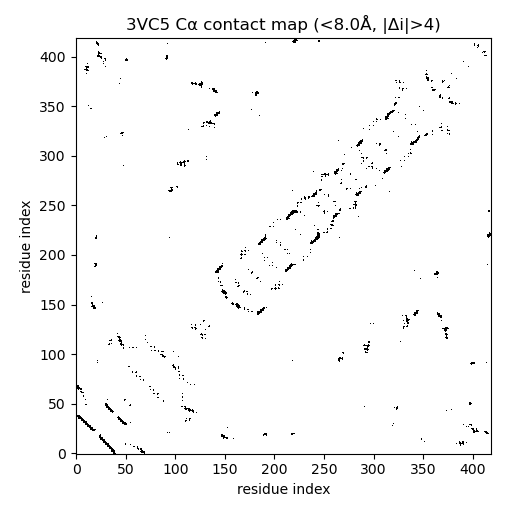3.656 63.204 1.00 24.03 354 VAL A C 1
ATOM 2687 O O . VAL A 1 376 ? -8.699 12.413 63.122 1.00 27.67 354 VAL A O 1
ATOM 2691 N N . VAL A 1 377 ? -8.920 14.311 64.334 1.00 25.10 355 VAL A N 1
ATOM 2692 C CA . VAL A 1 377 ? -9.474 13.573 65.485 1.00 24.85 355 VAL A CA 1
ATOM 2693 C C . VAL A 1 377 ? -10.930 14.010 65.673 1.00 29.97 355 VAL A C 1
ATOM 2694 O O . VAL A 1 377 ? -11.328 15.086 65.204 1.00 30.69 355 VAL A O 1
ATOM 2698 N N A ALA A 1 378 ? -11.707 13.200 66.384 0.50 32.68 356 ALA A N 1
ATOM 2699 N N B ALA A 1 378 ? -11.717 13.167 66.327 0.50 32.64 356 ALA A N 1
ATOM 2700 C CA A ALA A 1 378 ? -13.094 13.537 66.722 0.50 38.08 356 ALA A CA 1
ATOM 2701 C CA B ALA A 1 378 ? -13.127 13.450 66.551 0.50 38.12 356 ALA A CA 1
ATOM 2702 C C A ALA A 1 378 ? -13.166 14.807 67.587 0.50 40.83 356 ALA A C 1
ATOM 2703 C C B ALA A 1 378 ? -13.284 14.672 67.455 0.50 41.07 356 ALA A C 1
ATOM 2704 O O A ALA A 1 378 ? -12.318 15.011 68.448 0.50 37.10 356 ALA A O 1
ATOM 2705 O O B ALA A 1 378 ? -12.490 14.874 68.370 0.50 35.12 356 ALA A O 1
ATOM 2708 N N A PRO A 1 379 ? -14.196 15.642 67.377 0.50 45.15 357 PRO A N 1
ATOM 2709 N N B PRO A 1 379 ? -14.298 15.505 67.195 0.50 47.01 357 PRO A N 1
ATOM 2710 C CA A PRO A 1 379 ? -14.311 17.044 67.854 0.50 48.07 357 PRO A CA 1
ATOM 2711 C CA B PRO A 1 379 ? -14.531 16.688 68.027 0.50 48.73 357 PRO A CA 1
ATOM 2712 C C A PRO A 1 379 ? -14.457 17.356 69.365 0.50 52.75 357 PRO A C 1
ATOM 2713 C C B PRO A 1 379 ? -14.884 16.349 69.479 0.50 50.83 357 PRO A C 1
ATOM 2714 O O A PRO A 1 379 ? -14.174 18.488 69.779 0.50 53.41 357 PRO A O 1
ATOM 2715 O O B PRO A 1 379 ? -15.237 15.203 69.796 0.50 45.18 357 PRO A O 1
ATOM 2722 N N A GLY A 1 380 ? -14.890 16.398 70.182 0.50 53.38 358 GLY A N 1
ATOM 2723 N N B GLY A 1 380 ? -14.775 17.352 70.349 0.50 44.45 358 GLY A N 1
ATOM 2724 C CA A GLY A 1 380 ? -15.322 16.729 71.548 0.50 51.95 358 GLY A CA 1
ATOM 2725 C CA B GLY A 1 380 ? -15.235 17.234 71.722 0.50 46.57 358 GLY A CA 1
ATOM 2726 C C A GLY A 1 380 ? -14.310 16.705 72.684 0.50 47.06 358 GLY A C 1
ATOM 2727 C C B GLY A 1 380 ? -14.172 16.963 72.763 0.50 44.90 358 GLY A C 1
ATOM 2728 O O A GLY A 1 380 ? -14.630 17.075 73.814 0.50 48.84 358 GLY A O 1
ATOM 2729 O O B GLY A 1 380 ? -14.338 17.344 73.925 0.50 47.28 358 GLY A O 1
ATOM 2730 N N . ALA A 1 381 ? -13.084 16.306 72.368 1.00 42.03 359 ALA A N 1
ATOM 2731 C CA . ALA A 1 381 ? -12.060 15.941 73.345 1.00 37.90 359 ALA A CA 1
ATOM 2732 C C . ALA A 1 381 ? -11.200 17.132 73.754 1.00 35.35 359 ALA A C 1
ATOM 2733 O O . ALA A 1 381 ? -10.748 17.249 74.918 1.00 34.31 359 ALA A O 1
ATOM 2735 N N . LEU A 1 382 ? -10.940 17.987 72.776 1.00 35.04 360 LEU A N 1
ATOM 2736 C CA . LEU A 1 382 ? -10.114 19.157 72.981 1.00 32.20 360 LEU A CA 1
ATOM 2737 C C . LEU A 1 382 ? -10.979 20.377 72.754 1.00 35.95 360 LEU A C 1
ATOM 2738 O O . LEU A 1 382 ? -11.526 20.562 71.667 1.00 40.97 360 LEU A O 1
ATOM 2743 N N . ARG A 1 383 ? -11.122 21.189 73.790 1.00 31.34 361 ARG A N 1
ATOM 2744 C CA . ARG A 1 383 ? -11.872 22.440 73.688 1.00 32.09 361 ARG A CA 1
ATOM 2745 C C . ARG A 1 383 ? -11.097 23.497 74.438 1.00 31.66 361 ARG A C 1
ATOM 2746 O O . ARG A 1 383 ? -10.295 23.175 75.325 1.00 36.80 361 ARG A O 1
ATOM 2754 N N . PHE A 1 384 ? -11.292 24.754 74.058 1.00 28.52 362 PHE A N 1
ATOM 2755 C CA . PHE A 1 384 ? -10.728 25.874 74.807 1.00 28.46 362 PHE A CA 1
ATOM 2756 C C . PHE A 1 384 ? -11.803 26.474 75.698 1.00 27.55 362 PHE A C 1
ATOM 2757 O O . PHE A 1 384 ? -12.897 26.830 75.222 1.00 32.54 362 PHE A O 1
ATOM 2765 N N . VAL A 1 385 ? -11.485 26.598 76.981 1.00 29.15 363 VAL A N 1
ATOM 2766 C CA . VAL A 1 385 ? -12.388 27.177 77.965 1.00 29.86 363 VAL A CA 1
ATOM 2767 C C . VAL A 1 385 ? -11.602 28.273 78.671 1.00 29.51 363 VAL A C 1
ATOM 2768 O O . VAL A 1 385 ? -10.584 27.993 79.330 1.00 29.38 363 VAL A O 1
ATOM 2772 N N . ASP A 1 386 ? -12.024 29.518 78.491 1.00 29.21 364 ASP A N 1
ATOM 2773 C CA . ASP A 1 386 ? -11.321 30.639 79.105 1.00 29.97 364 ASP A CA 1
ATOM 2774 C C . ASP A 1 386 ? -9.829 30.614 78.743 1.00 29.71 364 ASP A C 1
ATOM 2775 O O . ASP A 1 386 ? -8.968 30.857 79.608 1.00 29.96 364 ASP A O 1
ATOM 2780 N N . GLY A 1 387 ? -9.537 30.318 77.475 1.00 27.85 365 GLY A N 1
ATOM 2781 C CA . GLY A 1 387 ? -8.174 30.386 76.944 1.00 27.68 365 GLY A CA 1
ATOM 2782 C C . GLY A 1 387 ? -7.299 29.179 77.206 1.00 27.26 365 GLY A C 1
ATOM 2783 O O . GLY A 1 387 ? -6.122 29.153 76.789 1.00 27.30 365 GLY A O 1
ATOM 2784 N N . ALA A 1 388 ? -7.842 28.173 77.882 1.00 27.17 366 ALA A N 1
ATOM 2785 C CA . ALA A 1 388 ? -7.055 27.013 78.295 1.00 27.04 366 ALA A CA 1
ATOM 2786 C C . ALA A 1 388 ? -7.701 25.708 77.813 1.00 28.90 366 ALA A C 1
ATOM 2787 O O . ALA A 1 388 ? -8.923 25.609 77.692 1.00 28.34 366 ALA A O 1
ATOM 2789 N N . VAL A 1 389 ? -6.880 24.704 77.565 1.00 26.47 367 VAL A N 1
ATOM 2790 C CA . VAL A 1 389 ? -7.382 23.383 77.171 1.00 25.27 367 VAL A CA 1
ATOM 2791 C C . VAL A 1 389 ? -7.365 22.454 78.379 1.00 25.22 367 VAL A C 1
ATOM 2792 O O . VAL A 1 389 ? -6.301 22.131 78.929 1.00 26.03 367 VAL A O 1
ATOM 2796 N N . PRO A 1 390 ? -8.548 22.035 78.832 1.00 27.09 368 PRO A N 1
ATOM 2797 C CA . PRO A 1 390 ? -8.549 21.063 79.909 1.00 28.12 368 PRO A CA 1
ATOM 2798 C C . PRO A 1 390 ? -7.871 19.747 79.477 1.00 28.65 368 PRO A C 1
ATOM 2799 O O . PRO A 1 390 ? -8.030 19.304 78.330 1.00 27.85 368 PRO A O 1
ATOM 2803 N N . VAL A 1 391 ? -7.084 19.150 80.370 1.00 29.12 369 VAL A N 1
ATOM 2804 C CA . VAL A 1 391 ? -6.465 17.861 80.050 1.00 34.93 369 VAL A CA 1
ATOM 2805 C C . VAL A 1 391 ? -7.538 16.837 79.695 1.00 35.21 369 VAL A C 1
ATOM 2806 O O . VAL A 1 391 ? -8.485 16.635 80.471 1.00 41.64 369 VAL A O 1
ATOM 2810 N N . PRO A 1 392 ? -7.406 16.176 78.536 1.00 35.63 370 PRO A N 1
ATOM 2811 C CA . PRO A 1 392 ? -8.458 15.212 78.167 1.00 43.65 370 PRO A CA 1
ATOM 2812 C C . PRO A 1 392 ? -8.598 14.125 79.227 1.00 54.25 370 PRO A C 1
ATOM 2813 O O . PRO A 1 392 ? -7.628 13.808 79.926 1.00 51.15 370 PRO A O 1
ATOM 2817 N N . ASP A 1 393 ? -9.796 13.562 79.359 1.00 64.41 371 ASP A N 1
ATOM 2818 C CA . ASP A 1 393 ? -10.015 12.575 80.411 1.00 72.48 371 ASP A CA 1
ATOM 2819 C C . ASP A 1 393 ? -9.748 11.138 79.962 1.00 73.06 371 ASP A C 1
ATOM 2820 O O . ASP A 1 393 ? -9.257 10.327 80.746 1.00 76.70 371 ASP A O 1
ATOM 2825 N N . GLY A 1 394 ? -10.034 10.829 78.700 1.00 65.76 372 GLY A N 1
ATOM 2826 C CA . GLY A 1 394 ? -9.817 9.469 78.208 1.00 56.27 372 GLY A CA 1
ATOM 2827 C C . GLY A 1 394 ? -8.408 8.974 78.494 1.00 46.53 372 GLY A C 1
ATOM 2828 O O . GLY A 1 394 ? -7.531 9.760 78.903 1.00 46.67 372 GLY A O 1
ATOM 2829 N N . PRO A 1 395 ? -8.179 7.660 78.304 1.00 43.19 373 PRO A N 1
ATOM 2830 C CA . PRO A 1 395 ? -6.852 7.038 78.404 1.00 37.98 373 PRO A CA 1
ATOM 2831 C C . PRO A 1 395 ? -5.964 7.479 77.247 1.00 32.46 373 PRO A C 1
ATOM 2832 O O . PRO A 1 395 ? -6.468 7.881 76.197 1.00 32.66 373 PRO A O 1
ATOM 2836 N N . GLY A 1 396 ? -4.650 7.397 77.424 1.00 28.44 374 GLY A N 1
ATOM 2837 C CA . GLY A 1 396 ? -3.742 7.800 76.363 1.00 25.07 374 GLY A CA 1
ATOM 2838 C C . GLY A 1 396 ? -3.837 9.296 76.137 1.00 23.80 374 GLY A C 1
ATOM 2839 O O . GLY A 1 396 ? -3.977 10.067 77.094 1.00 26.14 374 GLY A O 1
ATOM 2840 N N . LEU A 1 397 ? -3.728 9.726 74.885 1.00 25.02 375 LEU A N 1
ATOM 2841 C CA . LEU A 1 397 ? -3.828 11.155 74.569 1.00 23.07 375 LEU A CA 1
ATOM 2842 C C . LEU A 1 397 ? -5.243 11.683 74.767 1.00 24.45 375 LEU A C 1
ATOM 2843 O O . LEU A 1 397 ? -5.450 12.892 74.904 1.00 24.56 375 LEU A O 1
ATOM 2848 N N . GLY A 1 398 ? -6.210 10.782 74.767 1.00 24.88 376 GLY A N 1
ATOM 2849 C CA . GLY A 1 398 ? -7.626 11.157 74.958 1.00 26.48 376 GLY A CA 1
ATOM 2850 C C . GLY A 1 398 ? -8.266 11.610 73.652 1.00 27.54 376 GLY A C 1
ATOM 2851 O O . GLY A 1 398 ? -9.292 12.292 73.663 1.00 31.54 376 GLY A O 1
ATOM 2852 N N . VAL A 1 399 ? -7.660 11.255 72.513 1.00 26.78 377 VAL A N 1
ATOM 2853 C CA . VAL A 1 399 ? -8.263 11.582 71.210 1.00 26.90 377 VAL A CA 1
ATOM 2854 C C . VAL A 1 399 ? -8.520 10.340 70.384 1.00 29.02 377 VAL A C 1
ATOM 2855 O O . VAL A 1 399 ? -7.912 9.298 70.608 1.00 34.50 377 VAL A O 1
ATOM 2859 N N . GLU A 1 400 ? -9.428 10.450 69.422 1.00 29.93 378 GLU A N 1
ATOM 2860 C CA . GLU A 1 400 ? -9.788 9.312 68.599 1.00 30.01 378 GLU A CA 1
ATOM 2861 C C . GLU A 1 400 ? -9.596 9.737 67.155 1.00 29.60 378 GLU A C 1
ATOM 2862 O O . GLU A 1 400 ? -10.161 10.738 66.735 1.00 29.59 378 GLU A O 1
ATOM 2868 N N . LEU A 1 401 ? -8.806 8.982 66.399 1.00 28.17 379 LEU A N 1
ATOM 2869 C CA . LEU A 1 401 ? -8.641 9.233 64.978 1.00 28.40 379 LEU A CA 1
ATOM 2870 C C . LEU A 1 401 ? -9.987 9.127 64.233 1.00 26.60 379 LEU A C 1
ATOM 2871 O O . LEU A 1 401 ? -10.758 8.188 64.433 1.00 28.42 379 LEU A O 1
ATOM 2876 N N . ASP A 1 402 ? -10.275 10.119 63.403 1.00 24.22 380 ASP A N 1
ATOM 2877 C CA . ASP A 1 402 ? -11.423 10.078 62.503 1.00 24.39 380 ASP A CA 1
ATOM 2878 C C . ASP A 1 402 ? -10.854 9.681 61.151 1.00 24.28 380 ASP A C 1
ATOM 2879 O O . ASP A 1 402 ? -10.210 10.499 60.455 1.00 25.49 380 ASP A O 1
ATOM 2884 N N . ARG A 1 403 ? -11.042 8.416 60.777 1.00 24.20 381 ARG A N 1
ATOM 2885 C CA . ARG A 1 403 ? -10.343 7.912 59.588 1.00 25.36 381 ARG A CA 1
ATOM 2886 C C . ARG A 1 403 ? -10.824 8.543 58.285 1.00 22.90 381 ARG A C 1
ATOM 2887 O O . ARG A 1 403 ? -10.060 8.701 57.346 1.00 23.86 381 ARG A O 1
ATOM 2895 N N . ASP A 1 404 ? -12.103 8.897 58.211 1.00 24.90 382 ASP A N 1
ATOM 2896 C CA . ASP A 1 404 ? -12.583 9.632 57.040 1.00 22.68 382 ASP A CA 1
ATOM 2897 C C . ASP A 1 404 ? -11.879 10.999 56.950 1.00 22.88 382 ASP A C 1
ATOM 2898 O O . ASP A 1 404 ? -11.471 11.435 55.848 1.00 24.47 382 ASP A O 1
ATOM 2903 N N . ALA A 1 405 ? -11.767 11.692 58.086 1.00 24.27 383 ALA A N 1
ATOM 2904 C CA . ALA A 1 405 ? -11.147 13.027 58.072 1.00 22.18 383 ALA A CA 1
ATOM 2905 C C . ALA A 1 405 ? -9.678 12.916 57.633 1.00 22.53 383 ALA A C 1
ATOM 2906 O O . ALA A 1 405 ? -9.160 13.778 56.898 1.00 23.76 383 ALA A O 1
ATOM 2908 N N . LEU A 1 406 ? -9.022 11.854 58.097 1.00 21.12 384 LEU A N 1
ATOM 2909 C CA . LEU A 1 406 ? -7.618 11.577 57.682 1.00 19.85 384 LEU A CA 1
ATOM 2910 C C . LEU A 1 406 ? -7.589 11.364 56.165 1.00 24.84 384 LEU A C 1
ATOM 2911 O O . LEU A 1 406 ? -6.731 11.909 55.470 1.00 22.64 384 LEU A O 1
ATOM 2916 N N . ALA A 1 407 ? -8.533 10.570 55.642 1.00 26.13 385 ALA A N 1
ATOM 2917 C CA . ALA A 1 407 ? -8.611 10.361 54.190 1.00 26.94 385 ALA A CA 1
ATOM 2918 C C . ALA A 1 407 ? -8.840 11.666 53.413 1.00 25.30 385 ALA A C 1
ATOM 2919 O O . ALA A 1 407 ? -8.217 11.896 52.388 1.00 25.52 385 ALA A O 1
ATOM 2921 N N . VAL A 1 408 ? -9.723 12.527 53.915 1.00 23.88 386 VAL A N 1
ATOM 2922 C CA . VAL A 1 408 ? -9.978 13.829 53.272 1.00 23.48 386 VAL A CA 1
ATOM 2923 C C . VAL A 1 408 ? -8.661 14.634 53.207 1.00 23.83 386 VAL A C 1
ATOM 2924 O O . VAL A 1 408 ? -8.307 15.211 52.176 1.00 23.54 386 VAL A O 1
ATOM 2928 N N . MET A 1 409 ? -7.928 14.674 54.318 1.00 24.75 387 MET A N 1
ATOM 2929 C CA . MET A 1 409 ? -6.720 15.508 54.320 1.00 24.47 387 MET A CA 1
ATOM 2930 C C . MET A 1 409 ? -5.601 14.880 53.545 1.00 22.94 387 MET A C 1
ATOM 2931 O O . MET A 1 409 ? -4.757 15.588 53.012 1.00 24.37 387 MET A O 1
ATOM 2936 N N . HIS A 1 410 ? -5.574 13.550 53.479 1.00 24.05 388 HIS A N 1
ATOM 2937 C CA . HIS A 1 410 ? -4.552 12.899 52.663 1.00 23.75 388 HIS A CA 1
ATOM 2938 C C . HIS A 1 410 ? -4.793 13.164 51.164 1.00 21.86 388 HIS A C 1
ATOM 2939 O O . HIS A 1 410 ? -3.849 13.384 50.397 1.00 23.53 388 HIS A O 1
ATOM 2946 N N . GLU A 1 411 ? -6.066 13.162 50.755 1.00 24.88 389 GLU A N 1
ATOM 2947 C CA . GLU A 1 411 ? -6.395 13.451 49.376 1.00 24.61 389 GLU A CA 1
ATOM 2948 C C . GLU A 1 411 ? -5.981 14.897 49.061 1.00 25.63 389 GLU A C 1
ATOM 2949 O O . GLU A 1 411 ? -5.458 15.171 47.977 1.00 26.28 389 GLU A O 1
ATOM 2955 N N . GLN A 1 412 ? -6.173 15.809 50.018 1.00 26.13 390 GLN A N 1
ATOM 2956 C CA . GLN A 1 412 ? -5.751 17.194 49.811 1.00 24.93 390 GLN A CA 1
ATOM 2957 C C . GLN A 1 412 ? -4.236 17.240 49.601 1.00 24.55 390 GLN A C 1
ATOM 2958 O O . GLN A 1 412 ? -3.750 17.939 48.725 1.00 26.10 390 GLN A O 1
ATOM 2964 N N . TYR A 1 413 ? -3.485 16.533 50.448 1.00 24.72 391 TYR A N 1
ATOM 2965 C CA . TYR A 1 413 ? -2.029 16.447 50.264 1.00 24.09 391 TYR A CA 1
ATOM 2966 C C . TYR A 1 413 ? -1.674 16.007 48.852 1.00 27.14 391 TYR A C 1
ATOM 2967 O O . TYR A 1 413 ? -0.800 16.602 48.201 1.00 26.01 391 TYR A O 1
ATOM 2976 N N . GLU A 1 414 ? -2.339 14.957 48.374 1.00 28.24 392 GLU A N 1
ATOM 2977 C CA . GLU A 1 414 ? -2.002 14.412 47.057 1.00 27.81 392 GLU A CA 1
ATOM 2978 C C . GLU A 1 414 ? -2.047 15.482 45.965 1.00 28.71 392 GLU A C 1
ATOM 2979 O O . GLU A 1 414 ? -1.171 15.514 45.101 1.00 31.57 392 GLU A O 1
ATOM 2985 N N . ARG A 1 415 ? -3.045 16.363 45.995 1.00 30.72 393 ARG A N 1
ATOM 2986 C CA . ARG A 1 415 ? -3.187 17.325 44.895 1.00 29.54 393 ARG A CA 1
ATOM 2987 C C . ARG A 1 415 ? -2.922 18.780 45.236 1.00 30.55 393 ARG A C 1
ATOM 2988 O O . ARG A 1 415 ? -3.185 19.640 44.416 1.00 34.38 393 ARG A O 1
ATOM 2996 N N . CYS A 1 416 ? -2.327 19.065 46.397 1.00 27.68 394 CYS A N 1
ATOM 2997 C CA . CYS A 1 416 ? -2.216 20.457 46.824 1.00 28.62 394 CYS A CA 1
ATOM 2998 C C . CYS A 1 416 ? -1.045 21.177 46.157 1.00 30.85 394 CYS A C 1
ATOM 2999 O O . CYS A 1 416 ? -0.949 22.415 46.211 1.00 31.51 394 CYS A O 1
ATOM 3002 N N . GLY A 1 417 ? -0.153 20.408 45.538 1.00 30.52 395 GLY A N 1
ATOM 3003 C CA . GLY A 1 417 ? 0.948 20.982 44.768 1.00 33.49 395 GLY A CA 1
ATOM 3004 C C . GLY A 1 417 ? 2.085 21.522 45.616 1.00 33.82 395 GLY A C 1
ATOM 3005 O O . GLY A 1 417 ? 2.963 22.219 45.095 1.00 39.09 395 GLY A O 1
ATOM 3006 N N . ILE A 1 418 ? 2.082 21.211 46.918 1.00 27.14 396 ILE A N 1
ATOM 3007 C CA . ILE A 1 418 ? 3.173 21.654 47.811 1.00 26.52 396 ILE A CA 1
ATOM 3008 C C . ILE A 1 418 ? 3.759 20.435 48.490 1.00 25.44 396 ILE A C 1
ATOM 3009 O O . ILE A 1 418 ? 3.027 19.566 48.946 1.00 27.40 396 ILE A O 1
ATOM 3014 N N . ARG A 1 419 ? 5.090 20.364 48.542 1.00 25.35 397 ARG A N 1
ATOM 3015 C CA . ARG A 1 419 ? 5.752 19.208 49.142 1.00 26.46 397 ARG A CA 1
ATOM 3016 C C . ARG A 1 419 ? 6.720 19.584 50.254 1.00 23.94 397 ARG A C 1
ATOM 3017 O O . ARG A 1 419 ? 7.044 18.743 51.093 1.00 25.01 397 ARG A O 1
ATOM 3025 N N . THR A 1 420 ? 7.157 20.841 50.269 1.00 25.48 398 THR A N 1
ATOM 3026 C CA . THR A 1 420 ? 8.070 21.343 51.320 1.00 24.74 398 THR A CA 1
ATOM 3027 C C . THR A 1 420 ? 7.709 22.798 51.602 1.00 23.75 398 THR A C 1
ATOM 3028 O O . THR A 1 420 ? 7.575 23.600 50.673 1.00 27.33 398 THR A O 1
ATOM 3032 N N . ARG A 1 421 ? 7.561 23.126 52.888 1.00 24.53 399 ARG A N 1
ATOM 3033 C CA . ARG A 1 421 ? 7.220 24.477 53.297 1.00 25.07 399 ARG A CA 1
ATOM 3034 C C . ARG A 1 421 ? 8.252 25.461 52.768 1.00 26.22 399 ARG A C 1
ATOM 3035 O O . ARG A 1 421 ? 9.474 25.259 52.944 1.00 27.32 399 ARG A O 1
ATOM 3043 N N . ASP A 1 422 ? 7.779 26.545 52.150 1.00 26.61 400 ASP A N 1
ATOM 3044 C CA . ASP A 1 422 ? 8.683 27.548 51.601 1.00 27.23 400 ASP A CA 1
ATOM 3045 C C . ASP A 1 422 ? 8.056 28.956 51.648 1.00 27.45 400 ASP A C 1
ATOM 3046 O O . ASP A 1 422 ? 7.662 29.509 50.610 1.00 28.24 400 ASP A O 1
ATOM 3051 N N . ASP A 1 423 ? 7.995 29.541 52.852 1.00 24.83 401 ASP A N 1
ATOM 3052 C CA . ASP A 1 423 ? 7.424 30.890 53.030 1.00 23.00 401 ASP A CA 1
ATOM 3053 C C . ASP A 1 423 ? 8.132 31.917 52.154 1.00 25.98 401 ASP A C 1
ATOM 3054 O O . ASP A 1 423 ? 7.504 32.840 51.647 1.00 28.17 401 ASP A O 1
ATOM 3059 N N . GLU A 1 424 ? 9.460 31.794 52.020 1.00 25.43 402 GLU A N 1
ATOM 3060 C CA . GLU A 1 424 ? 10.217 32.802 51.280 1.00 27.13 402 GLU A CA 1
ATOM 3061 C C . GLU A 1 424 ? 9.969 32.736 49.771 1.00 25.64 402 GLU A C 1
ATOM 3062 O O . GLU A 1 424 ? 9.784 33.774 49.111 1.00 30.35 402 GLU A O 1
ATOM 3068 N N . GLY A 1 425 ? 9.987 31.526 49.219 1.00 28.25 403 GLY A N 1
ATOM 3069 C CA . GLY A 1 425 ? 9.711 31.330 47.797 1.00 29.00 403 GLY A CA 1
ATOM 3070 C C . GLY A 1 425 ? 8.312 31.793 47.448 1.00 27.52 403 GLY A C 1
ATOM 3071 O O . GLY A 1 425 ? 8.089 32.408 46.388 1.00 32.95 403 GLY A O 1
ATOM 3072 N N . TYR A 1 426 ? 7.365 31.502 48.336 1.00 28.54 404 TYR A N 1
ATOM 3073 C CA . TYR A 1 426 ? 5.983 31.936 48.115 1.00 29.42 404 TYR A CA 1
ATOM 3074 C C . TYR A 1 426 ? 5.928 33.478 48.133 1.00 29.06 404 TYR A C 1
ATOM 3075 O O . TYR A 1 426 ? 5.326 34.109 47.236 1.00 30.82 404 TYR A O 1
ATOM 3084 N N . MET A 1 427 ? 6.580 34.108 49.111 1.00 29.38 405 MET A N 1
ATOM 3085 C CA . MET A 1 427 ? 6.585 35.574 49.127 1.00 28.11 405 MET A CA 1
ATOM 3086 C C . MET A 1 427 ? 7.264 36.138 47.871 1.00 29.96 405 MET A C 1
ATOM 3087 O O . MET A 1 427 ? 6.806 37.123 47.302 1.00 36.19 405 MET A O 1
ATOM 3092 N N . ARG A 1 428 ? 8.380 35.536 47.466 1.00 28.68 406 ARG A N 1
ATOM 3093 C CA . ARG A 1 428 ? 9.101 35.974 46.272 1.00 31.90 406 ARG A CA 1
ATOM 3094 C C . ARG A 1 428 ? 8.256 35.909 44.998 1.00 33.37 406 ARG A C 1
ATOM 3095 O O . ARG A 1 428 ? 8.523 36.632 44.027 1.00 37.89 406 ARG A O 1
ATOM 3103 N N . SER A 1 429 ? 7.234 35.058 44.980 1.00 34.18 407 SER A N 1
ATOM 3104 C CA . SER A 1 429 ? 6.389 34.980 43.792 1.00 34.74 407 SER A CA 1
ATOM 3105 C C . SER A 1 429 ? 5.585 36.281 43.595 1.00 38.48 407 SER A C 1
ATOM 3106 O O . SER A 1 429 ? 5.139 36.590 42.476 1.00 42.27 407 SER A O 1
ATOM 3109 N N . PHE A 1 430 ? 5.444 37.051 44.678 1.00 39.39 408 PHE A N 1
ATOM 3110 C CA . PHE A 1 430 ? 4.752 38.346 44.665 1.00 39.14 408 PHE A CA 1
ATOM 3111 C C . PHE A 1 430 ? 5.738 39.527 44.662 1.00 41.49 408 PHE A C 1
ATOM 3112 O O . PHE A 1 430 ? 5.543 40.513 43.956 1.00 46.15 408 PHE A O 1
ATOM 3120 N N . ASP A 1 431 ? 6.796 39.417 45.458 1.00 42.88 409 ASP A N 1
ATOM 3121 C CA . ASP A 1 431 ? 7.834 40.438 45.539 1.00 42.42 409 ASP A CA 1
ATOM 3122 C C . ASP A 1 431 ? 9.202 39.773 45.327 1.00 41.20 409 ASP A C 1
ATOM 3123 O O . ASP A 1 431 ? 9.787 39.239 46.273 1.00 42.72 409 ASP A O 1
ATOM 3128 N N . PRO A 1 432 ? 9.695 39.767 44.074 1.00 41.89 410 PRO A N 1
ATOM 3129 C CA . PRO A 1 432 ? 10.909 39.054 43.671 1.00 44.79 410 PRO A CA 1
ATOM 3130 C C . PRO A 1 432 ? 12.137 39.483 44.453 1.00 45.86 410 PRO A C 1
ATOM 3131 O O . PRO A 1 432 ? 13.107 38.719 44.572 1.00 50.01 410 PRO A O 1
ATOM 3135 N N . SER A 1 433 ? 12.104 40.708 44.966 1.00 44.89 411 SER A N 1
ATOM 3136 C CA . SER A 1 433 ? 13.244 41.252 45.698 1.00 46.35 411 SER A CA 1
ATOM 3137 C C . SER A 1 433 ? 13.248 40.834 47.171 1.00 43.11 411 SER A C 1
ATOM 3138 O O . SER A 1 433 ? 14.236 41.027 47.879 1.00 45.26 411 SER A O 1
ATOM 3141 N N . PHE A 1 434 ? 12.149 40.245 47.635 1.00 42.98 412 PHE A N 1
ATOM 3142 C CA . PHE A 1 434 ? 12.069 39.855 49.036 1.00 39.54 412 PHE A CA 1
ATOM 3143 C C . PHE A 1 434 ? 13.107 38.790 49.402 1.00 39.59 412 PHE A C 1
ATOM 3144 O O . PHE A 1 434 ? 13.413 37.900 48.604 1.00 38.34 412 PHE A O 1
ATOM 3152 N N . SER A 1 435 ? 13.638 38.901 50.620 1.00 37.89 413 SER A N 1
ATOM 3153 C CA . SER A 1 435 ? 14.463 37.870 51.211 1.00 34.32 413 SER A CA 1
ATOM 3154 C C . SER A 1 435 ? 14.136 37.807 52.694 1.00 31.90 413 SER A C 1
ATOM 3155 O O . SER A 1 435 ? 13.770 38.814 53.294 1.00 35.16 413 SER A O 1
ATOM 3158 N N . THR A 1 436 ? 14.242 36.618 53.272 1.00 31.83 414 THR A N 1
ATOM 3159 C CA . THR A 1 436 ? 13.980 36.439 54.696 1.00 32.39 414 THR A CA 1
ATOM 3160 C C . THR A 1 436 ? 14.673 37.534 55.494 1.00 33.69 414 THR A C 1
ATOM 3161 O O . THR A 1 436 ? 15.872 37.805 55.297 1.00 36.71 414 THR A O 1
ATOM 3165 N N . ARG A 1 437 ? 13.930 38.177 56.387 1.00 33.26 415 ARG A N 1
ATOM 3166 C CA . ARG A 1 437 ? 14.499 39.259 57.198 1.00 31.71 415 ARG A CA 1
ATOM 3167 C C . ARG A 1 437 ? 15.309 38.676 58.346 1.00 31.30 415 ARG A C 1
ATOM 3168 O O . ARG A 1 437 ? 14.774 37.979 59.187 1.00 34.45 415 ARG A O 1
ATOM 3176 N N . ARG A 1 438 ? 16.605 38.964 58.380 1.00 30.26 416 ARG A N 1
ATOM 3177 C CA . ARG A 1 438 ? 17.486 38.436 59.410 1.00 31.96 416 ARG A CA 1
ATOM 3178 C C . ARG A 1 438 ? 18.482 39.565 59.710 1.00 32.43 416 ARG A C 1
ATOM 3179 O O . ARG A 1 438 ? 19.346 39.885 58.883 1.00 32.13 416 ARG A O 1
ATOM 3187 N N . GLY A 1 439 ? 18.348 40.207 60.865 1.00 30.88 417 GLY A N 1
ATOM 3188 C CA . GLY A 1 439 ? 19.209 41.349 61.167 1.00 32.52 417 GLY A CA 1
ATOM 3189 C C . GLY A 1 439 ? 19.005 42.469 60.151 1.00 31.04 417 GLY A C 1
ATOM 3190 O O . GLY A 1 439 ? 19.967 43.138 59.734 1.00 36.03 417 GLY A O 1
ATOM 3191 N N . PHE A 1 440 ? 17.750 42.668 59.753 1.00 32.36 418 PHE A N 1
ATOM 3192 C CA . PHE A 1 440 ? 17.384 43.536 58.633 1.00 34.39 418 PHE A CA 1
ATOM 3193 C C . PHE A 1 440 ? 17.054 44.972 59.068 1.00 36.03 418 PHE A C 1
ATOM 3194 O O . PHE A 1 440 ? 17.532 45.914 58.459 1.00 40.84 418 PHE A O 1
ATOM 3202 N N . TRP A 1 441 ? 16.223 45.131 60.101 1.00 33.12 419 TRP A N 1
ATOM 3203 C CA . TRP A 1 441 ? 15.910 46.461 60.649 1.00 32.95 419 TRP A CA 1
ATOM 3204 C C . TRP A 1 441 ? 16.744 46.768 61.862 1.00 34.60 419 TRP A C 1
ATOM 3205 O O . TRP A 1 441 ? 17.056 45.879 62.663 1.00 30.72 419 TRP A O 1
#

Organism: Thermobispora bispora (strain ATCC 19993 / DSM 43833 / CBS 139.67 / JCM 10125 / KCTC 9307 / NBRC 14880 / R51) (NCBI:txid469371)

B-factor: mean 32.03, std 11.32, range [17.15, 117.99]